Protein AF-A0A939V5S1-F1 (afdb_monomer_lite)

Structure (mmCIF, N/CA/C/O backbone):
data_AF-A0A939V5S1-F1
#
_entry.id   AF-A0A939V5S1-F1
#
loop_
_atom_site.group_PDB
_atom_site.id
_atom_site.type_symbol
_atom_site.label_atom_id
_atom_site.label_alt_id
_atom_site.label_comp_id
_atom_site.label_asym_id
_atom_site.label_entity_id
_atom_site.label_seq_id
_atom_site.pdbx_PDB_ins_code
_atom_site.Cartn_x
_atom_site.Cartn_y
_atom_site.Cartn_z
_atom_site.occupancy
_atom_site.B_iso_or_equiv
_atom_site.auth_seq_id
_atom_site.auth_comp_id
_atom_site.auth_asym_id
_atom_site.auth_atom_id
_atom_site.pdbx_PDB_model_num
ATOM 1 N N . MET A 1 1 ? -15.602 5.625 -19.221 1.00 36.97 1 MET A N 1
ATOM 2 C CA . MET A 1 1 ? -15.739 5.899 -17.777 1.00 36.97 1 MET A CA 1
ATOM 3 C C . MET A 1 1 ? -15.033 4.783 -17.026 1.00 36.97 1 MET A C 1
ATOM 5 O O . MET A 1 1 ? -15.395 3.626 -17.212 1.00 36.97 1 MET A O 1
ATOM 9 N N . SER A 1 2 ? -13.973 5.102 -16.289 1.00 51.78 2 SER A N 1
ATOM 10 C CA . SER A 1 2 ? -13.201 4.167 -15.462 1.00 51.78 2 SER A CA 1
ATOM 11 C C . SER A 1 2 ? -13.902 4.011 -14.109 1.00 51.78 2 SER A C 1
ATOM 13 O O . SER A 1 2 ? -13.611 4.732 -13.167 1.00 51.78 2 SER A O 1
ATOM 15 N N . HIS A 1 3 ? -14.880 3.108 -14.014 1.00 62.41 3 HIS A N 1
ATOM 16 C CA . HIS A 1 3 ? -15.507 2.795 -12.725 1.00 62.41 3 HIS A CA 1
ATOM 17 C C . HIS A 1 3 ? -14.562 1.958 -11.862 1.00 62.41 3 HIS A C 1
ATOM 19 O O . HIS A 1 3 ? -13.981 0.975 -12.344 1.00 62.41 3 HIS A O 1
ATOM 25 N N . SER A 1 4 ? -14.441 2.322 -10.586 1.00 74.50 4 SER A N 1
ATOM 26 C CA . SER A 1 4 ? -13.909 1.426 -9.568 1.00 74.50 4 SER A CA 1
ATOM 27 C C . SER A 1 4 ? -15.046 0.592 -8.979 1.00 74.50 4 SER A C 1
ATOM 29 O O . SER A 1 4 ? -16.227 0.917 -9.082 1.00 74.50 4 SER A O 1
ATOM 31 N N . SER A 1 5 ? -14.709 -0.541 -8.379 1.00 84.31 5 SER A N 1
ATOM 32 C CA . SER A 1 5 ? -15.659 -1.291 -7.567 1.00 84.31 5 SER A CA 1
ATOM 33 C C . SER A 1 5 ? -14.949 -1.965 -6.413 1.00 84.31 5 SER A C 1
ATOM 35 O O . SER A 1 5 ? -13.856 -2.513 -6.581 1.00 84.31 5 SER A O 1
ATOM 37 N N . ILE A 1 6 ? -15.591 -1.949 -5.248 1.00 91.69 6 ILE A N 1
ATOM 38 C CA . ILE A 1 6 ? -15.135 -2.701 -4.088 1.00 91.69 6 ILE A CA 1
ATOM 39 C C . ILE A 1 6 ? -15.840 -4.052 -4.111 1.00 91.69 6 ILE A C 1
ATOM 41 O O . ILE A 1 6 ? -17.065 -4.161 -4.210 1.00 91.69 6 ILE A O 1
ATOM 45 N N . ILE A 1 7 ? -15.038 -5.104 -4.065 1.00 91.38 7 ILE A N 1
ATOM 46 C CA . ILE A 1 7 ? -15.509 -6.478 -4.057 1.00 91.38 7 ILE A CA 1
ATOM 47 C C . ILE A 1 7 ? -15.154 -7.100 -2.719 1.00 91.38 7 ILE A C 1
ATOM 49 O O . ILE A 1 7 ? -13.987 -7.154 -2.358 1.00 91.38 7 ILE A O 1
ATOM 53 N N . GLN A 1 8 ? -16.152 -7.622 -2.023 1.00 93.25 8 GLN A N 1
ATOM 54 C CA . GLN A 1 8 ? -15.990 -8.479 -0.861 1.00 93.25 8 GLN A CA 1
ATOM 55 C C . GLN A 1 8 ? -15.909 -9.938 -1.312 1.00 93.25 8 GLN A C 1
ATOM 57 O O . GLN A 1 8 ? -16.734 -10.409 -2.105 1.00 93.25 8 GLN A O 1
ATOM 62 N N . ARG A 1 9 ? -14.925 -10.675 -0.803 1.00 86.94 9 ARG A N 1
ATOM 63 C CA . ARG A 1 9 ? -14.862 -12.124 -0.990 1.00 86.94 9 ARG A CA 1
ATOM 64 C C . ARG A 1 9 ? -15.913 -12.818 -0.124 1.00 86.94 9 ARG A C 1
ATOM 66 O O . ARG A 1 9 ? -16.062 -12.500 1.049 1.00 86.94 9 ARG A O 1
ATOM 73 N N . VAL A 1 10 ? -16.633 -13.773 -0.707 1.00 87.88 10 VAL A N 1
ATOM 74 C CA . VAL A 1 10 ? -17.669 -14.568 -0.029 1.00 87.88 10 VAL A CA 1
ATOM 75 C C . VAL A 1 10 ? -17.579 -16.040 -0.460 1.00 87.88 10 VAL A C 1
ATOM 77 O O . VAL A 1 10 ? -16.980 -16.339 -1.500 1.00 87.88 10 VAL A O 1
ATOM 80 N N . PRO A 1 11 ? -18.164 -16.991 0.292 1.00 84.62 11 PRO A N 1
ATOM 81 C CA . PRO A 1 11 ? -18.208 -18.390 -0.125 1.00 84.62 11 PRO A CA 1
ATOM 82 C C . PRO A 1 11 ? -18.811 -18.561 -1.525 1.00 84.62 11 PRO A C 1
ATOM 84 O O . PRO A 1 11 ? -19.743 -17.856 -1.917 1.00 84.62 11 PRO A O 1
ATOM 87 N N . LYS A 1 12 ? -18.274 -19.513 -2.296 1.00 84.88 12 LYS A N 1
ATOM 88 C CA . LYS A 1 12 ? -18.821 -19.845 -3.614 1.00 84.88 12 LYS A CA 1
ATOM 89 C C . LYS A 1 12 ? -20.135 -20.597 -3.458 1.00 84.88 12 LYS A C 1
ATOM 91 O O . LYS A 1 12 ? -20.207 -21.564 -2.706 1.00 84.88 12 LYS A O 1
ATOM 96 N N . THR A 1 13 ? -21.126 -20.205 -4.243 1.00 86.81 13 THR A N 1
ATOM 97 C CA . THR A 1 13 ? -22.405 -20.912 -4.382 1.00 86.81 13 THR A CA 1
ATOM 98 C C . THR A 1 13 ? -22.673 -21.185 -5.867 1.00 86.81 13 THR A C 1
ATOM 100 O O . THR A 1 13 ? -21.984 -20.608 -6.719 1.00 86.81 13 THR A O 1
ATOM 103 N N . PRO A 1 14 ? -23.645 -22.046 -6.227 1.00 87.12 14 PRO A N 1
ATOM 104 C CA . PRO A 1 14 ? -24.048 -22.232 -7.625 1.00 87.12 14 PRO A CA 1
ATOM 105 C C . PRO A 1 14 ? -24.391 -20.912 -8.341 1.00 87.12 14 PRO A C 1
ATOM 107 O O . PRO A 1 14 ? -24.017 -20.743 -9.506 1.00 87.12 14 PRO A O 1
ATOM 110 N N . ASP A 1 15 ? -24.993 -19.967 -7.608 1.00 84.31 15 ASP A N 1
ATOM 111 C CA . ASP A 1 15 ? -25.394 -18.634 -8.086 1.00 84.31 15 ASP A CA 1
ATOM 112 C C . ASP A 1 15 ? -24.267 -17.589 -7.995 1.00 84.31 15 ASP A C 1
ATOM 114 O O . ASP A 1 15 ? -24.270 -16.591 -8.711 1.00 84.31 15 ASP A O 1
ATOM 118 N N . ASN A 1 16 ? -23.249 -17.835 -7.164 1.00 82.81 16 ASN A N 1
ATOM 119 C CA . ASN A 1 16 ? -22.057 -17.001 -7.024 1.00 82.81 16 ASN A CA 1
ATOM 120 C C . ASN A 1 16 ? -20.783 -17.812 -7.291 1.00 82.81 16 ASN A C 1
ATOM 122 O O . ASN A 1 16 ? -19.955 -18.055 -6.406 1.00 82.81 16 ASN A O 1
ATOM 126 N N . ARG A 1 17 ? -20.610 -18.230 -8.550 1.00 81.12 17 ARG A N 1
ATOM 127 C CA . ARG A 1 17 ? -19.505 -19.111 -8.982 1.00 81.12 17 ARG A CA 1
ATOM 128 C C . ARG A 1 17 ? -18.115 -18.515 -8.753 1.00 81.12 17 ARG A C 1
ATOM 130 O O . ARG A 1 17 ? -17.124 -19.246 -8.634 1.00 81.12 17 ARG A O 1
ATOM 137 N N . TYR A 1 18 ? -18.032 -17.188 -8.697 1.00 79.19 18 TYR A N 1
ATOM 138 C CA . TYR A 1 18 ? -16.787 -16.483 -8.426 1.00 79.19 18 TYR A CA 1
ATOM 139 C C . TYR A 1 18 ? -16.550 -16.258 -6.930 1.00 79.19 18 TYR A C 1
ATOM 141 O O . TYR A 1 18 ? -15.396 -16.077 -6.569 1.00 79.19 18 TYR A O 1
ATOM 149 N N . GLY A 1 19 ? -17.555 -16.382 -6.057 1.00 84.56 19 GLY A N 1
ATOM 150 C CA . GLY A 1 19 ? -17.392 -16.179 -4.612 1.00 84.56 19 GLY A CA 1
ATOM 151 C C . GLY A 1 19 ? -17.098 -14.720 -4.277 1.00 84.56 19 GLY A C 1
ATOM 152 O O . GLY A 1 19 ? -16.177 -14.415 -3.522 1.00 84.56 19 GLY A O 1
ATOM 153 N N . ILE A 1 20 ? -17.823 -13.808 -4.922 1.00 87.12 20 ILE A N 1
ATOM 154 C CA . ILE A 1 20 ? -17.631 -12.369 -4.763 1.00 87.12 20 ILE A CA 1
ATOM 155 C C . ILE A 1 20 ? -18.960 -11.637 -4.619 1.00 87.12 20 ILE A C 1
ATOM 157 O O . ILE A 1 20 ? -19.949 -11.996 -5.254 1.00 87.12 20 ILE A O 1
ATOM 161 N N . LYS A 1 21 ? -18.975 -10.590 -3.801 1.00 91.50 21 LYS A N 1
ATOM 162 C CA . LYS A 1 21 ? -20.098 -9.672 -3.622 1.00 91.50 21 LYS A CA 1
ATOM 163 C C . LYS A 1 21 ? -19.593 -8.256 -3.875 1.00 91.50 21 LYS A C 1
ATOM 165 O O . LYS A 1 21 ? -18.596 -7.850 -3.291 1.00 91.50 21 LYS A O 1
ATOM 170 N N . ARG A 1 22 ? -20.255 -7.501 -4.752 1.00 91.50 22 ARG A N 1
ATOM 171 C CA . ARG A 1 22 ? -19.974 -6.065 -4.896 1.00 91.50 22 ARG A CA 1
ATOM 172 C C . ARG A 1 22 ? -20.558 -5.339 -3.687 1.00 91.50 22 ARG A C 1
ATOM 174 O O . ARG A 1 22 ? -21.687 -5.633 -3.297 1.00 91.50 22 ARG A O 1
ATOM 181 N N . VAL A 1 23 ? -19.782 -4.443 -3.098 1.00 93.62 23 VAL A N 1
ATOM 182 C CA . VAL A 1 23 ? -20.198 -3.621 -1.959 1.00 93.62 23 VAL A CA 1
ATOM 183 C C . VAL A 1 23 ? -19.972 -2.155 -2.292 1.00 93.62 23 VAL A C 1
ATOM 185 O O . VAL A 1 23 ? -19.058 -1.825 -3.046 1.00 93.62 23 VAL A O 1
ATOM 188 N N . GLU A 1 24 ? -20.825 -1.291 -1.753 1.00 91.31 24 GLU A N 1
ATOM 189 C CA . GLU A 1 24 ? -20.736 0.151 -1.985 1.00 91.31 24 GLU A CA 1
ATOM 190 C C . GLU A 1 24 ? -19.638 0.784 -1.130 1.00 91.31 24 GLU A C 1
ATOM 192 O O . GLU A 1 24 ? -18.854 1.568 -1.645 1.00 91.31 24 GLU A O 1
ATOM 197 N N . PHE A 1 25 ? -19.521 0.385 0.140 1.00 93.88 25 PHE A N 1
ATOM 198 C CA . PHE A 1 25 ? -18.522 0.907 1.072 1.00 93.88 25 PHE A CA 1
ATOM 199 C C . PHE A 1 25 ? -17.980 -0.177 2.011 1.00 93.88 25 PHE A C 1
ATOM 201 O O . PHE A 1 25 ? -18.579 -1.243 2.174 1.00 93.88 25 PHE A O 1
ATOM 208 N N . ILE A 1 26 ? -16.835 0.110 2.636 1.00 96.31 26 ILE A N 1
ATOM 209 C CA . ILE A 1 26 ? -16.228 -0.705 3.693 1.00 96.31 26 ILE A CA 1
ATOM 210 C C . ILE A 1 26 ? -16.498 -0.022 5.040 1.00 96.31 26 ILE A C 1
ATOM 212 O O . ILE A 1 26 ? -16.001 1.095 5.242 1.00 96.31 26 ILE A O 1
ATOM 216 N N . PRO A 1 27 ? -17.204 -0.673 5.986 1.00 95.75 27 PRO A N 1
ATOM 217 C CA . PRO A 1 27 ? -17.496 -0.091 7.294 1.00 95.75 27 PRO A CA 1
ATOM 218 C C . PRO A 1 27 ? -16.240 0.451 7.989 1.00 95.75 27 PRO A C 1
ATOM 220 O O . PRO A 1 27 ? -15.166 -0.160 7.944 1.00 95.75 27 PRO A O 1
ATOM 223 N N . GLY A 1 28 ? -16.351 1.633 8.601 1.00 95.31 28 GLY A N 1
ATOM 224 C CA . GLY A 1 28 ? -15.219 2.326 9.227 1.00 95.31 28 GLY A CA 1
ATOM 225 C C . GLY A 1 28 ? -14.712 1.655 10.506 1.00 95.31 28 GLY A C 1
ATOM 226 O O . GLY A 1 28 ? -13.559 1.839 10.892 1.00 95.31 28 GLY A O 1
ATOM 227 N N . ASP A 1 29 ? -15.557 0.867 11.159 1.00 94.31 29 ASP A N 1
ATOM 228 C CA . ASP A 1 29 ? -15.324 0.203 12.439 1.00 94.31 29 ASP A CA 1
ATOM 229 C C . ASP A 1 29 ? -15.059 -1.308 12.317 1.00 94.31 29 ASP A C 1
ATOM 231 O O . ASP A 1 29 ? -14.837 -1.968 13.337 1.00 94.31 29 ASP A O 1
ATOM 235 N N . GLU A 1 30 ? -15.005 -1.846 11.099 1.00 95.31 30 GLU A N 1
ATOM 236 C CA . GLU A 1 30 ? -14.703 -3.251 10.822 1.00 95.31 30 GLU A CA 1
ATOM 237 C C . GLU A 1 30 ? -13.200 -3.478 10.602 1.00 95.31 30 GLU A C 1
ATOM 239 O O . GLU A 1 30 ? -12.551 -2.766 9.825 1.00 95.31 30 GLU A O 1
ATOM 244 N N . VAL A 1 31 ? -12.653 -4.514 11.254 1.00 97.00 31 VAL A N 1
ATOM 245 C CA . VAL A 1 31 ? -11.303 -5.013 10.956 1.00 97.00 31 VAL A CA 1
ATOM 246 C C . VAL A 1 31 ? -11.326 -5.767 9.633 1.00 97.00 31 VAL A C 1
ATOM 248 O O . VAL A 1 31 ? -11.987 -6.797 9.506 1.00 97.00 31 VAL A O 1
ATOM 251 N N . CYS A 1 32 ? -10.571 -5.277 8.657 1.00 97.19 32 CYS A N 1
ATOM 252 C CA . CYS A 1 32 ? -10.566 -5.828 7.309 1.00 97.19 32 CYS A CA 1
ATOM 253 C C . CYS A 1 32 ? -9.192 -5.750 6.639 1.00 97.19 32 CYS A C 1
ATOM 255 O O . CYS A 1 32 ? -8.283 -5.030 7.079 1.00 97.19 32 CYS A O 1
ATOM 257 N N . VAL A 1 33 ? -9.068 -6.490 5.536 1.00 97.19 33 VAL A N 1
ATOM 258 C CA . VAL A 1 33 ? -7.971 -6.352 4.578 1.00 97.19 33 VAL A CA 1
ATOM 259 C C . VAL A 1 33 ? -8.506 -5.765 3.277 1.00 97.19 33 VAL A C 1
ATOM 261 O O . VAL A 1 33 ? -9.445 -6.310 2.703 1.00 97.19 33 VAL A O 1
ATOM 264 N N . LEU A 1 34 ? -7.891 -4.689 2.786 1.00 96.50 34 LEU A N 1
ATOM 265 C CA . LEU A 1 34 ? -8.146 -4.135 1.456 1.00 96.50 34 LEU A CA 1
ATOM 266 C C . LEU A 1 34 ? -6.975 -4.462 0.524 1.00 96.50 34 LEU A C 1
ATOM 268 O O . LEU A 1 34 ? -5.856 -3.998 0.734 1.00 96.50 34 LEU A O 1
ATOM 272 N N . TYR A 1 35 ? -7.234 -5.234 -0.528 1.00 94.38 35 TYR A N 1
ATOM 273 C CA . TYR A 1 35 ? -6.256 -5.547 -1.565 1.00 94.38 35 TYR A CA 1
ATOM 274 C C . TYR A 1 35 ? -6.337 -4.546 -2.726 1.00 94.38 35 TYR A C 1
ATOM 276 O O . TYR A 1 35 ? -7.346 -4.454 -3.433 1.00 94.38 35 TYR A O 1
ATOM 284 N N . LEU A 1 36 ? -5.243 -3.822 -2.941 1.00 92.12 36 LEU A N 1
ATOM 285 C CA . LEU A 1 36 ? -5.002 -2.921 -4.062 1.00 92.12 36 LEU A CA 1
ATOM 286 C C . LEU A 1 36 ? -4.025 -3.614 -5.022 1.00 92.12 36 LEU A C 1
ATOM 288 O O . LEU A 1 36 ? -2.814 -3.572 -4.820 1.00 92.12 36 LEU A O 1
ATOM 292 N N . GLY A 1 37 ? -4.542 -4.283 -6.050 1.00 83.56 37 GLY A N 1
ATOM 293 C CA . GLY A 1 37 ? -3.721 -5.139 -6.916 1.00 83.56 37 GLY A CA 1
ATOM 294 C C . GLY A 1 37 ? -3.157 -4.492 -8.175 1.00 83.56 37 GLY A C 1
ATOM 295 O O . GLY A 1 37 ? -2.484 -5.167 -8.947 1.00 83.56 37 GLY A O 1
ATOM 296 N N . GLY A 1 38 ? -3.458 -3.219 -8.444 1.00 79.06 38 GLY A N 1
ATOM 297 C CA . GLY A 1 38 ? -3.080 -2.596 -9.711 1.00 79.06 38 GLY A CA 1
ATOM 298 C C . GLY A 1 38 ? -3.617 -3.385 -10.914 1.00 79.06 38 GLY A C 1
ATOM 299 O O . GLY A 1 38 ? -4.800 -3.710 -10.986 1.00 79.06 38 GLY A O 1
ATOM 300 N N . ASN A 1 39 ? -2.730 -3.747 -11.844 1.00 73.31 39 ASN A N 1
ATOM 301 C CA . ASN A 1 39 ? -3.095 -4.515 -13.041 1.00 73.31 39 ASN A CA 1
ATOM 302 C C . ASN A 1 39 ? -3.641 -5.924 -12.727 1.00 73.31 39 ASN A C 1
ATOM 304 O O . ASN A 1 39 ? -4.363 -6.498 -13.550 1.00 73.31 39 ASN A O 1
ATOM 308 N N . ASP A 1 40 ? -3.349 -6.465 -11.539 1.00 74.31 40 ASP A N 1
ATOM 309 C CA . ASP A 1 40 ? -3.724 -7.827 -11.147 1.00 74.31 40 ASP A CA 1
ATOM 310 C C . ASP A 1 40 ? -5.174 -7.930 -10.627 1.00 74.31 40 ASP A C 1
ATOM 312 O O . ASP A 1 40 ? -5.652 -9.027 -10.330 1.00 74.31 40 ASP A O 1
ATOM 316 N N . THR A 1 41 ? -5.926 -6.823 -10.557 1.00 77.56 41 THR A N 1
ATOM 317 C CA . THR A 1 41 ? -7.347 -6.817 -10.142 1.00 77.56 41 THR A CA 1
ATOM 318 C C . THR A 1 41 ? -8.307 -6.320 -11.222 1.00 77.56 41 THR A C 1
ATOM 320 O O . THR A 1 41 ? -9.486 -6.118 -10.946 1.00 77.56 41 THR A O 1
ATOM 323 N N . THR A 1 42 ? -7.851 -6.205 -12.473 1.00 75.38 42 THR A N 1
ATOM 324 C CA . THR A 1 42 ? -8.647 -5.690 -13.609 1.00 75.38 42 THR A CA 1
ATOM 325 C C . THR A 1 42 ? -9.894 -6.523 -13.928 1.00 75.38 42 THR A C 1
ATOM 327 O O . THR A 1 42 ? -10.901 -5.988 -14.392 1.00 75.38 42 THR A O 1
ATOM 330 N N . THR A 1 43 ? -9.882 -7.827 -13.632 1.00 77.75 43 THR A N 1
ATOM 331 C CA . THR A 1 43 ? -11.045 -8.715 -13.799 1.00 77.75 43 THR A CA 1
ATOM 332 C C . THR A 1 43 ? -11.525 -9.262 -12.462 1.00 77.75 43 THR A C 1
ATOM 334 O O . THR A 1 43 ? -10.731 -9.520 -11.561 1.00 77.75 43 THR A O 1
ATOM 337 N N . THR A 1 44 ? -12.821 -9.559 -12.356 1.00 80.06 44 THR A N 1
ATOM 338 C CA . THR A 1 44 ? -13.415 -10.165 -11.155 1.00 80.06 44 THR A CA 1
ATOM 339 C C . THR A 1 44 ? -12.761 -11.498 -10.782 1.00 80.06 44 THR A C 1
ATOM 341 O O . THR A 1 44 ? -12.554 -11.787 -9.604 1.00 80.06 44 THR A O 1
ATOM 344 N N . ARG A 1 45 ? -12.380 -12.309 -11.780 1.00 80.44 45 ARG A N 1
ATOM 345 C CA . ARG A 1 45 ? -11.655 -13.567 -11.557 1.00 80.44 45 ARG A CA 1
ATOM 346 C C . ARG A 1 45 ? -10.283 -13.316 -10.928 1.00 80.44 45 ARG A C 1
ATOM 348 O O . ARG A 1 45 ? -9.923 -14.031 -9.996 1.00 80.44 45 ARG A O 1
ATOM 355 N N . ALA A 1 46 ? -9.540 -12.331 -11.432 1.00 80.12 46 ALA A N 1
ATOM 356 C CA . ALA A 1 46 ? -8.216 -11.985 -10.923 1.00 80.12 46 ALA A CA 1
ATOM 357 C C . ALA A 1 46 ? -8.297 -11.349 -9.525 1.00 80.12 46 ALA A C 1
ATOM 359 O O . ALA A 1 46 ? -7.597 -11.787 -8.614 1.00 80.12 46 ALA A O 1
ATOM 360 N N . ALA A 1 47 ? -9.241 -10.426 -9.316 1.00 82.62 47 ALA A N 1
ATOM 361 C CA . ALA A 1 47 ? -9.532 -9.834 -8.013 1.00 82.62 47 ALA A CA 1
ATOM 362 C C . ALA A 1 47 ? -9.819 -10.904 -6.950 1.00 82.62 47 ALA A C 1
ATOM 364 O O . ALA A 1 47 ? -9.175 -10.941 -5.903 1.00 82.62 47 ALA A O 1
ATOM 365 N N . ASN A 1 48 ? -10.710 -11.849 -7.255 1.00 83.75 48 ASN A N 1
ATOM 366 C CA . ASN A 1 48 ? -11.007 -12.951 -6.347 1.00 83.75 48 ASN A CA 1
ATOM 367 C C . ASN A 1 48 ? -9.818 -13.897 -6.121 1.00 83.75 48 ASN A C 1
ATOM 369 O O . ASN A 1 48 ? -9.657 -14.433 -5.027 1.00 83.75 48 ASN A O 1
ATOM 373 N N . GLY A 1 49 ? -9.002 -14.129 -7.154 1.00 83.12 49 GLY A N 1
ATOM 374 C CA . GLY A 1 49 ? -7.781 -14.924 -7.045 1.00 83.12 49 GLY A CA 1
ATOM 375 C C . GLY A 1 49 ? -6.818 -14.339 -6.014 1.00 83.12 49 GLY A C 1
ATOM 376 O O . GLY A 1 49 ? -6.337 -15.073 -5.160 1.00 83.12 49 GLY A O 1
ATOM 377 N N . ASN A 1 50 ? -6.622 -13.021 -6.031 1.00 83.44 50 ASN A N 1
ATOM 378 C CA . ASN A 1 50 ? -5.775 -12.331 -5.059 1.00 83.44 50 ASN A CA 1
ATOM 379 C C . ASN A 1 50 ? -6.380 -12.296 -3.647 1.00 83.44 50 ASN A C 1
ATOM 381 O O . ASN A 1 50 ? -5.674 -12.553 -2.675 1.00 83.44 50 ASN A O 1
ATOM 385 N N . ALA A 1 51 ? -7.693 -12.072 -3.516 1.00 85.19 51 ALA A N 1
ATOM 386 C CA . ALA A 1 51 ? -8.364 -12.174 -2.214 1.00 85.19 51 ALA A CA 1
ATOM 387 C C . ALA A 1 51 ? -8.237 -13.571 -1.599 1.00 85.19 51 ALA A C 1
ATOM 389 O O . ALA A 1 51 ? -8.046 -13.705 -0.393 1.00 85.19 51 ALA A O 1
ATOM 390 N N . LYS A 1 52 ? -8.332 -14.613 -2.435 1.00 85.94 52 LYS A N 1
ATOM 391 C CA . LYS A 1 52 ? -8.180 -16.006 -2.012 1.00 85.94 52 LYS A CA 1
ATOM 392 C C . LYS A 1 52 ? -6.804 -16.261 -1.400 1.00 85.94 52 LYS A C 1
ATOM 394 O O . LYS A 1 52 ? -6.739 -16.979 -0.415 1.00 85.94 52 LYS A O 1
ATOM 399 N N . ILE A 1 53 ? -5.740 -15.675 -1.955 1.00 84.00 53 ILE A N 1
ATOM 400 C CA . ILE A 1 53 ? -4.383 -15.803 -1.402 1.00 84.00 53 ILE A CA 1
ATOM 401 C C . ILE A 1 53 ? -4.363 -15.259 0.031 1.00 84.00 53 ILE A C 1
ATOM 403 O O . ILE A 1 53 ? -3.932 -15.960 0.931 1.00 84.00 53 ILE A O 1
ATOM 407 N N . ILE A 1 54 ? -4.902 -14.060 0.283 1.00 87.25 54 ILE A N 1
ATOM 408 C CA . ILE A 1 54 ? -4.969 -13.513 1.652 1.00 87.25 54 ILE A CA 1
ATOM 409 C C . ILE A 1 54 ? -5.790 -14.429 2.571 1.00 87.25 54 ILE A C 1
ATOM 411 O O . ILE A 1 54 ? -5.340 -14.780 3.660 1.00 87.25 54 ILE A O 1
ATOM 415 N N . GLU A 1 55 ? -6.984 -14.833 2.135 1.00 86.12 55 GLU A N 1
ATOM 416 C CA . GLU A 1 55 ? -7.882 -15.662 2.944 1.00 86.12 55 GLU A CA 1
ATOM 417 C C . GLU A 1 55 ? -7.288 -17.031 3.290 1.00 86.12 55 GLU A C 1
ATOM 419 O O . GLU A 1 55 ? -7.523 -17.525 4.386 1.00 86.12 55 GLU A O 1
ATOM 424 N N . GLN A 1 56 ? -6.530 -17.645 2.381 1.00 85.06 56 GLN A N 1
ATOM 425 C CA . GLN A 1 56 ? -5.996 -18.996 2.566 1.00 85.06 56 GLN A CA 1
ATOM 426 C C . GLN A 1 56 ? -4.595 -19.033 3.162 1.00 85.06 56 GLN A C 1
ATOM 428 O O . GLN A 1 56 ? -4.277 -19.976 3.876 1.00 85.06 56 GLN A O 1
ATOM 433 N N . ASP A 1 57 ? -3.767 -18.034 2.880 1.00 82.69 57 ASP A N 1
ATOM 434 C CA . ASP A 1 57 ? -2.362 -18.061 3.282 1.00 82.69 57 ASP A CA 1
ATOM 435 C C . ASP A 1 57 ? -2.127 -17.306 4.595 1.00 82.69 57 ASP A C 1
ATOM 437 O O . ASP A 1 57 ? -1.143 -17.565 5.284 1.00 82.69 57 ASP A O 1
ATOM 441 N N . ILE A 1 58 ? -3.000 -16.347 4.933 1.00 82.31 58 ILE A N 1
ATOM 442 C CA . ILE A 1 58 ? -2.810 -15.442 6.078 1.00 82.31 58 ILE A CA 1
ATOM 443 C C . ILE A 1 58 ? -3.879 -15.638 7.145 1.00 82.31 58 ILE A C 1
ATOM 445 O O . ILE A 1 58 ? -3.559 -15.754 8.328 1.00 82.31 58 ILE A O 1
ATOM 449 N N . LEU A 1 59 ? -5.151 -15.633 6.743 1.00 84.88 59 LEU A N 1
ATOM 450 C CA . LEU A 1 59 ? -6.261 -15.617 7.692 1.00 84.88 59 LEU A CA 1
ATOM 451 C C . LEU A 1 59 ? -6.520 -16.925 8.469 1.00 84.88 59 LEU A C 1
ATOM 453 O O . LEU A 1 59 ? -7.066 -16.790 9.564 1.00 84.88 59 LEU A O 1
ATOM 457 N N . PRO A 1 60 ? -6.159 -18.154 8.026 1.00 83.38 60 PRO A N 1
ATOM 458 C CA . PRO A 1 60 ? -6.557 -19.366 8.757 1.00 83.38 60 PRO A CA 1
ATOM 459 C C . PRO A 1 60 ? -5.977 -19.474 10.167 1.00 83.38 60 PRO A C 1
ATOM 461 O O . PRO A 1 60 ? -6.545 -20.149 11.019 1.00 83.38 60 PRO A O 1
ATOM 464 N N . ASP A 1 61 ? -4.860 -18.797 10.425 1.00 75.81 61 ASP A N 1
ATOM 465 C CA . ASP A 1 61 ? -4.219 -18.805 11.735 1.00 75.81 61 ASP A CA 1
ATOM 466 C C . ASP A 1 61 ? -4.765 -17.736 12.701 1.00 75.81 61 ASP A C 1
ATOM 468 O O . ASP A 1 61 ? -4.240 -17.585 13.811 1.00 75.81 61 ASP A O 1
ATOM 472 N N . LEU A 1 62 ? -5.741 -16.931 12.276 1.00 83.38 62 LEU A N 1
ATOM 473 C CA . LEU A 1 62 ? -6.332 -15.875 13.094 1.00 83.38 62 LEU A CA 1
ATOM 474 C C . LEU A 1 62 ? -7.574 -16.385 13.826 1.00 83.38 62 LEU A C 1
ATOM 476 O O . LEU A 1 62 ? -8.366 -17.158 13.297 1.00 83.38 62 LEU A O 1
ATOM 480 N N . SER A 1 63 ? -7.786 -15.898 15.049 1.00 74.81 63 SER A N 1
ATOM 481 C CA . SER A 1 63 ? -8.921 -16.293 15.895 1.00 74.81 63 SER A CA 1
ATOM 482 C C . SER A 1 63 ? -10.265 -15.679 15.481 1.00 74.81 63 SER A C 1
ATOM 484 O O . SER A 1 63 ? -11.275 -15.948 16.124 1.00 74.81 63 SER A O 1
ATOM 486 N N . ALA A 1 64 ? -10.284 -14.818 14.462 1.00 84.12 64 ALA A N 1
ATOM 487 C CA . ALA A 1 64 ? -11.461 -14.080 14.021 1.00 84.12 64 ALA A CA 1
ATOM 488 C C . ALA A 1 64 ? -11.625 -14.170 12.502 1.00 84.12 64 ALA A C 1
ATOM 490 O O . ALA A 1 64 ? -10.644 -14.187 11.758 1.00 84.12 64 ALA A O 1
ATOM 491 N N . GLN A 1 65 ? -12.876 -14.174 12.043 1.00 86.81 65 GLN A N 1
ATOM 492 C CA . GLN A 1 65 ? -13.192 -14.088 10.623 1.00 86.81 65 GLN A CA 1
ATOM 493 C C . GLN A 1 65 ? -12.984 -12.648 10.141 1.00 86.81 65 GLN A C 1
ATOM 495 O O . GLN A 1 65 ? -13.703 -11.740 10.551 1.00 86.81 65 GLN A O 1
ATOM 500 N N . ILE A 1 66 ? -11.998 -12.445 9.267 1.00 94.19 66 ILE A N 1
ATOM 501 C CA . ILE A 1 66 ? -11.644 -11.127 8.730 1.00 94.19 66 ILE A CA 1
ATOM 502 C C . ILE A 1 66 ? -12.192 -10.982 7.320 1.00 94.19 66 ILE A C 1
ATOM 504 O O . ILE A 1 66 ? -11.998 -11.859 6.477 1.00 94.19 66 ILE A O 1
ATOM 508 N N . GLN A 1 67 ? -12.847 -9.855 7.051 1.00 94.50 67 GLN A N 1
ATOM 509 C CA . GLN A 1 67 ? -13.335 -9.553 5.712 1.00 94.50 67 GLN A CA 1
ATOM 510 C C . GLN A 1 67 ? -12.178 -9.149 4.795 1.00 94.50 67 GLN A C 1
ATOM 512 O O . GLN A 1 67 ? -11.329 -8.326 5.155 1.00 94.50 67 GLN A O 1
ATOM 517 N N . VAL A 1 68 ? -12.161 -9.723 3.591 1.00 94.88 68 VAL A N 1
ATOM 518 C CA . VAL A 1 68 ? -11.206 -9.372 2.535 1.00 94.88 68 VAL A CA 1
ATOM 519 C C . VAL A 1 68 ? -11.948 -8.646 1.424 1.00 94.88 68 VAL A C 1
ATOM 521 O O . VAL A 1 68 ? -12.795 -9.223 0.734 1.00 94.88 68 VAL A O 1
ATOM 524 N N . TYR A 1 69 ? -11.585 -7.383 1.242 1.00 95.50 69 TYR A N 1
ATOM 525 C CA . TYR A 1 69 ? -12.047 -6.537 0.158 1.00 95.50 69 TYR A CA 1
ATOM 526 C C . TYR A 1 69 ? -10.966 -6.403 -0.906 1.00 95.50 69 TYR A C 1
ATOM 528 O O . TYR A 1 69 ? -9.769 -6.410 -0.620 1.00 95.50 69 TYR A O 1
ATOM 536 N N . VAL A 1 70 ? -11.388 -6.236 -2.151 1.00 93.31 70 VAL A N 1
ATOM 537 C CA . VAL A 1 70 ? -10.516 -5.987 -3.292 1.00 93.31 70 VAL A CA 1
ATOM 538 C C . VAL A 1 70 ? -11.043 -4.797 -4.054 1.00 93.31 70 VAL A C 1
ATOM 540 O O . VAL A 1 70 ? -12.210 -4.767 -4.444 1.00 93.31 70 VAL A O 1
ATOM 543 N N . ALA A 1 71 ? -10.161 -3.844 -4.313 1.00 91.31 71 ALA A N 1
ATOM 544 C CA . ALA A 1 71 ? -10.447 -2.766 -5.234 1.00 91.31 71 ALA A CA 1
ATOM 545 C C . ALA A 1 71 ? -10.197 -3.257 -6.670 1.00 91.31 71 ALA A C 1
ATOM 547 O O . ALA A 1 71 ? -9.060 -3.543 -7.067 1.00 91.31 71 ALA A O 1
ATOM 548 N N . GLN A 1 72 ? -11.274 -3.385 -7.442 1.00 87.56 72 GLN A N 1
ATOM 549 C CA . GLN A 1 72 ? -11.227 -3.624 -8.881 1.00 87.56 72 GLN A CA 1
ATOM 550 C C . GLN A 1 72 ? -11.331 -2.274 -9.592 1.00 87.56 72 GLN A C 1
ATOM 552 O O . GLN A 1 72 ? -12.372 -1.622 -9.540 1.00 87.56 72 GLN A O 1
ATOM 557 N N . TYR A 1 73 ? -10.261 -1.877 -10.271 1.00 80.69 73 TYR A N 1
ATOM 558 C CA . TYR A 1 73 ? -10.190 -0.674 -11.097 1.00 80.69 73 TYR A CA 1
ATOM 559 C C . TYR A 1 73 ? -9.348 -0.963 -12.342 1.00 80.69 73 TYR A C 1
ATOM 561 O O . TYR A 1 73 ? -8.526 -1.883 -12.363 1.00 80.69 73 TYR A O 1
ATOM 569 N N . MET A 1 74 ? -9.587 -0.203 -13.407 1.00 69.12 74 MET A N 1
ATOM 570 C CA . MET A 1 74 ? -8.789 -0.269 -14.628 1.00 69.12 74 MET A CA 1
ATOM 571 C C . MET A 1 74 ? -7.611 0.685 -14.487 1.00 69.12 74 MET A C 1
ATOM 573 O O . MET A 1 74 ? -7.806 1.892 -14.407 1.00 69.12 74 MET A O 1
ATOM 577 N N . VAL A 1 75 ? -6.403 0.134 -14.468 1.00 61.62 75 VAL A N 1
ATOM 578 C CA . VAL A 1 75 ? -5.175 0.913 -14.617 1.00 61.62 75 VAL A CA 1
ATOM 579 C C . VAL A 1 75 ? -4.856 0.930 -16.106 1.00 61.62 75 VAL A C 1
ATOM 581 O O . VAL A 1 75 ? -4.526 -0.116 -16.671 1.00 61.62 75 VAL A O 1
ATOM 584 N N . ASP A 1 76 ? -4.984 2.077 -16.766 1.00 54.72 76 ASP A N 1
ATOM 585 C CA . ASP A 1 76 ? -4.422 2.215 -18.106 1.00 54.72 76 ASP A CA 1
ATOM 586 C C . ASP A 1 76 ? -2.900 2.424 -17.975 1.00 54.72 76 ASP A C 1
ATOM 588 O O . ASP A 1 76 ? -2.378 3.219 -17.197 1.00 54.72 76 ASP A O 1
ATOM 592 N N . THR A 1 77 ? -2.145 1.583 -18.678 1.00 45.53 77 THR A N 1
ATOM 593 C CA . THR A 1 77 ? -0.680 1.551 -18.590 1.00 45.53 77 THR A CA 1
ATOM 594 C C . THR A 1 77 ? -0.011 2.789 -19.197 1.00 45.53 77 THR A C 1
ATOM 596 O O . THR A 1 77 ? 1.173 3.021 -18.934 1.00 45.53 77 THR A O 1
ATOM 599 N N . GLY A 1 78 ? -0.753 3.583 -19.981 1.00 41.78 78 GLY A N 1
ATOM 600 C CA . GLY A 1 78 ? -0.347 4.910 -20.449 1.00 41.78 78 GLY A CA 1
ATOM 601 C C . GLY A 1 78 ? -0.318 5.965 -19.334 1.00 41.78 78 GLY A C 1
ATOM 602 O O . GLY A 1 78 ? 0.674 6.693 -19.245 1.00 41.78 78 GLY A O 1
ATOM 603 N N . ASP A 1 79 ? -1.328 5.973 -18.452 1.00 42.22 79 ASP A N 1
ATOM 604 C CA . ASP A 1 79 ? -1.450 6.859 -17.275 1.00 42.22 79 ASP A CA 1
ATOM 605 C C . ASP A 1 79 ? -0.260 6.741 -16.339 1.00 42.22 79 ASP A C 1
ATOM 607 O O . ASP A 1 79 ? 0.344 7.733 -15.925 1.00 42.22 79 ASP A O 1
ATOM 611 N N . MET A 1 80 ? 0.127 5.491 -16.074 1.00 46.44 80 MET A N 1
ATOM 612 C CA . MET A 1 80 ? 1.211 5.165 -15.164 1.00 46.44 80 MET A CA 1
ATOM 613 C C . MET A 1 80 ? 2.469 5.983 -15.475 1.00 46.44 80 MET A C 1
ATOM 615 O O . MET A 1 80 ? 3.021 6.603 -14.580 1.00 46.44 80 MET A O 1
ATOM 619 N N . ALA A 1 81 ? 2.922 6.068 -16.726 1.00 40.66 81 ALA A N 1
ATOM 620 C CA . ALA A 1 81 ? 4.181 6.758 -17.018 1.00 40.66 81 ALA A CA 1
ATOM 621 C C . ALA A 1 81 ? 4.129 8.286 -16.868 1.00 40.66 81 ALA A C 1
ATOM 623 O O . ALA A 1 81 ? 5.113 8.878 -16.421 1.00 40.66 81 ALA A O 1
ATOM 624 N N . VAL A 1 82 ? 2.998 8.911 -17.197 1.00 39.62 82 VAL A N 1
ATOM 625 C CA . VAL A 1 82 ? 2.811 10.370 -17.132 1.00 39.62 82 VAL A CA 1
ATOM 626 C C . VAL A 1 82 ? 2.625 10.837 -15.687 1.00 39.62 82 VAL A C 1
ATOM 628 O O . VAL A 1 82 ? 3.228 11.816 -15.238 1.00 39.62 82 VAL A O 1
ATOM 631 N N . GLU A 1 83 ? 1.849 10.103 -14.897 1.00 47.09 83 GLU A N 1
ATOM 632 C CA . GLU A 1 83 ? 1.624 10.455 -13.497 1.00 47.09 83 GLU A CA 1
ATOM 633 C C . GLU A 1 83 ? 2.851 10.160 -12.622 1.00 47.09 83 GLU A C 1
ATOM 635 O O . GLU A 1 83 ? 3.137 10.862 -11.642 1.00 47.09 83 GLU A O 1
ATOM 640 N N . TRP A 1 84 ? 3.650 9.164 -13.014 1.00 48.00 84 TRP A N 1
ATOM 641 C CA . TRP A 1 84 ? 4.991 8.973 -12.474 1.00 48.00 84 TRP A CA 1
ATOM 642 C C . TRP A 1 84 ? 5.842 10.219 -12.736 1.00 48.00 84 TRP A C 1
ATOM 644 O O . TRP A 1 84 ? 6.413 10.761 -11.790 1.00 48.00 84 TRP A O 1
ATOM 654 N N . GLU A 1 85 ? 5.882 10.729 -13.967 1.00 42.81 85 GLU A N 1
ATOM 655 C CA . GLU A 1 85 ? 6.608 11.957 -14.322 1.00 42.81 85 GLU A CA 1
ATOM 656 C C . GLU A 1 85 ? 6.207 13.170 -13.460 1.00 42.81 85 GLU A C 1
ATOM 658 O O . GLU A 1 85 ? 7.078 13.867 -12.920 1.00 42.81 85 GLU A O 1
ATOM 663 N N . SER A 1 86 ? 4.908 13.388 -13.241 1.00 42.47 86 SER A N 1
ATOM 664 C CA . SER A 1 86 ? 4.423 14.500 -12.411 1.00 42.47 86 SER A CA 1
ATOM 665 C C . SER A 1 86 ? 4.716 14.323 -10.914 1.00 42.47 86 SER A C 1
ATOM 667 O O . SER A 1 86 ? 5.081 15.292 -10.244 1.00 42.47 86 SER A O 1
ATOM 669 N N . ASN A 1 87 ? 4.567 13.120 -10.353 1.00 42.28 87 ASN A N 1
ATOM 670 C CA . ASN A 1 87 ? 4.853 12.900 -8.932 1.00 42.28 87 ASN A CA 1
ATOM 671 C C . ASN A 1 87 ? 6.362 12.952 -8.655 1.00 42.28 87 ASN A C 1
ATOM 673 O O . ASN A 1 87 ? 6.782 13.557 -7.673 1.00 42.28 87 ASN A O 1
ATOM 677 N N . PHE A 1 88 ? 7.202 12.392 -9.529 1.00 42.06 88 PHE A N 1
ATOM 678 C CA . PHE A 1 88 ? 8.657 12.435 -9.355 1.00 42.06 88 PHE A CA 1
ATOM 679 C C . PHE A 1 88 ? 9.225 13.849 -9.532 1.00 42.06 88 PHE A C 1
ATOM 681 O O . PHE A 1 88 ? 10.099 14.243 -8.757 1.00 42.06 88 PHE A O 1
ATOM 688 N N . SER A 1 89 ? 8.699 14.654 -10.459 1.00 38.00 89 SER A N 1
ATOM 689 C CA . SER A 1 89 ? 9.118 16.056 -10.611 1.00 38.00 89 SER A CA 1
ATOM 690 C C . SER A 1 89 ? 8.776 16.913 -9.384 1.00 38.00 89 SER A C 1
ATOM 692 O O . SER A 1 89 ? 9.626 17.689 -8.945 1.00 38.00 89 SER A O 1
ATOM 694 N N . LYS A 1 90 ? 7.612 16.697 -8.746 1.00 40.25 90 LYS A N 1
ATOM 695 C CA . LYS A 1 90 ? 7.217 17.343 -7.473 1.00 40.25 90 LYS A CA 1
ATOM 696 C C . LYS A 1 90 ? 8.183 17.047 -6.315 1.00 40.25 90 LYS A C 1
ATOM 698 O O . LYS A 1 90 ? 8.358 17.891 -5.441 1.00 40.25 90 LYS A O 1
ATOM 703 N N . TYR A 1 91 ? 8.838 15.885 -6.329 1.00 42.94 91 TYR A N 1
ATOM 704 C CA . TYR A 1 91 ? 9.873 15.501 -5.360 1.00 42.94 91 TYR A CA 1
ATOM 705 C C . TYR A 1 91 ? 11.314 15.703 -5.884 1.00 42.94 91 TYR A C 1
ATOM 707 O O . TYR A 1 91 ? 12.260 15.255 -5.243 1.00 42.94 91 TYR A O 1
ATOM 715 N N . GLY A 1 92 ? 11.504 16.411 -7.010 1.00 32.47 92 GLY A N 1
ATOM 716 C CA . GLY A 1 92 ? 12.816 16.853 -7.511 1.00 32.47 92 GLY A CA 1
ATOM 717 C C . GLY A 1 92 ? 13.488 15.967 -8.574 1.00 32.47 92 GLY A C 1
ATOM 718 O O . GLY A 1 92 ? 14.721 15.914 -8.632 1.00 32.47 92 GLY A O 1
ATOM 719 N N . HIS A 1 93 ? 12.732 15.237 -9.404 1.00 39.47 93 HIS A N 1
ATOM 720 C CA . HIS A 1 93 ? 13.280 14.135 -10.209 1.00 39.47 93 HIS A CA 1
ATOM 721 C C . HIS A 1 93 ? 12.698 14.028 -11.648 1.00 39.47 93 HIS A C 1
ATOM 723 O O . HIS A 1 93 ? 11.522 13.733 -11.818 1.00 39.47 93 HIS A O 1
ATOM 729 N N . ASN A 1 94 ? 13.534 14.184 -12.696 1.00 29.80 94 ASN A N 1
ATOM 730 C CA . ASN A 1 94 ? 13.145 14.136 -14.129 1.00 29.80 94 ASN A CA 1
ATOM 731 C C . ASN A 1 94 ? 13.187 12.722 -14.758 1.00 29.80 94 ASN A C 1
ATOM 733 O O . ASN A 1 94 ? 14.198 12.023 -14.634 1.00 29.80 94 ASN A O 1
ATOM 737 N N . PHE A 1 95 ? 12.149 12.327 -15.501 1.00 31.22 95 PHE A N 1
ATOM 738 C CA . PHE A 1 95 ? 12.070 11.062 -16.252 1.00 31.22 95 PHE A CA 1
ATOM 739 C C . PHE A 1 95 ? 12.413 11.255 -17.747 1.00 31.22 95 PHE A C 1
ATOM 741 O O . PHE A 1 95 ? 12.263 12.346 -18.290 1.00 31.22 95 PHE A O 1
ATOM 748 N N . LEU A 1 96 ? 12.881 10.186 -18.404 1.00 27.33 96 LEU A N 1
ATOM 749 C CA . LEU A 1 96 ? 13.118 10.088 -19.852 1.00 27.33 96 LEU A CA 1
ATOM 750 C C . LEU A 1 96 ? 12.698 8.676 -20.313 1.00 27.33 96 LEU A C 1
ATOM 752 O O . LEU A 1 96 ? 13.484 7.738 -20.174 1.00 27.33 96 LEU A O 1
ATOM 756 N N . GLY A 1 97 ? 11.479 8.500 -20.839 1.00 27.03 97 GLY A N 1
ATOM 757 C CA . GLY A 1 97 ? 11.092 7.276 -21.566 1.00 27.03 97 GLY A CA 1
ATOM 758 C C . GLY A 1 97 ? 9.582 7.000 -21.647 1.00 27.03 97 GLY A C 1
ATOM 759 O O . GLY A 1 97 ? 8.914 6.955 -20.625 1.00 27.03 97 GLY A O 1
ATOM 760 N N . SER A 1 98 ? 9.053 6.751 -22.856 1.00 27.17 98 SER A N 1
ATOM 761 C CA . SER A 1 98 ? 7.611 6.538 -23.106 1.00 27.17 98 SER A CA 1
ATOM 762 C C . SER A 1 98 ? 7.187 5.058 -23.121 1.00 27.17 98 SER A C 1
ATOM 764 O O . SER A 1 98 ? 7.892 4.260 -23.748 1.00 27.17 98 SER A O 1
ATOM 766 N N . PRO A 1 99 ? 5.984 4.699 -22.636 1.00 30.06 99 PRO A N 1
ATOM 767 C CA . PRO A 1 99 ? 5.333 3.427 -22.941 1.00 30.06 99 PRO A CA 1
ATOM 768 C C . PRO A 1 99 ? 4.223 3.560 -23.999 1.00 30.06 99 PRO A C 1
ATOM 770 O O . PRO A 1 99 ? 3.547 4.578 -24.121 1.00 30.06 99 PRO A O 1
ATOM 773 N N . ARG A 1 100 ? 4.023 2.485 -24.768 1.00 28.66 100 ARG A N 1
ATOM 774 C CA . ARG A 1 100 ? 2.836 2.236 -25.604 1.00 28.66 100 ARG A CA 1
ATOM 775 C C . ARG A 1 100 ? 1.989 1.149 -24.918 1.00 28.66 100 ARG A C 1
ATOM 777 O O . ARG A 1 100 ? 2.571 0.100 -24.653 1.00 28.66 100 ARG A O 1
ATOM 784 N N . ALA A 1 101 ? 0.669 1.338 -24.746 1.00 27.08 101 ALA A N 1
ATOM 785 C CA . ALA A 1 101 ? -0.406 0.593 -25.448 1.00 27.08 101 ALA A CA 1
ATOM 786 C C . ALA A 1 101 ? -1.811 0.572 -24.754 1.00 27.08 101 ALA A C 1
ATOM 788 O O . ALA A 1 101 ? -1.908 0.323 -23.562 1.00 27.08 101 ALA A O 1
ATOM 789 N N . TYR A 1 102 ? -2.847 0.667 -25.617 1.00 29.06 102 TYR A N 1
ATOM 790 C CA . TYR A 1 102 ? -4.273 0.234 -25.597 1.00 29.06 102 TYR A CA 1
ATOM 791 C C . TYR A 1 102 ? -5.440 1.040 -24.954 1.00 29.06 102 TYR A C 1
ATOM 793 O O . TYR A 1 102 ? -5.501 1.299 -23.764 1.00 29.06 102 TYR A O 1
ATOM 801 N N . ASN A 1 103 ? -6.437 1.284 -25.831 1.00 32.56 103 ASN A N 1
ATOM 802 C CA . ASN A 1 103 ? -7.788 1.882 -25.751 1.00 32.56 103 ASN A CA 1
ATOM 803 C C . ASN A 1 103 ? -7.974 3.343 -25.312 1.00 32.56 103 ASN A C 1
ATOM 805 O O . ASN A 1 103 ? -9.015 3.919 -25.639 1.00 32.56 103 ASN A O 1
ATOM 809 N N . SER A 1 104 ? -6.957 3.973 -24.741 1.00 38.00 104 SER A N 1
ATOM 810 C CA . SER A 1 104 ? -6.862 5.434 -24.606 1.00 38.00 104 SER A CA 1
ATOM 811 C C . SER A 1 104 ? -5.690 5.930 -25.440 1.00 38.00 104 SER A C 1
ATOM 813 O O . SER A 1 104 ? -4.639 5.281 -25.491 1.00 38.00 104 SER A O 1
ATOM 815 N N . VAL A 1 105 ? -5.841 7.075 -26.108 1.00 45.28 105 VAL A N 1
ATOM 816 C CA . VAL A 1 105 ? -4.739 7.656 -26.885 1.00 45.28 105 VAL A CA 1
ATOM 817 C C . VAL A 1 105 ? -4.199 8.901 -26.187 1.00 45.28 105 VAL A C 1
ATOM 819 O O . VAL A 1 105 ? -4.875 9.924 -26.095 1.00 45.28 105 VAL A O 1
ATOM 822 N N . TRP A 1 106 ? -2.967 8.779 -25.689 1.00 44.78 106 TRP A N 1
ATOM 823 C CA . TRP A 1 106 ? -2.272 9.770 -24.865 1.00 44.78 106 TRP A CA 1
ATOM 824 C C . TRP A 1 106 ? -1.566 10.829 -25.697 1.00 44.78 106 TRP A C 1
ATOM 826 O O . TRP A 1 106 ? -0.517 10.582 -26.301 1.00 44.78 106 TRP A O 1
ATOM 836 N N . ILE A 1 107 ? -2.123 12.031 -25.711 1.00 53.31 107 ILE A N 1
ATOM 837 C CA . ILE A 1 107 ? -1.628 13.142 -26.503 1.00 53.31 107 ILE A CA 1
ATOM 838 C C . ILE A 1 107 ? -0.652 13.968 -25.664 1.00 53.31 107 ILE A C 1
ATOM 840 O O . ILE A 1 107 ? -1.044 14.800 -24.850 1.00 53.31 107 ILE A O 1
ATOM 844 N N . THR A 1 108 ? 0.640 13.773 -25.932 1.00 55.03 108 THR A N 1
ATOM 845 C CA . THR A 1 108 ? 1.706 14.687 -25.501 1.00 55.03 108 THR A CA 1
ATOM 846 C C . THR A 1 108 ? 2.070 15.649 -26.631 1.00 55.03 108 THR A C 1
ATOM 848 O O . THR A 1 108 ? 1.849 15.368 -27.816 1.00 55.03 108 THR A O 1
ATOM 851 N N . LYS A 1 109 ? 2.740 16.760 -26.296 1.00 53.25 109 LYS A N 1
ATOM 852 C CA . LYS A 1 109 ? 3.267 17.715 -27.292 1.00 53.25 109 LYS A CA 1
ATOM 853 C C . LYS A 1 109 ? 4.171 17.055 -28.348 1.00 53.25 109 LYS A C 1
ATOM 855 O O . LYS A 1 109 ? 4.226 17.536 -29.476 1.00 53.25 109 LYS A O 1
ATOM 860 N N . GLN A 1 110 ? 4.870 15.972 -27.999 1.00 50.28 110 GLN A N 1
ATOM 861 C CA . GLN A 1 110 ? 5.824 15.288 -28.882 1.00 50.28 110 GLN A CA 1
ATOM 862 C C . GLN A 1 110 ? 5.172 14.222 -29.779 1.00 50.28 110 GLN A C 1
ATOM 864 O O . GLN A 1 110 ? 5.675 13.957 -30.867 1.00 50.28 110 GLN A O 1
ATOM 869 N N . ASN A 1 111 ? 4.042 13.638 -29.365 1.00 58.59 111 ASN A N 1
ATOM 870 C CA . ASN A 1 111 ? 3.394 12.533 -30.083 1.00 58.59 111 ASN A CA 1
ATOM 871 C C . ASN A 1 111 ? 2.103 12.924 -30.817 1.00 58.59 111 ASN A C 1
ATOM 873 O O . ASN A 1 111 ? 1.546 12.090 -31.534 1.00 58.59 111 ASN A O 1
ATOM 877 N N . PHE A 1 112 ? 1.671 14.182 -30.685 1.00 60.91 112 PHE A N 1
ATOM 878 C CA . PHE A 1 112 ? 0.442 14.727 -31.263 1.00 60.91 112 PHE A CA 1
ATOM 879 C C . PHE A 1 112 ? 0.224 14.340 -32.736 1.00 60.91 112 PHE A C 1
ATOM 881 O O . PHE A 1 112 ? -0.752 13.666 -33.052 1.00 60.91 112 PHE A O 1
ATOM 888 N N . LYS A 1 113 ? 1.167 14.671 -33.631 1.00 63.97 113 LYS A N 1
ATOM 889 C CA . LYS A 1 113 ? 1.028 14.407 -35.078 1.00 63.97 113 LYS A CA 1
ATOM 890 C C . LYS A 1 113 ? 0.900 12.921 -35.420 1.00 63.97 113 LYS A C 1
ATOM 892 O O . LYS A 1 113 ? 0.169 12.547 -36.330 1.00 63.97 113 LYS A O 1
ATOM 897 N N . ARG A 1 114 ? 1.608 12.060 -34.685 1.00 67.25 114 ARG A N 1
ATOM 898 C CA . ARG A 1 114 ? 1.582 10.607 -34.904 1.00 67.25 114 ARG A CA 1
ATOM 899 C C . ARG A 1 114 ? 0.217 10.023 -34.548 1.00 67.25 114 ARG A C 1
ATOM 901 O O . ARG A 1 114 ? -0.327 9.240 -35.313 1.00 67.25 114 ARG A O 1
ATOM 908 N N . ILE A 1 115 ? -0.309 10.412 -33.391 1.00 60.41 115 ILE A N 1
ATOM 909 C CA . ILE A 1 115 ? -1.623 9.990 -32.890 1.00 60.41 115 ILE A CA 1
ATOM 910 C C . ILE A 1 115 ? -2.731 10.504 -33.797 1.00 60.41 115 ILE A C 1
ATOM 912 O O . ILE A 1 115 ? -3.634 9.771 -34.185 1.00 60.41 115 ILE A O 1
ATOM 916 N N . PHE A 1 116 ? -2.621 11.765 -34.188 1.00 68.31 116 PHE A N 1
ATOM 917 C CA . PHE A 1 116 ? -3.545 12.386 -35.109 1.00 68.31 116 PHE A CA 1
ATOM 918 C C . PHE A 1 116 ? -3.676 11.586 -36.415 1.00 68.31 116 PHE A C 1
ATOM 920 O O . PHE A 1 116 ? -4.778 11.186 -36.784 1.00 68.31 116 PHE A O 1
ATOM 927 N N . ASN A 1 117 ? -2.549 11.268 -37.056 1.00 69.81 117 ASN A N 1
ATOM 928 C CA . ASN A 1 117 ? -2.535 10.540 -38.325 1.00 69.81 117 ASN A CA 1
ATOM 929 C C . ASN A 1 117 ? -3.009 9.087 -38.201 1.00 69.81 117 ASN A C 1
ATOM 931 O O . ASN A 1 117 ? -3.638 8.568 -39.121 1.00 69.81 117 ASN A O 1
ATOM 935 N N . ASN A 1 118 ? -2.709 8.424 -37.084 1.00 69.62 118 ASN A N 1
ATOM 936 C CA . ASN A 1 118 ? -2.943 6.987 -36.946 1.00 69.62 118 ASN A CA 1
ATOM 937 C C . ASN A 1 118 ? -4.283 6.646 -36.288 1.00 69.62 118 ASN A C 1
ATOM 939 O O . ASN A 1 118 ? -4.856 5.597 -36.576 1.00 69.62 118 ASN A O 1
ATOM 943 N N . ASP A 1 119 ? -4.787 7.517 -35.414 1.00 67.00 119 ASP A N 1
ATOM 944 C CA . ASP A 1 119 ? -5.926 7.216 -34.550 1.00 67.00 119 ASP A CA 1
ATOM 945 C C . ASP A 1 119 ? -7.119 8.136 -34.827 1.00 67.00 119 ASP A C 1
ATOM 947 O O . ASP A 1 119 ? -8.254 7.665 -34.877 1.00 67.00 119 ASP A O 1
ATOM 951 N N . VAL A 1 120 ? -6.901 9.427 -35.080 1.00 72.06 120 VAL A N 1
ATOM 952 C CA . VAL A 1 120 ? -8.006 10.372 -35.322 1.00 72.06 120 VAL A CA 1
ATOM 953 C C . VAL A 1 120 ? -8.397 10.386 -36.798 1.00 72.06 120 VAL A C 1
ATOM 955 O O . VAL A 1 120 ? -9.554 10.132 -37.130 1.00 72.06 120 VAL A O 1
ATOM 958 N N . LEU A 1 121 ? -7.434 10.600 -37.697 1.00 76.06 121 LEU A N 1
ATOM 959 C CA . LEU A 1 121 ? -7.679 10.769 -39.131 1.00 76.06 121 LEU A CA 1
ATOM 960 C C . LEU A 1 121 ? -8.446 9.592 -39.779 1.00 76.06 121 LEU A C 1
ATOM 962 O O . LEU A 1 121 ? -9.419 9.852 -40.490 1.00 76.06 121 LEU A O 1
ATOM 966 N N . PRO A 1 122 ? -8.151 8.308 -39.480 1.00 80.06 122 PRO A N 1
ATOM 967 C CA . PRO A 1 122 ? -8.877 7.174 -40.072 1.00 80.06 122 PRO A CA 1
ATOM 968 C C . PRO A 1 122 ? -10.340 7.037 -39.612 1.00 80.06 122 PRO A C 1
ATOM 970 O O . PRO A 1 122 ? -11.100 6.229 -40.153 1.00 80.06 122 PRO A O 1
ATOM 973 N N . ARG A 1 123 ? -10.741 7.786 -38.575 1.00 79.88 123 ARG A N 1
ATOM 974 C CA . ARG A 1 123 ? -12.113 7.809 -38.039 1.00 79.88 123 ARG A CA 1
ATOM 975 C C . ARG A 1 123 ? -12.952 8.948 -38.613 1.00 79.88 123 ARG A C 1
ATOM 977 O O . ARG A 1 123 ? -14.168 8.907 -38.465 1.00 79.88 123 ARG A O 1
ATOM 984 N N . VAL A 1 124 ? -12.324 9.903 -39.299 1.00 76.12 124 VAL A N 1
ATOM 985 C CA . VAL A 1 124 ? -12.971 11.042 -39.977 1.00 76.12 124 VAL A CA 1
ATOM 986 C C . VAL A 1 124 ? -12.816 10.991 -41.498 1.00 76.12 124 VAL A C 1
ATOM 988 O O . VAL A 1 124 ? -13.666 11.515 -42.212 1.00 76.12 124 VAL A O 1
ATOM 991 N N . VAL A 1 125 ? -11.791 10.304 -42.003 1.00 78.62 125 VAL A N 1
ATOM 992 C CA . VAL A 1 125 ? -11.512 10.132 -43.433 1.00 78.62 125 VAL A CA 1
ATOM 993 C C . VAL A 1 125 ? -11.560 8.643 -43.778 1.00 78.62 125 VAL A C 1
ATOM 995 O O . VAL A 1 125 ? -10.966 7.803 -43.102 1.00 78.62 125 VAL A O 1
ATOM 998 N N . GLY A 1 126 ? -12.319 8.293 -44.815 1.00 75.06 126 GLY A N 1
ATOM 999 C CA . GLY A 1 126 ? -12.436 6.925 -45.311 1.00 75.06 126 GLY A CA 1
ATOM 1000 C C . GLY A 1 126 ? -11.181 6.455 -46.054 1.00 75.06 126 GLY A C 1
ATOM 1001 O O . GLY A 1 126 ? -10.314 7.243 -46.418 1.00 75.06 126 GLY A O 1
ATOM 1002 N N . ARG A 1 127 ? -11.105 5.151 -46.358 1.00 75.12 127 ARG A N 1
ATOM 1003 C CA . ARG A 1 127 ? -9.961 4.542 -47.076 1.00 75.12 127 ARG A CA 1
ATOM 1004 C C . ARG A 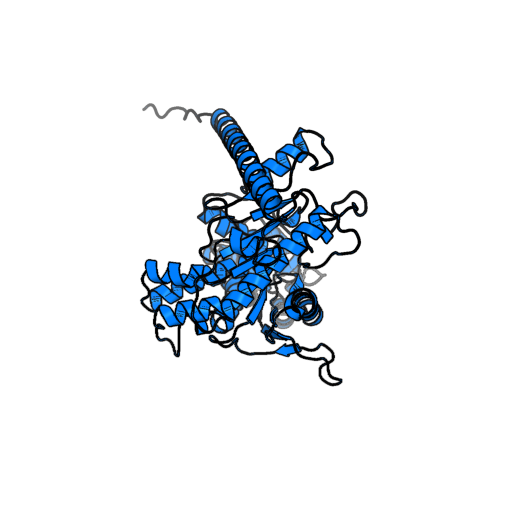1 127 ? -9.679 5.160 -48.451 1.00 75.12 127 ARG A C 1
ATOM 1006 O O . ARG A 1 127 ? -8.566 5.048 -48.942 1.00 75.12 127 ARG A O 1
ATOM 1013 N N . SER A 1 128 ? -10.673 5.801 -49.060 1.00 76.50 128 SER A N 1
ATOM 1014 C CA . SER A 1 128 ? -10.552 6.504 -50.340 1.00 76.50 128 SER A CA 1
ATOM 1015 C C . SER A 1 128 ? -9.964 7.917 -50.219 1.00 76.50 128 SER A C 1
ATOM 1017 O O . SER A 1 128 ? -10.001 8.660 -51.194 1.00 76.50 128 SER A O 1
ATOM 1019 N N . GLY A 1 129 ? -9.535 8.339 -49.023 1.00 69.62 129 GLY A N 1
ATOM 1020 C CA . GLY A 1 129 ? -9.082 9.709 -48.759 1.00 69.62 129 GLY A CA 1
ATOM 1021 C C . GLY A 1 129 ? -10.209 10.746 -48.729 1.00 69.62 129 GLY A C 1
ATOM 1022 O O . GLY A 1 129 ? -9.939 11.932 -48.593 1.00 69.62 129 GLY A O 1
ATOM 1023 N N . ARG A 1 130 ? -11.475 10.315 -48.844 1.00 76.38 130 ARG A N 1
ATOM 1024 C CA . ARG A 1 130 ? -12.646 11.200 -48.767 1.00 76.38 130 ARG A CA 1
ATOM 1025 C C . ARG A 1 130 ? -13.185 11.281 -47.338 1.00 76.38 130 ARG A C 1
ATOM 1027 O O . ARG A 1 130 ? -13.147 10.265 -46.636 1.00 76.38 130 ARG A O 1
ATOM 1034 N N . PRO A 1 131 ? -13.748 12.425 -46.922 1.00 77.75 131 PRO A N 1
ATOM 1035 C CA . PRO A 1 131 ? -14.402 12.550 -45.629 1.00 77.75 131 PRO A CA 1
ATOM 1036 C C . PRO A 1 131 ? -15.535 11.546 -45.442 1.00 77.75 131 PRO A C 1
ATOM 1038 O O . PRO A 1 131 ? -16.284 11.248 -46.374 1.00 77.75 131 PRO A O 1
ATOM 1041 N N . LEU A 1 132 ? -15.680 11.042 -44.220 1.00 78.75 132 LEU A N 1
ATOM 1042 C CA . LEU A 1 132 ? -16.891 10.342 -43.807 1.00 78.75 132 LEU A CA 1
ATOM 1043 C C . LEU A 1 132 ? -18.025 11.347 -43.573 1.00 78.75 132 LEU A C 1
ATOM 1045 O O . LEU A 1 132 ? -17.782 12.523 -43.305 1.00 78.75 132 LEU A O 1
ATOM 1049 N N . SER A 1 133 ? -19.273 10.869 -43.610 1.00 81.88 133 SER A N 1
ATOM 1050 C CA . SER A 1 133 ? -20.400 11.673 -43.126 1.00 81.88 133 SER A CA 1
ATOM 1051 C C . SER A 1 133 ? -20.208 12.022 -41.644 1.00 81.88 133 SER A C 1
ATOM 1053 O O . SER A 1 133 ? -19.640 11.222 -40.894 1.00 81.88 133 SER A O 1
ATOM 1055 N N . ILE A 1 134 ? -20.730 13.172 -41.201 1.00 75.69 134 ILE A N 1
ATOM 1056 C CA . ILE A 1 134 ? -20.680 13.586 -39.787 1.00 75.69 134 ILE A CA 1
ATOM 1057 C C . ILE A 1 134 ? -21.196 12.487 -38.858 1.00 75.69 134 ILE A C 1
ATOM 1059 O O . ILE A 1 134 ? -20.563 12.203 -37.847 1.00 75.69 134 ILE A O 1
ATOM 1063 N N . ASN A 1 135 ? -22.309 11.837 -39.205 1.00 77.69 135 ASN A N 1
ATOM 1064 C CA . ASN A 1 135 ? -22.909 10.808 -38.356 1.00 77.69 135 ASN A CA 1
ATOM 1065 C C . ASN A 1 135 ? -22.002 9.575 -38.238 1.00 77.69 135 ASN A C 1
ATOM 1067 O O . ASN A 1 135 ? -21.804 9.056 -37.142 1.00 77.69 135 ASN A O 1
ATOM 1071 N N . SER A 1 136 ? -21.385 9.150 -39.344 1.00 79.44 136 SER A N 1
ATOM 1072 C CA . SER A 1 136 ? -20.437 8.029 -39.345 1.00 79.44 136 SER A CA 1
ATOM 1073 C C . SER A 1 136 ? -19.127 8.362 -38.629 1.00 79.44 136 SER A C 1
ATOM 1075 O O . SER A 1 136 ? -18.537 7.492 -37.989 1.00 79.44 136 SER A O 1
ATOM 1077 N N . ALA A 1 137 ? -18.650 9.602 -38.746 1.00 76.81 137 ALA A N 1
ATOM 1078 C CA . ALA A 1 137 ? -17.473 10.072 -38.028 1.00 76.81 137 ALA A CA 1
ATOM 1079 C C . ALA A 1 137 ? -17.752 10.164 -36.521 1.00 76.81 137 ALA A C 1
ATOM 1081 O O . ALA A 1 137 ? -16.959 9.669 -35.724 1.00 76.81 137 ALA A O 1
ATOM 1082 N N . LYS A 1 138 ? -18.912 10.706 -36.133 1.00 76.12 138 LYS A N 1
ATOM 1083 C CA . LYS A 1 138 ? -19.368 10.795 -34.742 1.00 76.12 138 LYS A CA 1
ATOM 1084 C C . LYS A 1 138 ? -19.429 9.422 -34.077 1.00 76.12 138 LYS A C 1
ATOM 1086 O O . LYS A 1 138 ? -18.774 9.222 -33.065 1.00 76.12 138 LYS A O 1
ATOM 1091 N N . GLU A 1 139 ? -20.094 8.443 -34.689 1.00 78.69 139 GLU A N 1
ATOM 1092 C CA . GLU A 1 139 ? -20.205 7.087 -34.124 1.00 78.69 139 GLU A CA 1
ATOM 1093 C C . GLU A 1 139 ? -18.834 6.409 -33.904 1.00 78.69 139 GLU A C 1
ATOM 1095 O O . GLU A 1 139 ? -18.644 5.619 -32.975 1.00 78.69 139 GLU A O 1
ATOM 1100 N N . LYS A 1 140 ? -17.851 6.710 -34.762 1.00 75.94 140 LYS A N 1
ATOM 1101 C CA . LYS A 1 140 ? -16.481 6.191 -34.642 1.00 75.94 140 LYS A CA 1
ATOM 1102 C C . LYS A 1 140 ? -15.645 6.949 -33.612 1.00 75.94 140 LYS A C 1
ATOM 1104 O O . LYS A 1 140 ? -14.776 6.339 -32.987 1.00 75.94 140 LYS A O 1
ATOM 1109 N N . LEU A 1 141 ? -15.879 8.250 -33.455 1.00 67.75 141 LEU A N 1
ATOM 1110 C CA . LEU A 1 141 ? -15.203 9.111 -32.484 1.00 67.75 141 LEU A CA 1
ATOM 1111 C C . LEU A 1 141 ? -15.766 8.951 -31.068 1.00 67.75 141 LEU A C 1
ATOM 1113 O O . LEU A 1 141 ? -15.003 9.049 -30.116 1.00 67.75 141 LEU A O 1
ATOM 1117 N N . ASP A 1 142 ? -17.047 8.618 -30.913 1.00 66.00 142 ASP A N 1
ATOM 1118 C CA . ASP A 1 142 ? -17.663 8.310 -29.610 1.00 66.00 142 ASP A CA 1
ATOM 1119 C C . ASP A 1 142 ? -17.079 7.036 -28.974 1.00 66.00 142 ASP A C 1
ATOM 1121 O O . ASP A 1 142 ? -17.164 6.824 -27.768 1.00 66.00 142 ASP A O 1
ATOM 1125 N N . LYS A 1 143 ? -16.419 6.198 -29.781 1.00 62.53 143 LYS A N 1
ATOM 1126 C CA . LYS A 1 143 ? -15.676 5.008 -29.340 1.00 62.53 143 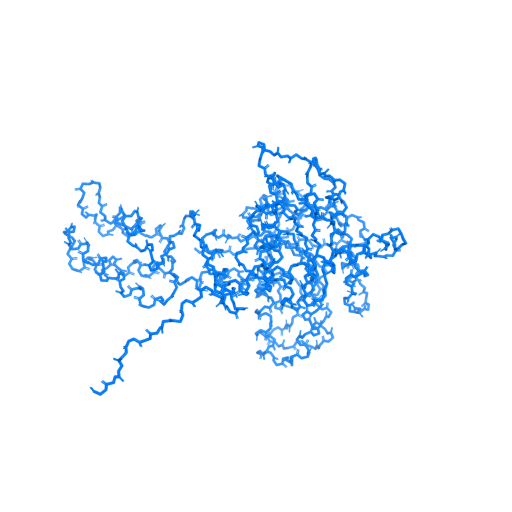LYS A CA 1
ATOM 1127 C C . LYS A 1 143 ? -14.200 5.307 -29.020 1.00 62.53 143 LYS A C 1
ATOM 1129 O O . LYS A 1 143 ? -13.453 4.374 -28.727 1.00 62.53 143 LYS A O 1
ATOM 1134 N N . LEU A 1 144 ? -13.753 6.566 -29.122 1.00 56.94 144 LEU A N 1
ATOM 1135 C CA . LEU A 1 144 ? -12.366 6.993 -28.913 1.00 56.94 144 LEU A CA 1
ATOM 1136 C C . LEU A 1 144 ? -12.247 7.897 -27.677 1.00 56.94 144 LEU A C 1
ATOM 1138 O O . LEU A 1 144 ? -12.774 9.005 -27.663 1.00 56.94 144 LEU A O 1
ATOM 1142 N N . SER A 1 145 ? -11.472 7.457 -26.685 1.00 55.91 145 SER A N 1
ATOM 1143 C CA . SER A 1 145 ? -11.085 8.280 -25.532 1.00 55.91 145 SER A CA 1
ATOM 1144 C C . SER A 1 145 ? -9.716 8.923 -25.781 1.00 55.91 145 SER A C 1
ATOM 1146 O O . SER A 1 145 ? -8.717 8.214 -25.949 1.00 55.91 145 SER A O 1
ATOM 1148 N N . LEU A 1 146 ? -9.656 10.259 -25.803 1.00 58.31 146 LEU A N 1
ATOM 1149 C CA . LEU A 1 146 ? -8.404 11.016 -25.921 1.00 58.31 146 LEU A CA 1
ATOM 1150 C C . LEU A 1 146 ? -8.025 11.633 -24.574 1.00 58.31 146 LEU A C 1
ATOM 1152 O O . LEU A 1 146 ? -8.818 12.359 -23.974 1.00 58.31 146 LEU A O 1
ATOM 1156 N N . VAL A 1 147 ? -6.794 11.385 -24.130 1.00 52.34 147 VAL A N 1
ATOM 1157 C CA . VAL A 1 147 ? -6.277 11.901 -22.855 1.00 52.34 147 VAL A CA 1
ATOM 1158 C C . VAL A 1 147 ? -5.091 12.814 -23.130 1.00 52.34 147 VAL 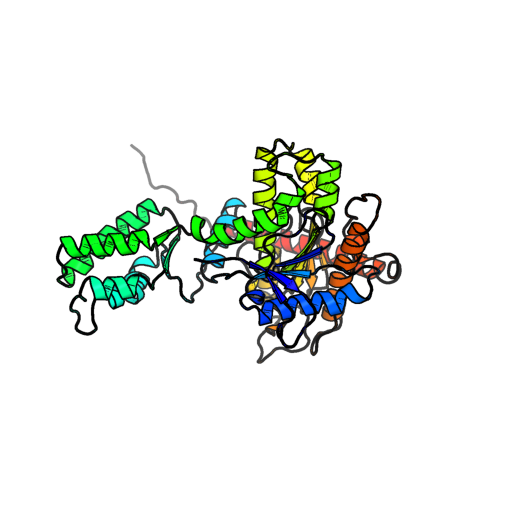A C 1
ATOM 1160 O O . VAL A 1 147 ? -4.208 12.473 -23.916 1.00 52.34 147 VAL A O 1
ATOM 1163 N N . PHE A 1 148 ? -5.083 13.998 -22.524 1.00 58.44 148 PHE A N 1
ATOM 1164 C CA . PHE A 1 148 ? -4.097 15.044 -22.802 1.00 58.44 148 PHE A CA 1
ATOM 1165 C C . PHE A 1 148 ? -3.186 15.268 -21.604 1.00 58.44 148 PHE A C 1
ATOM 1167 O O . PHE A 1 148 ? -3.665 15.539 -20.501 1.00 58.44 148 PHE A O 1
ATOM 1174 N N . ASP A 1 149 ? -1.881 15.237 -21.858 1.00 49.12 149 ASP A N 1
ATOM 1175 C CA . ASP A 1 149 ? -0.845 15.526 -20.871 1.00 49.12 149 ASP A CA 1
ATOM 1176 C C . ASP A 1 149 ? -0.254 16.937 -21.089 1.00 49.12 149 ASP A C 1
ATOM 1178 O O . ASP A 1 149 ? 0.093 17.321 -22.214 1.00 49.12 149 ASP A O 1
ATOM 1182 N N . GLY A 1 150 ? -0.154 17.723 -20.012 1.00 57.50 150 GLY A N 1
ATOM 1183 C CA . GLY A 1 150 ? 0.319 19.114 -20.007 1.00 57.50 150 GLY A CA 1
ATOM 1184 C C . GLY A 1 150 ? -0.789 20.176 -19.940 1.00 57.50 150 GLY A C 1
ATOM 1185 O O . GLY A 1 150 ? -1.889 19.921 -19.454 1.00 57.50 150 GLY A O 1
ATOM 1186 N N . ASP A 1 151 ? -0.497 21.403 -20.402 1.00 62.72 151 ASP A N 1
ATOM 1187 C CA . ASP A 1 151 ? -1.484 22.495 -20.459 1.00 62.72 151 ASP A CA 1
ATOM 1188 C C . ASP A 1 151 ? -2.595 22.143 -21.455 1.00 62.72 151 ASP A C 1
ATOM 1190 O O . ASP A 1 151 ? -2.516 22.389 -22.664 1.00 62.72 151 ASP A O 1
ATOM 1194 N N . PHE A 1 152 ? -3.641 21.535 -20.905 1.00 59.03 152 PHE A N 1
ATOM 1195 C CA . PHE A 1 152 ? -4.797 21.022 -21.614 1.00 59.03 152 PHE A CA 1
ATOM 1196 C C . PHE A 1 152 ? -5.452 22.072 -22.509 1.00 59.03 152 PHE A C 1
ATOM 1198 O O . PHE A 1 152 ? -5.891 21.762 -23.617 1.00 59.03 152 PHE A O 1
ATOM 1205 N N . LYS A 1 153 ? -5.479 23.332 -22.066 1.00 64.62 153 LYS A N 1
ATOM 1206 C CA . LYS A 1 153 ? -6.105 24.433 -22.800 1.00 64.62 153 LYS A CA 1
ATOM 1207 C C . LYS A 1 153 ? -5.254 24.850 -24.000 1.00 64.62 153 LYS A C 1
ATOM 1209 O O . LYS A 1 153 ? -5.795 25.064 -25.091 1.00 64.62 153 LYS A O 1
ATOM 1214 N N . ALA A 1 154 ? -3.934 24.906 -23.827 1.00 65.88 154 ALA A N 1
ATOM 1215 C CA . ALA A 1 154 ? -3.002 25.194 -24.913 1.00 65.88 154 ALA A CA 1
ATOM 1216 C C . ALA A 1 154 ? -2.959 24.056 -25.949 1.00 65.88 154 ALA A C 1
ATOM 1218 O O . ALA A 1 154 ? -2.983 24.313 -27.156 1.00 65.88 154 ALA A O 1
ATOM 1219 N N . LEU A 1 155 ? -2.952 22.796 -25.497 1.00 61.75 155 LEU A N 1
ATOM 1220 C CA . LEU A 1 155 ? -2.910 21.632 -26.385 1.00 61.75 155 LEU A CA 1
ATOM 1221 C C . LEU A 1 155 ? -4.227 21.452 -27.158 1.00 61.75 155 LEU A C 1
ATOM 1223 O O . LEU A 1 155 ? -4.181 21.199 -28.362 1.00 61.75 155 LEU A O 1
ATOM 1227 N N . ARG A 1 156 ? -5.386 21.670 -26.514 1.00 67.06 156 ARG A N 1
ATOM 1228 C CA . ARG A 1 156 ? -6.705 21.688 -27.178 1.00 67.06 156 ARG A CA 1
ATOM 1229 C C . ARG A 1 156 ? -6.776 22.745 -28.276 1.00 67.06 156 ARG A C 1
ATOM 1231 O O . ARG A 1 156 ? -7.193 22.434 -29.386 1.00 67.06 156 ARG A O 1
ATOM 1238 N N . SER A 1 157 ? -6.329 23.968 -27.985 1.00 70.81 157 SER A N 1
ATOM 1239 C CA . SER A 1 157 ? -6.330 25.071 -28.957 1.00 70.81 157 SER A CA 1
ATOM 1240 C C . SER A 1 157 ? -5.443 24.767 -30.165 1.00 70.81 157 SER A C 1
ATOM 1242 O O . SER A 1 157 ? -5.852 24.960 -31.308 1.00 70.81 157 SER A O 1
ATOM 1244 N N . LYS A 1 158 ? -4.242 24.229 -29.926 1.00 71.12 158 LYS A N 1
ATOM 1245 C CA . LYS A 1 158 ? -3.317 23.851 -30.999 1.00 71.12 158 LYS A CA 1
ATOM 1246 C C . LYS A 1 158 ? -3.850 22.688 -31.841 1.00 71.12 158 LYS A C 1
ATOM 1248 O O . LYS A 1 158 ? -3.752 22.727 -33.064 1.00 71.12 158 LYS A O 1
ATOM 1253 N N . MET A 1 159 ? -4.447 21.685 -31.198 1.00 68.38 159 MET A N 1
ATOM 1254 C CA . MET A 1 159 ? -5.075 20.563 -31.890 1.00 68.38 159 MET A CA 1
ATOM 1255 C C . MET A 1 159 ? -6.244 21.015 -32.754 1.00 68.38 159 MET A C 1
ATOM 1257 O O . MET A 1 159 ? -6.340 20.571 -33.889 1.00 68.38 159 MET A O 1
ATOM 1261 N N . ALA A 1 160 ? -7.119 21.878 -32.234 1.00 73.00 160 ALA A N 1
ATOM 1262 C CA . ALA A 1 160 ? -8.260 22.384 -32.985 1.00 73.00 160 ALA A CA 1
ATOM 1263 C C . ALA A 1 160 ? -7.810 23.037 -34.300 1.00 73.00 160 ALA A C 1
ATOM 1265 O O . ALA A 1 160 ? -8.394 22.761 -35.341 1.00 73.00 160 ALA A O 1
ATOM 1266 N N . LEU A 1 161 ? -6.726 23.819 -34.267 1.00 77.19 161 LEU A N 1
ATOM 1267 C CA . LEU A 1 161 ? -6.157 24.465 -35.451 1.00 77.19 161 LEU A CA 1
ATOM 1268 C C . LEU A 1 161 ? -5.532 23.464 -36.438 1.00 77.19 161 LEU A C 1
ATOM 1270 O O . LEU A 1 161 ? -5.826 23.530 -37.629 1.00 77.19 161 LEU A O 1
ATOM 1274 N N . GLU A 1 162 ? -4.704 22.525 -35.963 1.00 72.69 162 GLU A N 1
ATOM 1275 C CA . GLU A 1 162 ? -4.071 21.521 -36.839 1.00 72.69 162 GLU A CA 1
ATOM 1276 C C . GLU A 1 162 ? -5.110 20.548 -37.436 1.00 72.69 162 GLU A C 1
ATOM 1278 O O . GLU A 1 162 ? -5.072 20.254 -38.628 1.00 72.69 162 GLU A O 1
ATOM 1283 N N . LEU A 1 163 ? -6.096 20.114 -36.643 1.00 70.50 163 LEU A N 1
ATOM 1284 C CA . LEU A 1 163 ? -7.196 19.255 -37.089 1.00 70.50 163 LEU A CA 1
ATOM 1285 C C . LEU A 1 163 ? -8.089 19.976 -38.100 1.00 70.50 163 LEU A C 1
ATOM 1287 O O . LEU A 1 163 ? -8.471 19.377 -39.101 1.00 70.50 163 LEU A O 1
ATOM 1291 N N . GLN A 1 164 ? -8.392 21.258 -37.882 1.00 79.25 164 GLN A N 1
ATOM 1292 C CA . GLN A 1 164 ? -9.160 22.040 -38.845 1.00 79.25 164 GLN A CA 1
ATOM 1293 C C . GLN A 1 164 ? -8.421 22.154 -40.181 1.00 79.25 164 GLN A C 1
ATOM 1295 O O . GLN A 1 164 ? -9.029 21.916 -41.221 1.00 79.25 164 GLN A O 1
ATOM 1300 N N . ALA A 1 165 ? -7.119 22.461 -40.156 1.00 78.44 165 ALA A N 1
ATOM 1301 C CA . ALA A 1 165 ? -6.297 22.561 -41.361 1.00 78.44 165 ALA A CA 1
ATOM 1302 C C . ALA A 1 165 ? -6.302 21.252 -42.166 1.00 78.44 165 ALA A C 1
ATOM 1304 O O . ALA A 1 165 ? -6.641 21.261 -43.347 1.00 78.44 165 ALA A O 1
ATOM 1305 N N . THR A 1 166 ? -6.042 20.112 -41.522 1.00 71.94 166 THR A N 1
ATOM 1306 C CA . THR A 1 166 ? -6.012 18.821 -42.224 1.00 71.94 166 THR A CA 1
ATOM 1307 C C . THR A 1 166 ? -7.392 18.350 -42.688 1.00 71.94 166 THR A C 1
ATOM 1309 O O . THR A 1 166 ? -7.511 17.756 -43.759 1.00 71.94 166 THR A O 1
ATOM 1312 N N . LEU A 1 167 ? -8.462 18.612 -41.929 1.00 73.06 167 LEU A N 1
ATOM 1313 C CA . LEU A 1 167 ? -9.821 18.289 -42.378 1.00 73.06 167 LEU A CA 1
ATOM 1314 C C . LEU A 1 167 ? -10.196 19.106 -43.622 1.00 73.06 167 LEU A C 1
ATOM 1316 O O . LEU A 1 167 ? -10.784 18.554 -44.552 1.00 73.06 167 LEU A O 1
ATOM 1320 N N . MET A 1 168 ? -9.802 20.381 -43.676 1.00 78.81 168 MET A N 1
ATOM 1321 C CA . MET A 1 168 ? -9.985 21.216 -44.866 1.00 78.81 168 MET A CA 1
ATOM 1322 C C . MET A 1 168 ? -9.161 20.710 -46.059 1.00 78.81 168 MET A C 1
ATOM 1324 O O . MET A 1 168 ? -9.693 20.645 -47.165 1.00 78.81 168 MET A O 1
ATOM 1328 N N . GLU A 1 169 ? -7.916 20.268 -45.849 1.00 79.12 169 GLU A N 1
ATOM 1329 C CA . GLU A 1 169 ? -7.092 19.621 -46.891 1.00 79.12 169 GLU A CA 1
ATOM 1330 C C . GLU A 1 169 ? -7.726 18.325 -47.424 1.00 79.12 169 GLU A C 1
ATOM 1332 O O . GLU A 1 169 ? -7.582 17.993 -48.599 1.00 79.12 169 GLU A O 1
ATOM 1337 N N . CYS A 1 170 ? -8.486 17.618 -46.584 1.00 71.00 170 CYS A N 1
ATOM 1338 C CA . CYS A 1 170 ? -9.250 16.431 -46.970 1.00 71.00 170 CYS A CA 1
ATOM 1339 C C . CYS A 1 170 ? -10.626 16.760 -47.587 1.00 71.00 170 CYS A C 1
ATOM 1341 O O . CYS A 1 170 ? -11.398 15.844 -47.865 1.00 71.00 170 CYS A O 1
ATOM 1343 N N . GLY A 1 171 ? -10.964 18.038 -47.795 1.00 76.50 171 GLY A N 1
ATOM 1344 C CA . GLY A 1 171 ? -12.225 18.470 -48.410 1.00 76.50 171 GLY A CA 1
ATOM 1345 C C . GLY A 1 171 ? -13.432 18.519 -47.465 1.00 76.50 171 GLY A C 1
ATOM 1346 O O . GLY A 1 171 ? -14.570 18.565 -47.934 1.00 76.50 171 GLY A O 1
ATOM 1347 N N . VAL A 1 172 ? -13.221 18.504 -46.144 1.00 76.31 172 VAL A N 1
ATOM 1348 C CA . VAL A 1 172 ? -14.280 18.763 -45.151 1.00 76.31 172 VAL A CA 1
ATOM 1349 C C . VAL A 1 172 ? -14.557 20.262 -45.096 1.00 76.31 172 VAL A C 1
ATOM 1351 O O . VAL A 1 172 ? -13.632 21.065 -44.968 1.00 76.31 172 VAL A O 1
ATOM 1354 N N . ASN A 1 173 ? -15.829 20.661 -45.150 1.00 81.94 173 ASN A N 1
ATOM 1355 C CA . ASN A 1 173 ? -16.178 22.076 -45.049 1.00 81.94 173 ASN A CA 1
ATOM 1356 C C . ASN A 1 173 ? -15.936 22.636 -43.628 1.00 81.94 173 ASN A C 1
ATOM 1358 O O . ASN A 1 173 ? -15.805 21.917 -42.633 1.00 81.94 173 ASN A O 1
ATOM 1362 N N . ILE A 1 174 ? -15.894 23.965 -43.524 1.00 76.94 174 ILE A N 1
ATOM 1363 C CA . ILE A 1 174 ? -15.561 24.663 -42.275 1.00 76.94 174 ILE A CA 1
ATOM 1364 C C . ILE A 1 174 ? -16.587 24.394 -41.160 1.00 76.94 174 ILE A C 1
ATOM 1366 O O . ILE A 1 174 ? -16.200 24.301 -39.996 1.00 76.94 174 ILE A O 1
ATOM 1370 N N . ALA A 1 175 ? -17.875 24.262 -41.479 1.00 76.75 175 ALA A N 1
ATOM 1371 C CA . ALA A 1 175 ? -18.914 24.014 -40.477 1.00 76.75 175 ALA A CA 1
ATOM 1372 C C . ALA A 1 175 ? -18.790 22.602 -39.880 1.00 76.75 175 ALA A C 1
ATOM 1374 O O . ALA A 1 175 ? -18.768 22.437 -38.658 1.00 76.75 175 ALA A O 1
ATOM 1375 N N . ASP A 1 176 ? -18.594 21.608 -40.740 1.00 74.56 176 ASP A N 1
ATOM 1376 C CA . ASP A 1 176 ? -18.472 20.205 -40.359 1.00 74.56 176 ASP A CA 1
ATOM 1377 C C . ASP A 1 176 ? -17.168 19.941 -39.603 1.00 74.56 176 ASP A C 1
ATOM 1379 O O . ASP A 1 176 ? -17.156 19.217 -38.605 1.00 74.56 176 ASP A O 1
ATOM 1383 N N . SER A 1 177 ? -16.073 20.596 -40.008 1.00 74.75 177 SER A N 1
ATOM 1384 C CA . SER A 1 177 ? -14.802 20.520 -39.280 1.00 74.75 177 SER A CA 1
ATOM 1385 C C . SER A 1 177 ? -14.934 21.039 -37.843 1.00 74.75 177 SER A C 1
ATOM 1387 O O . SER A 1 177 ? -14.473 20.376 -36.914 1.00 74.75 177 SER A O 1
ATOM 1389 N N . LYS A 1 178 ? -15.635 22.161 -37.622 1.00 78.50 178 LYS A N 1
ATOM 1390 C CA . LYS A 1 178 ? -15.891 22.710 -36.278 1.00 78.50 178 LYS A CA 1
ATOM 1391 C C . LYS A 1 178 ? -16.729 21.763 -35.415 1.00 78.50 178 LYS A C 1
ATOM 1393 O O . LYS A 1 178 ? -16.400 21.567 -34.246 1.00 78.50 178 LYS A O 1
ATOM 1398 N N . ALA A 1 179 ? -17.770 21.150 -35.979 1.00 76.88 179 ALA A N 1
ATOM 1399 C CA . ALA A 1 179 ? -18.612 20.193 -35.261 1.00 76.88 179 ALA A CA 1
ATOM 1400 C C . ALA A 1 179 ? -17.827 18.941 -34.827 1.00 76.88 179 ALA A C 1
ATOM 1402 O O . ALA A 1 179 ? -17.929 18.506 -33.679 1.00 76.88 179 ALA A O 1
ATOM 1403 N N . LEU A 1 180 ? -16.987 18.398 -35.714 1.00 71.38 180 LEU A N 1
ATOM 1404 C CA . LEU A 1 180 ? -16.135 17.241 -35.421 1.00 71.38 180 LEU A CA 1
ATOM 1405 C C . LEU A 1 180 ? -15.062 17.558 -34.374 1.00 71.38 180 LEU A C 1
ATOM 1407 O O . LEU A 1 180 ? -14.841 16.760 -33.462 1.00 71.38 180 LEU A O 1
ATOM 1411 N N . ILE A 1 181 ? -14.441 18.739 -34.454 1.00 73.81 181 ILE A N 1
ATOM 1412 C CA . ILE A 1 181 ? -13.495 19.227 -33.440 1.00 73.81 181 ILE A CA 1
ATOM 1413 C C . ILE A 1 181 ? -14.176 19.308 -32.071 1.00 73.81 181 ILE A C 1
ATOM 1415 O O . ILE A 1 181 ? -13.593 18.878 -31.077 1.00 73.81 181 ILE A O 1
ATOM 1419 N N . GLN A 1 182 ? -15.415 19.803 -32.004 1.00 74.81 182 GLN A N 1
ATOM 1420 C CA . GLN A 1 182 ? -16.140 19.905 -30.740 1.00 74.81 182 GLN A CA 1
ATOM 1421 C C . GLN A 1 182 ? -16.469 18.530 -30.142 1.00 74.81 182 GLN A C 1
ATOM 1423 O O . GLN A 1 182 ? -16.323 18.353 -28.935 1.00 74.81 182 GLN A O 1
ATOM 1428 N N . ILE A 1 183 ? -16.848 17.545 -30.964 1.00 69.88 183 ILE A N 1
ATOM 1429 C CA . ILE A 1 183 ? -17.056 16.154 -30.517 1.00 69.88 183 ILE A CA 1
ATOM 1430 C C . ILE A 1 183 ? -15.759 15.588 -29.931 1.00 69.88 183 ILE A C 1
ATOM 1432 O O . ILE A 1 183 ? -15.757 15.047 -28.828 1.00 69.88 183 ILE A O 1
ATOM 1436 N N . ILE A 1 184 ? -14.637 15.785 -30.626 1.00 68.12 184 ILE A N 1
ATOM 1437 C CA . ILE A 1 184 ? -13.317 15.339 -30.171 1.00 68.12 184 ILE A CA 1
ATOM 1438 C C . ILE A 1 184 ? -12.950 16.006 -28.841 1.00 68.12 184 ILE A C 1
ATOM 1440 O O . ILE A 1 184 ? -12.542 15.314 -27.914 1.00 68.12 184 ILE A O 1
ATOM 1444 N N . ILE A 1 185 ? -13.133 17.324 -28.712 1.00 68.00 185 ILE A N 1
ATOM 1445 C CA . ILE A 1 185 ? -12.852 18.076 -27.478 1.00 68.00 185 ILE A CA 1
ATOM 1446 C C . ILE A 1 185 ? -13.748 17.620 -26.321 1.00 68.00 185 ILE A C 1
ATOM 1448 O O . ILE A 1 185 ? -13.261 17.508 -25.197 1.00 68.00 185 ILE A O 1
ATOM 1452 N N . ASN A 1 186 ? -15.025 17.336 -26.576 1.00 66.25 186 ASN A N 1
ATOM 1453 C CA . ASN A 1 186 ? -15.963 16.869 -25.553 1.00 66.25 186 ASN A CA 1
ATOM 1454 C C . ASN A 1 186 ? -15.632 15.448 -25.075 1.00 66.25 186 ASN A C 1
ATOM 1456 O O . ASN A 1 186 ? -15.784 15.155 -23.893 1.00 66.25 186 ASN A O 1
ATOM 1460 N N . ASN A 1 187 ? -15.109 14.604 -25.967 1.00 61.03 187 ASN A N 1
ATOM 1461 C CA . ASN A 1 187 ? -14.616 13.263 -25.640 1.00 61.03 187 ASN A CA 1
ATOM 1462 C C . ASN A 1 187 ? -13.169 13.280 -25.102 1.00 61.03 187 ASN A C 1
ATOM 1464 O O . ASN A 1 187 ? -12.605 12.230 -24.789 1.00 61.03 187 ASN A O 1
ATOM 1468 N N . SER A 1 188 ? -12.554 14.465 -25.001 1.00 59.38 188 SER A N 1
ATOM 1469 C CA . SER A 1 188 ? -11.199 14.656 -24.489 1.00 59.38 188 SER A CA 1
ATOM 1470 C C . SER A 1 188 ? -11.212 15.024 -23.014 1.00 59.38 188 SER A C 1
ATOM 1472 O O . SER A 1 188 ? -11.841 16.008 -22.620 1.00 59.38 188 SER A O 1
ATOM 1474 N N . ILE A 1 189 ? -10.401 14.335 -22.226 1.00 54.16 189 ILE A N 1
ATOM 1475 C CA . ILE A 1 189 ? -10.233 14.574 -20.788 1.00 54.16 189 ILE A CA 1
ATOM 1476 C C . ILE A 1 189 ? -8.783 14.946 -20.476 1.00 54.16 189 ILE A C 1
ATOM 1478 O O . ILE A 1 189 ? -7.861 14.581 -21.214 1.00 54.16 189 ILE A O 1
ATOM 1482 N N . SER A 1 190 ? -8.575 15.730 -19.418 1.00 52.88 190 SER A N 1
ATOM 1483 C CA . SER A 1 190 ? -7.217 16.006 -18.955 1.00 52.88 190 SER A CA 1
ATOM 1484 C C . SER A 1 190 ? -6.675 14.764 -18.245 1.00 52.88 190 SER A C 1
ATOM 1486 O O . SER A 1 190 ? -7.437 14.053 -17.588 1.00 52.88 190 SER A O 1
ATOM 1488 N N . ALA A 1 191 ? -5.368 14.505 -18.352 1.00 47.47 191 ALA A N 1
ATOM 1489 C CA . ALA A 1 191 ? -4.718 13.408 -17.627 1.00 47.47 191 ALA A CA 1
ATOM 1490 C C . ALA A 1 191 ? -5.005 13.467 -16.117 1.00 47.47 191 ALA A C 1
ATOM 1492 O O . ALA A 1 191 ? -5.221 12.450 -15.472 1.00 47.47 191 ALA A O 1
ATOM 1493 N N . LYS A 1 192 ? -5.105 14.685 -15.573 1.00 48.97 192 LYS A N 1
ATOM 1494 C CA . LYS A 1 192 ? -5.422 14.929 -14.166 1.00 48.97 192 LYS A CA 1
ATOM 1495 C C . LYS A 1 192 ? -6.841 14.491 -13.778 1.00 48.97 192 LYS A C 1
ATOM 1497 O O . LYS A 1 192 ? -7.025 14.050 -12.653 1.00 48.97 192 LYS A O 1
ATOM 1502 N N . ASP A 1 193 ? -7.823 14.624 -14.671 1.00 45.28 193 ASP A N 1
ATOM 1503 C CA . ASP A 1 193 ? -9.232 14.314 -14.373 1.00 45.28 193 ASP A CA 1
ATOM 1504 C C . ASP A 1 193 ? -9.579 12.832 -14.617 1.00 45.28 193 ASP A C 1
ATOM 1506 O O . ASP A 1 193 ? -10.570 12.333 -14.084 1.00 45.28 193 ASP A O 1
ATOM 1510 N N . PHE A 1 194 ? -8.786 12.120 -15.427 1.00 43.12 194 PHE A N 1
ATOM 1511 C CA . PHE A 1 194 ? -8.987 10.691 -15.695 1.00 43.12 194 PHE A CA 1
ATOM 1512 C C . PHE A 1 194 ? -8.475 9.800 -14.553 1.00 43.12 194 PHE A C 1
ATOM 1514 O O . PHE A 1 194 ? -9.130 8.815 -14.208 1.00 43.12 194 PHE A O 1
ATOM 1521 N N . ASP A 1 195 ? -7.357 10.180 -13.925 1.00 52.84 195 ASP A N 1
ATOM 1522 C CA . ASP A 1 195 ? -6.725 9.411 -12.843 1.00 52.84 195 ASP A CA 1
ATOM 1523 C C . ASP A 1 195 ? -7.448 9.544 -11.490 1.00 52.84 195 ASP A C 1
ATOM 1525 O O . ASP A 1 195 ? -7.352 8.674 -10.625 1.00 52.84 195 ASP A O 1
ATOM 1529 N N . THR A 1 196 ? -8.207 10.624 -11.271 1.00 61.62 196 THR A N 1
ATOM 1530 C CA . THR A 1 196 ? -8.788 10.892 -9.947 1.00 61.62 196 THR A CA 1
ATOM 1531 C C . THR A 1 196 ? -10.048 10.091 -9.651 1.00 61.62 196 THR A C 1
ATOM 1533 O O . THR A 1 196 ? -10.252 9.757 -8.491 1.00 61.62 196 THR A O 1
ATOM 1536 N N . GLN A 1 197 ? -10.861 9.717 -10.646 1.00 72.69 197 GLN A N 1
ATOM 1537 C CA . GLN A 1 197 ? -12.213 9.191 -10.381 1.00 72.69 197 GLN A CA 1
ATOM 1538 C C . GLN A 1 197 ? -12.224 7.889 -9.568 1.00 72.69 197 GLN A C 1
ATOM 1540 O O . GLN A 1 197 ? -12.918 7.802 -8.558 1.00 72.69 197 GLN A O 1
ATOM 1545 N N . TYR A 1 198 ? -11.422 6.888 -9.945 1.00 79.25 198 TYR A N 1
ATOM 1546 C CA . TYR A 1 198 ? -11.387 5.624 -9.197 1.00 79.25 198 TYR A CA 1
ATOM 1547 C C . TYR A 1 198 ? -10.737 5.791 -7.814 1.00 79.25 198 TYR A C 1
ATOM 1549 O O . TYR A 1 198 ? -11.086 5.083 -6.872 1.00 79.25 198 TYR A O 1
ATOM 1557 N N . ILE A 1 199 ? -9.794 6.727 -7.673 1.00 87.00 199 ILE A N 1
ATOM 1558 C CA . ILE A 1 199 ? -9.147 7.038 -6.394 1.00 87.00 199 ILE A CA 1
ATOM 1559 C C . ILE A 1 199 ? -10.118 7.796 -5.478 1.00 87.00 199 ILE A C 1
ATOM 1561 O O . ILE A 1 199 ? -10.130 7.535 -4.278 1.00 87.00 199 ILE A O 1
ATOM 1565 N N . ASP A 1 200 ? -10.925 8.704 -6.030 1.00 88.31 200 ASP A N 1
ATOM 1566 C CA . ASP A 1 200 ? -11.999 9.418 -5.332 1.00 88.31 200 ASP A CA 1
ATOM 1567 C C . ASP A 1 200 ? -13.030 8.430 -4.796 1.00 88.31 200 ASP A C 1
ATOM 1569 O O . ASP A 1 200 ? -13.271 8.392 -3.593 1.00 88.31 200 ASP A O 1
ATOM 1573 N N . GLU A 1 201 ? -13.556 7.556 -5.653 1.00 89.50 201 GLU A N 1
ATOM 1574 C CA . GLU A 1 201 ? -14.510 6.524 -5.242 1.00 89.50 201 GLU A CA 1
ATOM 1575 C C . GLU A 1 201 ? -13.937 5.612 -4.146 1.00 89.50 201 GLU A C 1
ATOM 1577 O O . GLU A 1 201 ? -14.605 5.341 -3.150 1.00 89.50 201 GLU A O 1
ATOM 1582 N N . LEU A 1 202 ? -12.686 5.156 -4.279 1.00 92.75 202 LEU A N 1
ATOM 1583 C CA . LEU A 1 202 ? -12.041 4.343 -3.243 1.00 92.75 202 LEU A CA 1
ATOM 1584 C C . LEU A 1 202 ? -11.810 5.124 -1.947 1.00 92.75 202 LEU A C 1
ATOM 1586 O O . LEU A 1 202 ? -11.933 4.555 -0.863 1.00 92.75 202 LEU A O 1
ATOM 1590 N N . PHE A 1 203 ? -11.470 6.408 -2.034 1.00 95.62 203 PHE A N 1
ATOM 1591 C CA . PHE A 1 203 ? -11.302 7.256 -0.862 1.00 95.62 203 PHE A CA 1
ATOM 1592 C C . PHE A 1 203 ? -12.622 7.399 -0.100 1.00 95.62 203 PHE A C 1
ATOM 1594 O O . PHE A 1 203 ? -12.662 7.073 1.089 1.00 95.62 203 PHE A O 1
ATOM 1601 N N . GLU A 1 204 ? -13.687 7.809 -0.786 1.00 94.69 204 GLU A N 1
ATOM 1602 C CA . GLU A 1 204 ? -15.022 8.008 -0.212 1.00 94.69 204 GLU A CA 1
ATOM 1603 C C . GLU A 1 204 ? -15.565 6.711 0.407 1.00 94.69 204 GLU A C 1
ATOM 1605 O O . GLU A 1 204 ? -16.073 6.711 1.526 1.00 94.69 204 GLU A O 1
ATOM 1610 N N . ASN A 1 205 ? -15.377 5.577 -0.273 1.00 95.00 205 ASN A N 1
ATOM 1611 C CA . ASN A 1 205 ? -16.011 4.317 0.112 1.00 95.00 205 ASN A CA 1
ATOM 1612 C C . ASN A 1 205 ? -15.173 3.440 1.055 1.00 95.00 205 ASN A C 1
ATOM 1614 O O . ASN A 1 205 ? -15.730 2.582 1.743 1.00 95.00 205 ASN A O 1
ATOM 1618 N N . ALA A 1 206 ? -13.847 3.607 1.105 1.00 95.75 206 ALA A N 1
ATOM 1619 C CA . ALA A 1 206 ? -12.973 2.778 1.943 1.00 95.75 206 ALA A CA 1
ATOM 1620 C C . ALA A 1 206 ? -12.224 3.553 3.032 1.00 95.75 206 ALA A C 1
ATOM 1622 O O . ALA A 1 206 ? -11.909 2.969 4.068 1.00 95.75 206 ALA A O 1
ATOM 1623 N N . ILE A 1 207 ? -11.920 4.839 2.847 1.00 97.31 207 ILE A N 1
ATOM 1624 C CA . ILE A 1 207 ? -11.052 5.581 3.775 1.00 97.31 207 ILE A CA 1
ATOM 1625 C C . ILE A 1 207 ? -11.816 6.644 4.561 1.00 97.31 207 ILE A C 1
ATOM 1627 O O . ILE A 1 207 ? -11.662 6.707 5.781 1.00 97.31 207 ILE A O 1
ATOM 1631 N N . LEU A 1 208 ? -12.676 7.430 3.910 1.00 97.56 208 LEU A N 1
ATOM 1632 C CA . LEU A 1 208 ? -13.434 8.506 4.550 1.00 97.56 208 LEU A CA 1
ATOM 1633 C C . LEU A 1 208 ? -14.219 8.066 5.807 1.00 97.56 208 LEU A C 1
ATOM 1635 O O . LEU A 1 208 ? -14.100 8.767 6.818 1.00 97.56 208 LEU A O 1
ATOM 1639 N N . PRO A 1 209 ? -14.898 6.894 5.846 1.00 97.19 209 PRO A N 1
ATOM 1640 C CA . PRO A 1 209 ? -15.646 6.441 7.031 1.00 97.19 209 PRO A CA 1
ATOM 1641 C C . PRO A 1 209 ? -14.788 6.237 8.296 1.00 97.19 209 PRO A C 1
ATOM 1643 O O . PRO A 1 209 ? -15.297 6.010 9.397 1.00 97.19 209 PRO A O 1
ATOM 1646 N N . ARG A 1 210 ? -13.457 6.271 8.156 1.00 97.88 210 ARG A N 1
ATOM 1647 C CA . ARG A 1 210 ? -12.497 6.084 9.255 1.00 97.88 210 ARG A CA 1
ATOM 1648 C C . ARG A 1 210 ? -12.051 7.392 9.891 1.00 97.88 210 ARG A C 1
ATOM 1650 O O . ARG A 1 210 ? -11.486 7.358 10.979 1.00 97.88 210 ARG A O 1
ATOM 1657 N N . ILE A 1 211 ? -12.301 8.519 9.230 1.00 98.00 211 ILE A N 1
ATOM 1658 C CA . ILE A 1 211 ? -11.930 9.861 9.703 1.00 98.00 211 ILE A CA 1
ATOM 1659 C C . ILE A 1 211 ? -13.134 10.802 9.820 1.00 98.00 211 ILE A C 1
ATOM 1661 O O . ILE A 1 211 ? -13.000 11.901 10.355 1.00 98.00 211 ILE A O 1
ATOM 1665 N N . SER A 1 212 ? -14.305 10.398 9.325 1.00 97.50 212 SER A N 1
ATOM 1666 C CA . SER A 1 212 ? -15.517 11.208 9.367 1.00 97.50 212 SER A CA 1
ATOM 1667 C C . SER A 1 212 ? -16.773 10.356 9.515 1.00 97.50 212 SER A C 1
ATOM 1669 O O . SER A 1 212 ? -16.854 9.283 8.924 1.00 97.50 212 SER A O 1
ATOM 1671 N N . ASP A 1 213 ? -17.753 10.878 10.257 1.00 94.19 213 ASP A N 1
ATOM 1672 C CA . ASP A 1 213 ? -19.145 10.415 10.243 1.00 94.19 213 ASP A CA 1
ATOM 1673 C C . ASP A 1 213 ? -20.034 11.565 9.765 1.00 94.19 213 ASP A C 1
ATOM 1675 O O . ASP A 1 213 ? -19.983 12.665 10.319 1.00 94.19 213 ASP A O 1
ATOM 1679 N N . ASN A 1 214 ? -20.839 11.329 8.723 1.00 88.31 214 ASN A N 1
ATOM 1680 C CA . ASN A 1 214 ? -21.768 12.314 8.148 1.00 88.31 214 ASN A CA 1
ATOM 1681 C C . ASN A 1 214 ? -21.120 13.685 7.856 1.00 88.31 214 ASN A C 1
ATOM 1683 O O . ASN A 1 214 ? -21.708 14.734 8.115 1.00 88.31 214 ASN A O 1
ATOM 1687 N N . GLY A 1 215 ? -19.877 13.684 7.363 1.00 90.06 215 GLY A N 1
ATOM 1688 C CA . GLY A 1 215 ? -19.127 14.902 7.037 1.00 90.06 215 GLY A CA 1
ATOM 1689 C C . GLY A 1 215 ? -18.533 15.639 8.242 1.00 90.06 215 GLY A C 1
ATOM 1690 O O . GLY A 1 215 ? -17.907 16.680 8.061 1.00 90.06 215 GLY A O 1
ATOM 1691 N N . SER A 1 216 ? -18.687 15.110 9.459 1.00 95.75 216 SER A N 1
ATOM 1692 C CA . SER A 1 216 ? -18.102 15.672 10.681 1.00 95.75 216 SER A CA 1
ATOM 1693 C C . SER A 1 216 ? -16.793 14.981 11.052 1.00 95.75 216 SER A C 1
ATOM 1695 O O . SER A 1 216 ? -16.624 13.783 10.821 1.00 95.75 216 SER A O 1
ATOM 1697 N N . LYS A 1 217 ? -15.866 15.739 11.647 1.00 97.50 217 LYS A N 1
ATOM 1698 C CA . LYS A 1 217 ? -14.615 15.238 12.235 1.00 97.50 217 LYS A CA 1
ATOM 1699 C C . LYS A 1 217 ? -14.909 14.214 13.336 1.00 97.50 217 LYS A C 1
ATOM 1701 O O . LYS A 1 217 ? -15.687 14.498 14.243 1.00 97.50 217 LYS A O 1
ATOM 1706 N N . LEU A 1 218 ? -14.235 13.064 13.307 1.00 98.12 218 LEU A N 1
ATOM 1707 C CA . LEU A 1 218 ? -14.247 12.117 14.426 1.00 98.12 218 LEU A CA 1
ATOM 1708 C C . LEU A 1 218 ? -13.294 12.561 15.550 1.00 98.12 218 LEU A C 1
ATOM 1710 O O . LEU A 1 218 ? -12.232 13.128 15.254 1.00 98.12 218 LEU A O 1
ATOM 1714 N N . PRO A 1 219 ? -13.593 12.230 16.822 1.00 98.00 219 PRO A N 1
ATOM 1715 C CA . PRO A 1 219 ? -12.615 12.310 17.904 1.00 98.00 219 PRO A CA 1
ATOM 1716 C C . PRO A 1 219 ? -11.312 11.579 17.547 1.00 98.00 219 PRO A C 1
ATOM 1718 O O . PRO A 1 219 ? -11.332 10.561 16.850 1.00 98.00 219 PRO A O 1
ATOM 1721 N N . LEU A 1 220 ? -10.170 12.107 17.999 1.00 98.00 220 LEU A N 1
ATOM 1722 C CA . LEU A 1 220 ? -8.841 11.613 17.617 1.00 98.00 220 LEU A CA 1
ATOM 1723 C C . LEU A 1 220 ? -8.661 10.116 17.908 1.00 98.00 220 LEU A C 1
ATOM 1725 O O . LEU A 1 220 ? -8.192 9.372 17.051 1.00 98.00 220 LEU A O 1
ATOM 1729 N N . ASP A 1 221 ? -9.036 9.675 19.103 1.00 96.88 221 ASP A N 1
ATOM 1730 C CA . ASP A 1 221 ? -8.945 8.286 19.550 1.00 96.88 221 ASP A CA 1
ATOM 1731 C C . ASP A 1 221 ? -9.829 7.350 18.711 1.00 96.88 221 ASP A C 1
ATOM 1733 O O . ASP A 1 221 ? -9.383 6.272 18.304 1.00 96.88 221 ASP A O 1
ATOM 1737 N N . VAL A 1 222 ? -11.041 7.794 18.367 1.00 97.44 222 VAL A N 1
ATOM 1738 C CA . VAL A 1 222 ? -11.958 7.065 17.480 1.00 97.44 222 VAL A CA 1
ATOM 1739 C C . VAL A 1 222 ? -11.373 6.952 16.073 1.00 97.44 222 VAL A C 1
ATOM 1741 O O . VAL A 1 222 ? -11.338 5.854 15.516 1.00 97.44 222 VAL A O 1
ATOM 1744 N N . ALA A 1 223 ? -10.859 8.048 15.510 1.00 98.19 223 ALA A N 1
ATOM 1745 C CA . ALA A 1 223 ? -10.249 8.055 14.182 1.00 98.19 223 ALA A CA 1
ATOM 1746 C C . ALA A 1 223 ? -8.983 7.185 14.123 1.00 98.19 223 ALA A C 1
ATOM 1748 O O . ALA A 1 223 ? -8.800 6.419 13.180 1.00 98.19 223 ALA A O 1
ATOM 1749 N N . MET A 1 224 ? -8.126 7.242 15.149 1.00 98.06 224 MET A N 1
ATOM 1750 C CA . MET A 1 224 ? -6.952 6.368 15.263 1.00 98.06 224 MET A CA 1
ATOM 1751 C C . MET A 1 224 ? -7.357 4.892 15.336 1.00 98.06 224 MET A C 1
ATOM 1753 O O . MET A 1 224 ? -6.743 4.052 14.672 1.00 98.06 224 MET A O 1
ATOM 1757 N N . SER A 1 225 ? -8.400 4.581 16.110 1.00 96.88 225 SER A N 1
ATOM 1758 C CA . SER A 1 225 ? -8.949 3.231 16.218 1.00 96.88 225 SER A CA 1
ATOM 1759 C C . SER A 1 225 ? -9.497 2.741 14.878 1.00 96.88 225 SER A C 1
ATOM 1761 O O . SER A 1 225 ? -9.068 1.698 14.395 1.00 96.88 225 SER A O 1
ATOM 1763 N N . ARG A 1 226 ? -10.357 3.514 14.205 1.00 97.56 226 ARG A N 1
ATOM 1764 C CA . ARG A 1 226 ? -10.918 3.154 12.890 1.00 97.56 226 ARG A CA 1
ATOM 1765 C C . ARG A 1 226 ? -9.853 3.050 11.795 1.00 97.56 226 ARG A C 1
ATOM 1767 O O . ARG A 1 226 ? -9.860 2.094 11.021 1.00 97.56 226 ARG A O 1
ATOM 1774 N N . ALA A 1 227 ? -8.884 3.965 11.761 1.00 97.75 227 ALA A N 1
ATOM 1775 C CA . ALA A 1 227 ? -7.761 3.904 10.825 1.00 97.75 227 ALA A CA 1
ATOM 1776 C C . ALA A 1 227 ? -6.904 2.642 11.022 1.00 97.75 227 ALA A C 1
ATOM 1778 O O . ALA A 1 227 ? -6.454 2.054 10.040 1.00 97.75 227 ALA A O 1
ATOM 1779 N N . ARG A 1 228 ? -6.731 2.160 12.263 1.00 96.75 228 ARG A N 1
ATOM 1780 C CA . ARG A 1 228 ? -6.063 0.874 12.530 1.00 96.75 228 ARG A CA 1
ATOM 1781 C C . ARG A 1 228 ? -6.827 -0.323 11.967 1.00 96.75 228 ARG A C 1
ATOM 1783 O O . ARG A 1 228 ? -6.225 -1.354 11.682 1.00 96.75 228 ARG A O 1
ATOM 1790 N N . LYS A 1 229 ? -8.142 -0.246 11.809 1.00 97.19 229 LYS A N 1
ATOM 1791 C CA . LYS A 1 229 ? -8.933 -1.415 11.413 1.00 97.19 229 LYS A CA 1
ATOM 1792 C C . LYS A 1 229 ? -8.825 -1.767 9.925 1.00 97.19 229 LYS A C 1
ATOM 1794 O O . LYS A 1 229 ? -9.187 -2.878 9.556 1.00 97.19 229 LYS A O 1
ATOM 1799 N N . ILE A 1 230 ? -8.268 -0.895 9.080 1.00 97.88 230 ILE A N 1
ATOM 1800 C CA . ILE A 1 230 ? -7.960 -1.236 7.684 1.00 97.88 230 ILE A CA 1
ATOM 1801 C C . ILE A 1 230 ? -6.484 -1.581 7.501 1.00 97.88 230 ILE A C 1
ATOM 1803 O O . ILE A 1 230 ? -5.593 -0.757 7.705 1.00 97.88 230 ILE A O 1
ATOM 1807 N N . ASN A 1 231 ? -6.236 -2.818 7.079 1.00 97.62 231 ASN A N 1
ATOM 1808 C CA . ASN A 1 231 ? -4.918 -3.292 6.680 1.00 97.62 231 ASN A CA 1
ATOM 1809 C C . ASN A 1 231 ? -4.884 -3.380 5.155 1.00 97.62 231 ASN A C 1
ATOM 1811 O O . ASN A 1 231 ? -5.724 -4.040 4.548 1.00 97.62 231 ASN A O 1
ATOM 1815 N N . ILE A 1 232 ? -3.939 -2.706 4.513 1.00 97.25 232 ILE A N 1
ATOM 1816 C CA . ILE A 1 232 ? -3.873 -2.646 3.054 1.00 97.25 232 ILE A CA 1
ATOM 1817 C C . ILE A 1 232 ? -2.789 -3.598 2.566 1.00 97.25 232 ILE A C 1
ATOM 1819 O O . ILE A 1 232 ? -1.649 -3.564 3.028 1.00 97.25 232 ILE A O 1
ATOM 1823 N N . VAL A 1 233 ? -3.127 -4.422 1.584 1.00 95.19 233 VAL A N 1
ATOM 1824 C CA . VAL A 1 233 ? -2.140 -5.130 0.773 1.00 95.19 233 VAL A CA 1
ATOM 1825 C C . VAL A 1 233 ? -2.083 -4.442 -0.573 1.00 95.19 233 VAL A C 1
ATOM 1827 O O . VAL A 1 233 ? -3.108 -4.258 -1.221 1.00 95.19 233 VAL A O 1
ATOM 1830 N N . ALA A 1 234 ? -0.890 -4.057 -0.993 1.00 91.50 234 ALA A N 1
ATOM 1831 C CA . ALA A 1 234 ? -0.681 -3.341 -2.236 1.00 91.50 234 ALA A CA 1
ATOM 1832 C C . ALA A 1 234 ? 0.266 -4.117 -3.147 1.00 91.50 234 ALA A C 1
ATOM 1834 O O . ALA A 1 234 ? 1.257 -4.677 -2.685 1.00 91.50 234 ALA A O 1
ATOM 1835 N N . HIS A 1 235 ? -0.001 -4.114 -4.447 1.00 87.94 235 HIS A N 1
ATOM 1836 C CA . HIS A 1 235 ? 0.888 -4.689 -5.451 1.00 87.94 235 HIS A CA 1
ATOM 1837 C C . HIS A 1 235 ? 1.065 -3.737 -6.628 1.00 87.94 235 HIS A C 1
ATOM 1839 O O . HIS A 1 235 ? 0.084 -3.172 -7.110 1.00 87.94 235 HIS A O 1
ATOM 1845 N N . CYS A 1 236 ? 2.307 -3.549 -7.088 1.00 82.06 236 CYS A N 1
ATOM 1846 C CA . CYS A 1 236 ? 2.618 -2.701 -8.241 1.00 82.06 236 CYS A CA 1
ATOM 1847 C C . CYS A 1 236 ? 1.943 -1.315 -8.105 1.00 82.06 236 CYS A C 1
ATOM 1849 O O . CYS A 1 236 ? 2.186 -0.614 -7.115 1.00 82.06 236 CYS A O 1
ATOM 1851 N N . HIS A 1 237 ? 1.069 -0.930 -9.047 1.00 79.12 237 HIS A N 1
ATOM 1852 C CA . HIS A 1 237 ? 0.283 0.318 -9.018 1.00 79.12 2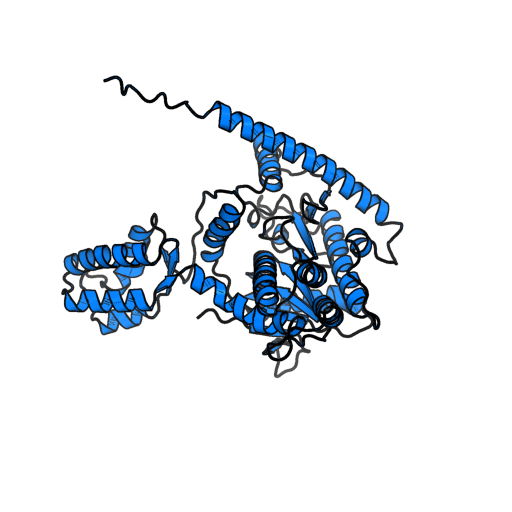37 HIS A CA 1
ATOM 1853 C C . HIS A 1 237 ? -0.622 0.456 -7.791 1.00 79.12 237 HIS A C 1
ATOM 1855 O O . HIS A 1 237 ? -0.901 1.563 -7.352 1.00 79.12 237 HIS A O 1
ATOM 1861 N N . GLY A 1 238 ? -1.018 -0.633 -7.140 1.00 86.62 238 GLY A N 1
ATOM 1862 C CA . GLY A 1 238 ? -1.767 -0.555 -5.888 1.00 86.62 238 GLY A CA 1
ATOM 1863 C C . GLY A 1 238 ? -1.039 0.199 -4.773 1.00 86.62 238 GLY A C 1
ATOM 1864 O O . GLY A 1 238 ? -1.684 0.846 -3.951 1.00 86.62 238 GLY A O 1
ATOM 1865 N N . ALA A 1 239 ? 0.301 0.198 -4.766 1.00 84.19 239 ALA A N 1
ATOM 1866 C CA . ALA A 1 239 ? 1.074 0.993 -3.807 1.00 84.19 239 ALA A CA 1
ATOM 1867 C C . ALA A 1 239 ? 0.949 2.495 -4.091 1.00 84.19 239 ALA A C 1
ATOM 1869 O O . ALA A 1 239 ? 0.930 3.311 -3.172 1.00 84.19 239 ALA A O 1
ATOM 1870 N N . TYR A 1 240 ? 0.828 2.846 -5.370 1.00 82.31 240 TYR A N 1
ATOM 1871 C CA . TYR A 1 240 ? 0.566 4.205 -5.807 1.00 82.31 240 TYR A CA 1
ATOM 1872 C C . TYR A 1 240 ? -0.834 4.665 -5.398 1.00 82.31 240 TYR A C 1
ATOM 1874 O O . TYR A 1 240 ? -0.982 5.729 -4.798 1.00 82.31 240 TYR A O 1
ATOM 1882 N N . VAL A 1 241 ? -1.840 3.815 -5.608 1.00 87.50 241 VAL A N 1
ATOM 1883 C CA . VAL A 1 241 ? -3.203 4.073 -5.129 1.00 87.50 241 VAL A CA 1
ATOM 1884 C C . VAL A 1 241 ? -3.207 4.295 -3.615 1.00 87.50 241 VAL A C 1
ATOM 1886 O O . VAL A 1 241 ? -3.775 5.280 -3.156 1.00 87.50 241 VAL A O 1
ATOM 1889 N N . ALA A 1 242 ? -2.498 3.471 -2.833 1.00 92.00 242 ALA A N 1
ATOM 1890 C CA . ALA A 1 242 ? -2.368 3.677 -1.387 1.00 92.00 242 ALA A CA 1
ATOM 1891 C C . ALA A 1 242 ? -1.771 5.053 -1.029 1.00 92.00 242 ALA A C 1
ATOM 1893 O O . ALA A 1 242 ? -2.275 5.727 -0.131 1.00 92.00 242 ALA A O 1
AT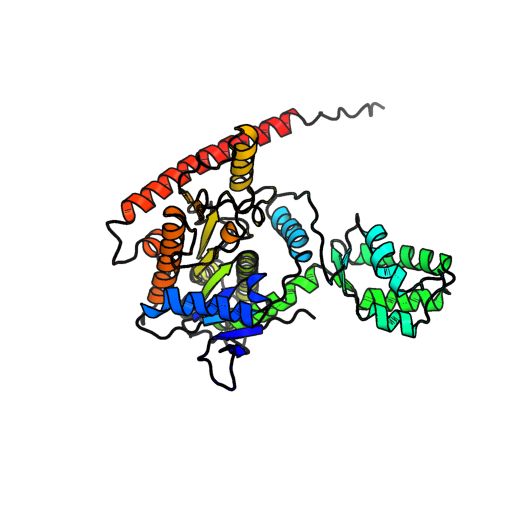OM 1894 N N . GLN A 1 243 ? -0.737 5.502 -1.750 1.00 86.38 243 GLN A N 1
ATOM 1895 C CA . GLN A 1 243 ? -0.157 6.835 -1.562 1.00 86.38 243 GLN A CA 1
ATOM 1896 C C . GLN A 1 243 ? -1.169 7.948 -1.878 1.00 86.38 243 GLN A C 1
ATOM 1898 O O . GLN A 1 243 ? -1.257 8.928 -1.138 1.00 86.38 243 GLN A O 1
ATOM 1903 N N . LYS A 1 244 ? -1.954 7.811 -2.949 1.00 87.50 244 LYS A N 1
ATOM 1904 C CA . LYS A 1 244 ? -2.970 8.808 -3.309 1.00 87.50 244 LYS A CA 1
ATOM 1905 C C . LYS A 1 244 ? -4.153 8.839 -2.359 1.00 87.50 244 LYS A C 1
ATOM 1907 O O . LYS A 1 244 ? -4.637 9.925 -2.043 1.00 87.50 244 LYS A O 1
ATOM 1912 N N . LEU A 1 245 ? -4.548 7.689 -1.824 1.00 94.50 245 LEU A N 1
ATOM 1913 C CA . LEU A 1 245 ? -5.504 7.622 -0.724 1.00 94.50 245 LEU A CA 1
ATOM 1914 C C . LEU A 1 245 ? -4.978 8.379 0.504 1.00 94.50 245 LEU A C 1
ATOM 1916 O O . LEU A 1 245 ? -5.729 9.148 1.096 1.00 94.50 245 LEU A O 1
ATOM 1920 N N . GLU A 1 246 ? -3.694 8.250 0.855 1.00 94.38 246 GLU A N 1
ATOM 1921 C CA . GLU A 1 246 ? -3.093 9.037 1.943 1.00 94.38 246 GLU A CA 1
ATOM 1922 C C . GLU A 1 246 ? -3.145 10.549 1.673 1.00 94.38 246 GLU A C 1
ATOM 1924 O O . GLU A 1 246 ? -3.513 11.319 2.560 1.00 94.38 246 GLU A O 1
ATOM 1929 N N . GLU A 1 247 ? -2.776 10.989 0.467 1.00 89.38 247 GLU A N 1
ATOM 1930 C CA . GLU A 1 247 ? -2.813 12.408 0.083 1.00 89.38 247 GLU A CA 1
ATOM 1931 C C . GLU A 1 247 ? -4.229 12.983 0.196 1.00 89.38 247 GLU A C 1
ATOM 1933 O O . GLU A 1 247 ? -4.417 14.010 0.851 1.00 89.38 247 GLU A O 1
ATOM 1938 N N . LYS A 1 248 ? -5.233 12.273 -0.333 1.00 93.44 248 LYS A N 1
ATOM 1939 C CA . LYS A 1 248 ? -6.644 12.661 -0.193 1.00 93.44 248 LYS A CA 1
ATOM 1940 C C . LYS A 1 248 ? -7.100 12.675 1.258 1.00 93.44 248 LYS A C 1
ATOM 1942 O O . LYS A 1 248 ? -7.779 13.606 1.677 1.00 93.44 248 LYS A O 1
ATOM 1947 N N . THR A 1 249 ? -6.665 11.695 2.047 1.00 96.69 249 THR A N 1
ATOM 1948 C CA . THR A 1 249 ? -6.965 11.651 3.483 1.00 96.69 249 THR A CA 1
ATOM 1949 C C . THR A 1 249 ? -6.413 12.886 4.186 1.00 96.69 249 THR A C 1
ATOM 1951 O O . THR A 1 249 ? -7.139 13.516 4.944 1.00 96.69 249 THR A O 1
ATOM 1954 N N . LYS A 1 250 ? -5.171 13.301 3.900 1.00 95.56 250 LYS A N 1
ATOM 1955 C CA . LYS A 1 250 ? -4.590 14.536 4.462 1.00 95.56 250 LYS A CA 1
ATOM 1956 C C . LYS A 1 250 ? -5.387 15.775 4.084 1.00 95.56 250 LYS A C 1
ATOM 1958 O O . LYS A 1 250 ? -5.653 16.610 4.948 1.00 95.56 250 LYS A O 1
ATOM 1963 N N . ASP A 1 251 ? -5.735 15.906 2.807 1.00 94.88 251 ASP A N 1
ATOM 1964 C CA . ASP A 1 251 ? -6.502 17.049 2.321 1.00 94.88 251 ASP A CA 1
ATOM 1965 C C . ASP A 1 251 ? -7.878 17.104 2.989 1.00 94.88 251 ASP A C 1
ATOM 1967 O O . ASP A 1 251 ? -8.249 18.145 3.535 1.00 94.88 251 ASP A O 1
ATOM 1971 N N . LYS A 1 252 ? -8.569 15.963 3.080 1.00 97.50 252 LYS A N 1
ATOM 1972 C CA . LYS A 1 252 ? -9.870 15.892 3.740 1.00 97.50 252 LYS A CA 1
ATOM 1973 C C . LYS A 1 252 ? -9.789 16.132 5.243 1.00 97.50 252 LYS A C 1
ATOM 1975 O O . LYS A 1 252 ? -10.630 16.820 5.807 1.00 97.50 252 LYS A O 1
ATOM 1980 N N . MET A 1 253 ? -8.761 15.616 5.909 1.00 98.19 253 MET A N 1
ATOM 1981 C CA . MET A 1 253 ? -8.542 15.866 7.333 1.00 98.19 253 MET A CA 1
ATOM 1982 C C . MET A 1 253 ? -8.294 17.352 7.618 1.00 98.19 253 MET A C 1
ATOM 1984 O O . MET A 1 253 ? -8.810 17.877 8.605 1.00 98.19 253 MET A O 1
ATOM 1988 N N . ARG A 1 254 ? -7.578 18.056 6.733 1.00 97.00 254 ARG A N 1
ATOM 1989 C CA . ARG A 1 254 ? -7.420 19.515 6.817 1.00 97.00 254 ARG A CA 1
ATOM 1990 C C . ARG A 1 254 ? -8.768 20.231 6.690 1.00 97.00 254 ARG A C 1
ATOM 1992 O O . ARG A 1 254 ? -9.037 21.125 7.484 1.00 97.00 254 ARG A O 1
ATOM 1999 N N . GLU A 1 255 ? -9.612 19.830 5.738 1.00 97.56 255 GLU A N 1
ATOM 2000 C CA . GLU A 1 255 ? -10.970 20.384 5.575 1.00 97.56 255 GLU A CA 1
ATOM 2001 C C . GLU A 1 255 ? -11.855 20.149 6.806 1.00 97.56 255 GLU A C 1
ATOM 2003 O O . GLU A 1 255 ? -12.595 21.039 7.212 1.00 97.56 255 GLU A O 1
ATOM 2008 N N . LEU A 1 256 ? -11.750 18.971 7.424 1.00 97.69 256 LEU A N 1
ATOM 2009 C CA . LEU A 1 256 ? -12.498 18.596 8.629 1.00 97.69 256 LEU A CA 1
ATOM 2010 C C . LEU A 1 256 ? -11.961 19.260 9.914 1.00 97.69 256 LEU A C 1
ATOM 2012 O O . LEU A 1 256 ? -12.547 19.089 10.981 1.00 97.69 256 LEU A O 1
ATOM 2016 N N . GLY A 1 257 ? -10.846 19.995 9.854 1.00 97.69 257 GLY A N 1
ATOM 2017 C CA . GLY A 1 257 ? -10.263 20.670 11.020 1.00 97.69 257 GLY A CA 1
ATOM 2018 C C . GLY A 1 257 ? -9.386 19.779 11.909 1.00 97.69 257 GLY A C 1
ATOM 2019 O O . GLY A 1 257 ? -9.266 20.013 13.116 1.00 97.69 257 GLY A O 1
ATOM 2020 N N . TYR A 1 258 ? -8.762 18.736 11.358 1.00 98.31 258 TYR A N 1
ATOM 2021 C CA . TYR A 1 258 ? -7.657 18.053 12.035 1.00 98.31 258 TYR A CA 1
ATOM 2022 C C . TYR A 1 258 ? -6.375 18.887 11.958 1.00 98.31 258 TYR A C 1
ATOM 2024 O O . TYR A 1 258 ? -5.998 19.407 10.907 1.00 98.31 258 TYR A O 1
ATOM 2032 N N . SER A 1 259 ? -5.653 18.957 13.070 1.00 97.94 259 SER A N 1
ATOM 2033 C CA . SER A 1 259 ? -4.301 19.506 13.111 1.00 97.94 259 SER A CA 1
ATOM 2034 C C . SER A 1 259 ? -3.303 18.591 12.378 1.00 97.94 259 SER A C 1
ATOM 2036 O O . SER A 1 259 ? -3.543 17.385 12.219 1.00 97.94 259 SER A O 1
ATOM 2038 N N . PRO A 1 260 ? -2.129 19.112 11.974 1.00 96.12 260 PRO A N 1
ATOM 2039 C CA . PRO A 1 260 ? -1.067 18.288 11.394 1.00 96.12 260 PRO A CA 1
ATOM 2040 C C . PRO A 1 2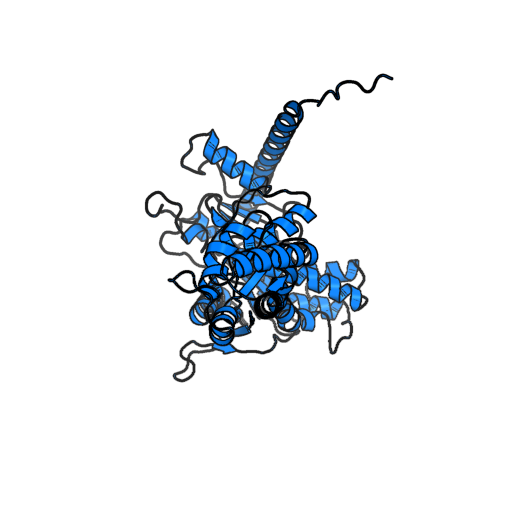60 ? -0.602 17.148 12.315 1.00 96.12 260 PRO A C 1
ATOM 2042 O O . PRO A 1 260 ? -0.257 16.066 11.838 1.00 96.12 260 PRO A O 1
ATOM 2045 N N . THR A 1 261 ? -0.612 17.368 13.633 1.00 97.69 261 THR A N 1
ATOM 2046 C CA . THR A 1 261 ? -0.230 16.358 14.630 1.00 97.69 261 THR A CA 1
ATOM 2047 C C . THR A 1 261 ? -1.247 15.224 14.686 1.00 97.69 261 THR A C 1
ATOM 2049 O O . THR A 1 261 ? -0.859 14.068 14.518 1.00 97.69 261 THR A O 1
ATOM 2052 N N . GLU A 1 262 ? -2.538 15.546 14.825 1.00 98.25 262 GLU A N 1
ATOM 2053 C CA . GLU A 1 262 ? -3.624 14.552 14.795 1.00 98.25 262 GLU A CA 1
ATOM 2054 C C . GLU A 1 262 ? -3.607 13.760 13.482 1.00 98.25 262 GLU A C 1
ATOM 2056 O O . GLU A 1 262 ? -3.698 12.534 13.480 1.00 98.25 262 GLU A O 1
ATOM 2061 N N . THR A 1 263 ? -3.406 14.461 12.362 1.00 98.00 263 THR A N 1
ATOM 2062 C CA . THR A 1 263 ? -3.296 13.856 11.031 1.00 98.00 263 THR A CA 1
ATOM 2063 C C . THR A 1 263 ? -2.189 12.806 10.990 1.00 98.00 263 THR A C 1
ATOM 2065 O O . THR A 1 263 ? -2.426 11.669 10.592 1.00 98.00 263 THR A O 1
ATOM 2068 N N . ASN A 1 264 ? -0.985 13.128 11.464 1.00 95.88 264 ASN A N 1
ATOM 2069 C CA . ASN A 1 264 ? 0.113 12.160 11.499 1.00 95.88 264 ASN A CA 1
ATOM 2070 C C . ASN A 1 264 ? -0.164 10.986 12.454 1.00 95.88 264 ASN A C 1
ATOM 2072 O O . ASN A 1 264 ? 0.183 9.843 12.139 1.00 95.88 264 ASN A O 1
ATOM 2076 N N . GLN A 1 265 ? -0.798 11.242 13.602 1.00 97.06 265 GLN A N 1
ATOM 2077 C CA . GLN A 1 265 ? -1.176 10.190 14.548 1.00 97.06 265 GLN A CA 1
ATOM 2078 C C . GLN A 1 265 ? -2.156 9.200 13.917 1.00 97.06 265 GLN A C 1
ATOM 2080 O O . GLN A 1 265 ? -1.939 7.999 14.043 1.00 97.06 265 GLN A O 1
ATOM 2085 N N . ILE A 1 266 ? -3.160 9.681 13.182 1.00 98.31 266 ILE A N 1
ATOM 2086 C CA . ILE A 1 266 ? -4.166 8.848 12.509 1.00 98.31 266 ILE A CA 1
ATOM 2087 C C . ILE A 1 266 ? -3.570 8.120 11.299 1.00 98.31 266 ILE A C 1
ATOM 2089 O O . ILE A 1 266 ? -3.703 6.905 11.199 1.00 98.31 266 ILE A O 1
ATOM 2093 N N . LEU A 1 267 ? -2.853 8.811 10.407 1.00 97.25 267 LEU A N 1
ATOM 2094 C CA . LEU A 1 267 ? -2.290 8.188 9.199 1.00 97.25 267 LEU A CA 1
ATOM 2095 C C . LEU A 1 267 ? -1.256 7.110 9.528 1.00 97.25 267 LEU A C 1
ATOM 2097 O O . LEU A 1 267 ? -1.262 6.046 8.914 1.00 97.25 267 LEU A O 1
ATOM 2101 N N . SER A 1 268 ? -0.425 7.332 10.552 1.00 95.25 268 SER A N 1
ATOM 2102 C CA . SER A 1 268 ? 0.523 6.312 11.022 1.00 95.25 268 SER A CA 1
ATOM 2103 C C . SER A 1 268 ? -0.160 5.050 11.541 1.00 95.25 268 SER A C 1
ATOM 2105 O O . SER A 1 268 ? 0.523 4.048 11.774 1.00 95.25 268 SER A O 1
ATOM 2107 N N . GLN A 1 269 ? -1.493 5.079 11.701 1.00 97.62 269 GLN A N 1
ATOM 2108 C CA . GLN A 1 269 ? -2.245 3.911 12.088 1.00 97.62 269 GLN A CA 1
ATOM 2109 C C . GLN A 1 269 ? -2.590 2.944 10.940 1.00 97.62 269 GLN A C 1
ATOM 2111 O O . GLN A 1 269 ? -2.905 1.787 11.230 1.00 97.62 269 GLN A O 1
ATOM 2116 N N . VAL A 1 270 ? -2.503 3.357 9.678 1.00 97.88 270 VAL A N 1
ATOM 2117 C CA . VAL A 1 270 ? -2.820 2.490 8.533 1.00 97.88 270 VAL A CA 1
ATOM 2118 C C . VAL A 1 270 ? -1.587 1.667 8.157 1.00 97.88 270 VAL A C 1
ATOM 2120 O O . VAL A 1 270 ? -0.541 2.228 7.819 1.00 97.88 270 VAL A O 1
ATOM 2123 N N . LEU A 1 271 ? -1.701 0.337 8.212 1.00 97.75 271 LEU A N 1
ATOM 2124 C CA . LEU A 1 271 ? -0.659 -0.585 7.751 1.00 97.75 271 LEU A CA 1
ATOM 2125 C C . LEU A 1 271 ? -0.834 -0.861 6.256 1.00 97.75 271 LEU A C 1
ATOM 2127 O O . LEU A 1 271 ? -1.924 -1.227 5.821 1.00 97.75 271 LEU A O 1
ATOM 2131 N N . VAL A 1 272 ? 0.251 -0.753 5.487 1.00 96.12 272 VAL A N 1
ATOM 2132 C CA . VAL A 1 272 ? 0.297 -1.154 4.077 1.00 96.12 272 VAL A CA 1
ATOM 2133 C C . VAL A 1 272 ? 1.446 -2.139 3.867 1.00 96.12 272 VAL A C 1
ATOM 2135 O O . VAL A 1 272 ? 2.610 -1.786 4.049 1.00 96.12 272 VAL A O 1
ATOM 2138 N N . VAL A 1 273 ? 1.139 -3.364 3.447 1.00 95.12 273 VAL A N 1
ATOM 2139 C CA . VAL A 1 273 ? 2.134 -4.360 3.019 1.00 95.12 273 VAL A CA 1
ATOM 2140 C C . VAL A 1 273 ? 2.213 -4.324 1.498 1.00 95.12 273 VAL A C 1
ATOM 2142 O O . VAL A 1 273 ? 1.284 -4.752 0.814 1.00 95.12 273 VAL A O 1
ATOM 2145 N N . ALA A 1 274 ? 3.297 -3.760 0.967 1.00 90.69 274 ALA A N 1
ATOM 2146 C CA . ALA A 1 274 ? 3.413 -3.429 -0.448 1.00 90.69 274 ALA A CA 1
ATOM 2147 C C . ALA A 1 274 ? 4.419 -4.331 -1.179 1.00 90.69 274 ALA A C 1
ATOM 2149 O O . ALA A 1 274 ? 5.608 -4.327 -0.875 1.00 90.69 274 ALA A O 1
ATOM 2150 N N . HIS A 1 275 ? 3.961 -5.060 -2.191 1.00 88.31 275 HIS A N 1
ATOM 2151 C CA . HIS A 1 275 ? 4.765 -5.946 -3.035 1.00 88.31 275 HIS A CA 1
ATOM 2152 C C . HIS A 1 275 ? 5.075 -5.290 -4.377 1.00 88.31 275 HIS A C 1
ATOM 2154 O O . HIS A 1 275 ? 4.189 -4.719 -5.014 1.00 88.31 275 HIS A O 1
ATOM 2160 N N . ALA A 1 276 ? 6.333 -5.370 -4.814 1.00 81.81 276 ALA A N 1
ATOM 2161 C CA . ALA A 1 276 ? 6.806 -4.747 -6.051 1.00 81.81 276 ALA A CA 1
ATOM 2162 C C . ALA A 1 276 ? 6.351 -3.272 -6.213 1.00 81.81 276 ALA A C 1
ATOM 2164 O O . ALA A 1 276 ? 5.838 -2.893 -7.270 1.00 81.81 276 ALA A O 1
ATOM 2165 N N . PRO A 1 277 ? 6.475 -2.416 -5.175 1.00 79.75 277 PRO A N 1
ATOM 2166 C CA . PRO A 1 277 ? 5.796 -1.130 -5.171 1.00 79.75 277 PRO A CA 1
ATOM 2167 C C . PRO A 1 277 ? 6.367 -0.132 -6.181 1.00 79.75 277 PRO A C 1
ATOM 2169 O O . PRO A 1 277 ? 7.571 -0.040 -6.448 1.00 79.75 277 PRO A O 1
ATOM 2172 N N . VAL A 1 278 ? 5.444 0.682 -6.681 1.00 73.94 278 VAL A N 1
ATOM 2173 C CA . VAL A 1 278 ? 5.588 1.645 -7.782 1.00 73.94 278 VAL A CA 1
ATOM 2174 C C . VAL A 1 278 ? 5.579 3.086 -7.240 1.00 73.94 278 VAL A C 1
ATOM 2176 O O . VAL A 1 278 ? 5.086 4.009 -7.874 1.00 73.94 278 VAL A O 1
ATOM 2179 N N . ILE A 1 279 ? 6.176 3.311 -6.066 1.00 70.50 279 ILE A N 1
ATOM 2180 C CA . ILE A 1 279 ? 6.160 4.607 -5.360 1.00 70.50 279 ILE A CA 1
ATOM 2181 C C . ILE A 1 279 ? 7.555 5.066 -4.908 1.00 70.50 279 ILE A C 1
ATOM 2183 O O . ILE A 1 279 ? 8.469 4.239 -4.791 1.00 70.50 279 ILE A O 1
ATOM 2187 N N . PRO A 1 280 ? 7.750 6.373 -4.638 1.00 65.69 280 PRO A N 1
ATOM 2188 C CA . PRO A 1 280 ? 8.896 6.845 -3.871 1.00 65.69 280 PRO A CA 1
ATOM 2189 C C . PRO A 1 280 ? 8.928 6.200 -2.478 1.00 65.69 280 PRO A C 1
ATOM 2191 O O . PRO A 1 280 ? 7.898 6.040 -1.827 1.00 65.69 280 PRO A O 1
ATOM 2194 N N . LEU A 1 281 ? 10.122 5.843 -2.006 1.00 68.44 281 LEU A N 1
ATOM 2195 C CA . LEU A 1 281 ? 10.308 5.248 -0.682 1.00 68.44 281 LEU A CA 1
ATOM 2196 C C . LEU A 1 281 ? 10.432 6.347 0.385 1.00 68.44 281 LEU A C 1
ATOM 2198 O O . LEU A 1 281 ? 10.987 7.408 0.113 1.00 68.44 281 LEU A O 1
ATOM 2202 N N . GLY A 1 282 ? 9.924 6.098 1.596 1.00 67.00 282 GLY A N 1
ATOM 2203 C CA . GLY A 1 282 ? 10.134 6.974 2.763 1.00 67.00 282 GLY A CA 1
ATOM 2204 C C . GLY A 1 282 ? 9.310 8.269 2.813 1.00 67.00 282 GLY A C 1
ATOM 2205 O O . GLY A 1 282 ? 9.509 9.074 3.720 1.00 67.00 282 GLY A O 1
ATOM 2206 N N . VAL A 1 283 ? 8.383 8.484 1.871 1.00 70.69 283 VAL A N 1
ATOM 2207 C CA . VAL A 1 283 ? 7.570 9.720 1.792 1.00 70.69 283 VAL A CA 1
ATOM 2208 C C . VAL A 1 283 ? 6.211 9.622 2.494 1.00 70.69 283 VAL A C 1
ATOM 2210 O O . VAL A 1 283 ? 5.660 10.631 2.934 1.00 70.69 283 VAL A O 1
ATOM 2213 N N . SER A 1 284 ? 5.671 8.409 2.589 1.00 81.81 284 SER A N 1
ATOM 2214 C CA . SER A 1 284 ? 4.336 8.125 3.113 1.00 81.81 284 SER A CA 1
ATOM 2215 C C . SER A 1 284 ? 4.279 8.238 4.644 1.00 81.81 284 SER A C 1
ATOM 2217 O O . SER A 1 284 ? 5.259 7.973 5.344 1.00 81.81 284 SER A O 1
ATOM 2219 N N . LYS A 1 285 ? 3.130 8.679 5.162 1.00 89.50 285 LYS A N 1
ATOM 2220 C CA . LYS A 1 285 ? 2.775 8.684 6.589 1.00 89.50 285 LYS A CA 1
ATOM 2221 C C . LYS A 1 285 ? 1.950 7.469 6.991 1.00 89.50 285 LYS A C 1
ATOM 2223 O O . LYS A 1 285 ? 1.937 7.159 8.180 1.00 89.50 285 LYS A O 1
ATOM 2228 N N . PHE A 1 286 ? 1.325 6.767 6.044 1.00 93.81 286 PHE A N 1
ATOM 2229 C CA . PHE A 1 286 ? 0.944 5.377 6.279 1.00 93.81 286 PHE A CA 1
ATOM 2230 C C . PHE A 1 286 ? 2.186 4.553 6.633 1.00 93.81 286 PHE A C 1
ATOM 2232 O O . PHE A 1 286 ? 3.304 4.849 6.197 1.00 93.81 286 PHE A O 1
ATOM 2239 N N . ARG A 1 287 ? 2.009 3.488 7.419 1.00 92.69 287 ARG A N 1
ATOM 2240 C CA . ARG A 1 287 ? 3.091 2.530 7.654 1.00 92.69 287 ARG A CA 1
ATOM 2241 C C . ARG A 1 287 ? 3.187 1.595 6.454 1.00 92.69 287 ARG A C 1
ATOM 2243 O O . ARG A 1 287 ? 2.640 0.497 6.475 1.00 92.69 287 ARG A O 1
ATOM 2250 N N . ILE A 1 288 ? 3.880 2.043 5.410 1.00 91.12 288 ILE A N 1
ATOM 2251 C CA . ILE A 1 288 ? 4.151 1.221 4.230 1.00 91.12 288 ILE A CA 1
ATOM 2252 C C . ILE A 1 288 ? 5.419 0.403 4.447 1.00 91.12 288 ILE A C 1
ATOM 2254 O O . ILE A 1 288 ? 6.511 0.964 4.527 1.00 91.12 288 ILE A O 1
ATOM 2258 N N . ILE A 1 289 ? 5.270 -0.920 4.487 1.00 93.19 289 ILE A N 1
ATOM 2259 C CA . ILE A 1 289 ? 6.377 -1.874 4.526 1.00 93.19 289 ILE A CA 1
ATOM 2260 C C . ILE A 1 289 ? 6.436 -2.589 3.180 1.00 93.19 289 ILE A C 1
ATOM 2262 O O . ILE A 1 289 ? 5.501 -3.278 2.772 1.00 93.19 289 ILE A O 1
ATOM 2266 N N . SER A 1 290 ? 7.534 -2.371 2.469 1.00 89.25 290 SER A N 1
ATOM 2267 C CA . SER A 1 290 ? 7.690 -2.724 1.063 1.00 89.25 290 SER A CA 1
ATOM 2268 C C . SER A 1 290 ? 8.569 -3.952 0.858 1.00 89.25 290 SER A C 1
ATOM 2270 O O . SER A 1 290 ? 9.568 -4.124 1.548 1.00 89.25 290 SER A O 1
ATOM 2272 N N . PHE A 1 291 ? 8.253 -4.747 -0.157 1.00 88.75 291 PHE A N 1
ATOM 2273 C CA . PHE A 1 291 ? 8.994 -5.929 -0.586 1.00 88.75 291 PHE A CA 1
ATOM 2274 C C . PHE A 1 291 ? 9.321 -5.779 -2.070 1.00 88.75 291 PHE A C 1
ATOM 2276 O O . PHE A 1 291 ? 8.432 -5.573 -2.896 1.00 88.75 291 PHE A O 1
ATOM 2283 N N . THR A 1 292 ? 10.601 -5.843 -2.426 1.00 84.62 292 THR A N 1
ATOM 2284 C CA . THR A 1 292 ? 11.046 -5.724 -3.821 1.00 84.62 292 THR A CA 1
ATOM 2285 C C . THR A 1 292 ? 12.242 -6.624 -4.086 1.00 84.62 292 THR A C 1
ATOM 2287 O O . THR A 1 292 ? 13.001 -6.976 -3.181 1.00 84.62 292 THR A O 1
ATOM 2290 N N . THR A 1 293 ? 12.454 -6.953 -5.356 1.00 81.44 293 THR A N 1
ATOM 2291 C CA . THR A 1 293 ? 13.661 -7.653 -5.795 1.00 81.44 293 THR A CA 1
ATOM 2292 C C . THR A 1 293 ? 14.492 -6.769 -6.716 1.00 81.44 293 THR A C 1
ATOM 2294 O O . THR A 1 293 ? 13.976 -5.877 -7.395 1.00 81.44 293 THR A O 1
ATOM 2297 N N . ALA A 1 294 ? 15.804 -6.993 -6.745 1.00 77.56 294 ALA A N 1
ATOM 2298 C CA . ALA A 1 294 ? 16.712 -6.312 -7.667 1.00 77.56 294 ALA A CA 1
ATOM 2299 C C . ALA A 1 294 ? 16.509 -6.734 -9.134 1.00 77.56 294 ALA A C 1
ATOM 2301 O O . ALA A 1 294 ? 17.011 -6.070 -10.045 1.00 77.56 294 ALA A O 1
ATOM 2302 N N . ARG A 1 295 ? 15.784 -7.837 -9.358 1.00 74.50 295 ARG A N 1
ATOM 2303 C CA . ARG A 1 295 ? 15.401 -8.347 -10.676 1.00 74.50 295 ARG A CA 1
ATOM 2304 C C . ARG A 1 295 ? 14.003 -7.926 -11.119 1.00 74.50 295 ARG A C 1
ATOM 2306 O O . ARG A 1 295 ? 13.608 -8.303 -12.214 1.00 74.50 295 ARG A O 1
ATOM 2313 N N . ASP A 1 296 ? 13.266 -7.136 -10.345 1.00 73.19 296 ASP A N 1
ATOM 2314 C CA . ASP A 1 296 ? 12.032 -6.534 -10.845 1.00 73.19 296 ASP A CA 1
ATOM 2315 C C . ASP A 1 296 ? 12.360 -5.354 -11.782 1.00 73.19 296 ASP A C 1
ATOM 2317 O O . ASP A 1 296 ? 12.733 -4.259 -11.346 1.00 73.19 296 ASP A O 1
ATOM 2321 N N . PHE A 1 297 ? 12.237 -5.593 -13.093 1.00 55.47 297 PHE A N 1
ATOM 2322 C CA . PHE A 1 297 ? 12.503 -4.600 -14.139 1.00 55.47 297 PHE A CA 1
ATOM 2323 C C . PHE A 1 297 ? 11.363 -3.596 -14.327 1.00 55.47 297 PHE A C 1
ATOM 2325 O O . PHE A 1 297 ? 11.631 -2.461 -14.719 1.00 55.47 297 PHE A O 1
ATOM 2332 N N . PHE A 1 298 ? 10.116 -3.959 -14.011 1.00 51.41 298 PHE A N 1
ATOM 2333 C CA . PHE A 1 298 ? 8.963 -3.058 -14.149 1.00 51.41 298 PHE A CA 1
ATOM 2334 C C . PHE A 1 298 ? 9.001 -1.934 -13.117 1.00 51.41 298 PHE A C 1
ATOM 2336 O O . PHE A 1 298 ? 8.533 -0.821 -13.358 1.00 51.41 298 PHE A O 1
ATOM 2343 N N . ALA A 1 299 ? 9.646 -2.196 -11.986 1.00 48.19 299 ALA A N 1
ATOM 2344 C CA . ALA A 1 299 ? 9.839 -1.212 -10.945 1.00 48.19 299 ALA A CA 1
ATOM 2345 C C . ALA A 1 299 ? 11.085 -0.315 -11.178 1.00 48.19 299 ALA A C 1
ATOM 2347 O O . ALA A 1 299 ? 11.366 0.549 -10.340 1.00 48.19 299 ALA A O 1
ATOM 2348 N N . GLN A 1 300 ? 11.849 -0.483 -12.270 1.00 46.34 300 GLN A N 1
ATOM 2349 C CA . GLN A 1 300 ? 13.059 0.303 -12.565 1.00 46.34 300 GLN A CA 1
ATOM 2350 C C . GLN A 1 300 ? 12.714 1.699 -13.090 1.00 46.34 300 GLN A C 1
ATOM 2352 O O . GLN A 1 300 ? 12.347 1.865 -14.250 1.00 46.34 300 GLN A O 1
ATOM 2357 N N . ARG A 1 301 ? 12.884 2.725 -12.246 1.00 50.78 301 ARG A N 1
ATOM 2358 C CA . ARG A 1 301 ? 12.635 4.123 -12.626 1.00 50.78 301 ARG A CA 1
ATOM 2359 C C . ARG A 1 301 ? 13.878 5.011 -12.561 1.00 50.78 301 ARG A C 1
ATOM 2361 O O . ARG A 1 301 ? 14.696 4.850 -11.648 1.00 50.78 301 ARG A O 1
ATOM 2368 N N . PRO A 1 302 ? 14.010 5.992 -13.472 1.00 34.00 302 PRO A N 1
ATOM 2369 C CA . PRO A 1 302 ? 14.906 7.125 -13.321 1.00 34.00 302 PRO A CA 1
ATOM 2370 C C . PRO A 1 302 ? 14.677 7.784 -11.957 1.00 34.00 302 PRO A C 1
ATOM 2372 O O . PRO A 1 302 ? 13.575 8.204 -11.630 1.00 34.00 302 PRO A O 1
ATOM 2375 N N . ASN A 1 303 ? 15.755 7.883 -11.180 1.00 45.56 303 ASN A N 1
ATOM 2376 C CA . ASN A 1 303 ? 15.922 8.692 -9.961 1.00 45.56 303 ASN A CA 1
ATOM 2377 C C . ASN A 1 303 ? 15.603 8.018 -8.628 1.00 45.56 303 ASN A C 1
ATOM 2379 O O . ASN A 1 303 ? 15.852 8.617 -7.590 1.00 45.56 303 ASN A O 1
ATOM 2383 N N . ASN A 1 304 ? 15.233 6.739 -8.625 1.00 65.06 304 ASN A N 1
ATOM 2384 C CA . ASN A 1 304 ? 15.426 5.921 -7.433 1.00 65.06 304 ASN A CA 1
ATOM 2385 C C . ASN A 1 304 ? 16.922 5.553 -7.344 1.00 65.06 304 ASN A C 1
ATOM 2387 O O . ASN A 1 304 ? 17.390 4.706 -8.105 1.00 65.06 304 ASN A O 1
ATOM 2391 N N . TRP A 1 305 ? 17.687 6.213 -6.463 1.00 67.50 305 TRP A N 1
ATOM 2392 C CA . TRP A 1 305 ? 19.131 5.968 -6.315 1.00 67.50 305 TRP A CA 1
ATOM 2393 C C . TRP A 1 305 ? 19.456 4.515 -5.968 1.00 67.50 305 TRP A C 1
ATOM 2395 O O . TRP A 1 305 ? 20.416 3.977 -6.514 1.00 67.50 305 TRP A O 1
ATOM 2405 N N . VAL A 1 306 ? 18.615 3.857 -5.165 1.00 72.94 306 VAL A N 1
ATOM 2406 C CA . VAL A 1 306 ? 18.726 2.424 -4.855 1.00 72.94 306 VAL A CA 1
ATOM 2407 C C . VAL A 1 306 ? 18.645 1.588 -6.137 1.00 72.94 306 VAL A C 1
ATOM 2409 O O . VAL A 1 306 ? 19.541 0.796 -6.421 1.00 72.94 306 VAL A O 1
ATOM 2412 N N . LYS A 1 307 ? 17.630 1.808 -6.980 1.00 70.62 307 LYS A N 1
ATOM 2413 C CA . LYS A 1 307 ? 17.463 1.050 -8.235 1.00 70.62 307 LYS A CA 1
ATOM 2414 C C . LYS A 1 307 ? 18.476 1.439 -9.316 1.00 70.62 307 LYS A C 1
ATOM 2416 O O . LYS A 1 307 ? 18.949 0.570 -10.045 1.00 70.62 307 LYS A O 1
ATOM 2421 N N . LYS A 1 308 ? 18.858 2.719 -9.406 1.00 72.19 308 LYS A N 1
ATOM 2422 C CA . LYS A 1 308 ? 19.943 3.191 -10.286 1.00 72.19 308 LYS A CA 1
ATOM 2423 C C . LYS A 1 308 ? 21.267 2.532 -9.922 1.00 72.19 308 LYS A C 1
ATOM 2425 O O . LYS A 1 308 ? 21.979 2.101 -10.820 1.00 72.19 308 LYS A O 1
ATOM 2430 N N . TYR A 1 309 ? 21.572 2.436 -8.631 1.00 77.12 309 TYR A N 1
ATOM 2431 C CA . TYR A 1 309 ? 22.768 1.767 -8.140 1.00 77.12 309 TYR A CA 1
ATOM 2432 C C . TYR A 1 309 ? 22.752 0.271 -8.469 1.00 77.12 309 TYR A C 1
ATOM 2434 O O . TYR A 1 309 ? 23.723 -0.236 -9.028 1.00 77.12 309 TYR A O 1
ATOM 2442 N N . VAL A 1 310 ? 21.627 -0.416 -8.230 1.00 77.00 310 VAL A N 1
ATOM 2443 C CA . VAL A 1 310 ? 21.446 -1.827 -8.621 1.00 77.00 310 VAL A CA 1
ATOM 2444 C C . VAL A 1 310 ? 21.694 -2.022 -10.120 1.00 77.00 310 VAL A C 1
ATOM 2446 O O . VAL A 1 310 ? 22.466 -2.900 -10.503 1.00 77.00 310 VAL A O 1
ATOM 2449 N N . ARG A 1 311 ? 21.115 -1.170 -10.974 1.00 73.81 311 ARG A N 1
ATOM 2450 C CA . ARG A 1 311 ? 21.315 -1.227 -12.431 1.00 73.81 311 ARG A CA 1
ATOM 2451 C C . ARG A 1 311 ? 22.750 -0.897 -12.845 1.00 73.81 311 ARG A C 1
ATOM 2453 O O . ARG A 1 311 ? 23.297 -1.542 -13.737 1.00 73.81 311 ARG A O 1
ATOM 2460 N N . TYR A 1 312 ? 23.371 0.098 -12.217 1.00 76.50 312 TYR A N 1
ATOM 2461 C CA . TYR A 1 312 ? 24.776 0.440 -12.443 1.00 76.50 312 TYR A CA 1
ATOM 2462 C C . TYR A 1 312 ? 25.686 -0.752 -12.138 1.00 76.50 312 TYR A C 1
ATOM 2464 O O . TYR A 1 312 ? 26.544 -1.091 -12.949 1.00 76.50 312 TYR A O 1
ATOM 2472 N N . LYS A 1 313 ? 25.451 -1.439 -11.019 1.00 76.62 313 LYS A N 1
ATOM 2473 C CA . LYS A 1 313 ? 26.183 -2.652 -10.649 1.00 76.62 313 LYS A CA 1
ATOM 2474 C C . LYS A 1 313 ? 25.980 -3.781 -11.661 1.00 76.62 313 LYS A C 1
ATOM 2476 O O . LYS A 1 313 ? 26.964 -4.305 -12.167 1.00 76.62 313 LYS A O 1
ATOM 2481 N N . GLN A 1 314 ? 24.732 -4.064 -12.043 1.00 70.94 314 GLN A N 1
ATOM 2482 C CA . GLN A 1 314 ? 24.402 -5.068 -13.070 1.00 70.94 314 GLN A CA 1
ATOM 2483 C C . GLN A 1 314 ? 25.075 -4.785 -14.427 1.00 70.94 314 GLN A C 1
ATOM 2485 O O . GLN A 1 314 ? 25.490 -5.703 -15.125 1.00 70.94 314 GLN A O 1
ATOM 2490 N N . THR A 1 315 ? 25.181 -3.512 -14.822 1.00 69.12 315 THR A N 1
ATOM 2491 C CA . THR A 1 315 ? 25.719 -3.127 -16.140 1.00 69.12 315 THR A CA 1
ATOM 2492 C C . THR A 1 315 ? 27.241 -3.005 -16.165 1.00 69.12 315 THR A C 1
ATOM 2494 O O . THR A 1 315 ? 27.866 -3.431 -17.135 1.00 69.12 315 THR A O 1
ATOM 2497 N N . LYS A 1 316 ? 27.861 -2.436 -15.125 1.00 67.81 316 LYS A N 1
ATOM 2498 C CA . LYS A 1 316 ? 29.304 -2.150 -15.106 1.00 67.81 316 LYS A CA 1
ATOM 2499 C C . LYS A 1 316 ? 30.152 -3.354 -14.713 1.00 67.81 316 LYS A C 1
ATOM 2501 O O . LYS A 1 316 ? 31.256 -3.501 -15.226 1.00 67.81 316 LYS A O 1
ATOM 2506 N N . GLU A 1 317 ? 29.657 -4.217 -13.832 1.00 58.81 317 GLU A N 1
ATOM 2507 C CA . GLU A 1 317 ? 30.447 -5.353 -13.340 1.00 58.81 317 GLU A CA 1
ATOM 2508 C C . GLU A 1 317 ? 30.399 -6.562 -14.285 1.00 58.81 317 GLU A C 1
ATOM 2510 O O . GLU A 1 317 ? 31.018 -7.581 -13.993 1.00 58.81 317 GLU A O 1
ATOM 2515 N N . LYS A 1 318 ? 29.679 -6.465 -15.420 1.00 53.06 318 LYS A N 1
ATOM 2516 C CA . LYS A 1 318 ? 29.383 -7.585 -16.341 1.00 53.06 318 LYS A CA 1
ATOM 2517 C C . LYS A 1 318 ? 28.863 -8.835 -15.617 1.00 53.06 318 LYS A C 1
ATOM 2519 O O . LYS A 1 318 ? 28.863 -9.933 -16.170 1.00 53.06 318 LYS A O 1
ATOM 2524 N N . THR A 1 319 ? 28.401 -8.675 -14.384 1.00 49.50 319 THR A N 1
ATOM 2525 C CA . THR A 1 319 ? 27.753 -9.716 -13.622 1.00 49.50 319 THR A CA 1
ATOM 2526 C C . THR A 1 319 ? 26.361 -9.855 -14.210 1.00 49.50 319 THR A C 1
ATOM 2528 O O . THR A 1 319 ? 25.490 -9.007 -14.049 1.00 49.50 319 THR A O 1
ATOM 2531 N N . ILE A 1 320 ? 26.133 -10.974 -14.895 1.00 50.28 320 ILE A N 1
ATOM 2532 C CA . ILE A 1 320 ? 24.801 -11.394 -15.361 1.00 50.28 320 ILE A CA 1
ATOM 2533 C C . ILE A 1 320 ? 23.850 -11.613 -14.150 1.00 50.28 320 ILE A C 1
ATOM 2535 O O . ILE A 1 320 ? 22.654 -11.861 -14.301 1.00 50.28 320 ILE A O 1
ATOM 2539 N N . GLY A 1 321 ? 24.352 -11.475 -12.915 1.00 55.97 321 GLY A N 1
ATOM 2540 C CA . GLY A 1 321 ? 23.622 -11.687 -11.678 1.00 55.97 321 GLY A CA 1
ATOM 2541 C C . GLY A 1 321 ? 23.747 -10.569 -10.641 1.00 55.97 321 GLY A C 1
ATOM 2542 O O . GLY A 1 321 ? 24.587 -9.677 -10.690 1.00 55.97 321 GLY A O 1
ATOM 2543 N N . THR A 1 322 ? 22.843 -10.638 -9.671 1.00 59.62 322 THR A N 1
ATOM 2544 C CA . THR A 1 322 ? 22.728 -9.758 -8.504 1.00 59.62 322 THR A CA 1
ATOM 2545 C C . THR A 1 322 ? 23.361 -10.399 -7.254 1.00 59.62 322 THR A C 1
ATOM 2547 O O . THR A 1 322 ? 22.976 -10.089 -6.137 1.00 59.62 322 THR A O 1
ATOM 2550 N N . ASP A 1 323 ? 24.331 -11.303 -7.436 1.00 69.69 323 ASP A N 1
ATOM 2551 C CA . ASP A 1 323 ? 24.980 -12.160 -6.417 1.00 69.69 323 ASP A CA 1
ATOM 2552 C C . ASP A 1 323 ? 25.645 -11.365 -5.289 1.00 69.69 323 ASP A C 1
ATOM 2554 O O . ASP A 1 323 ? 25.765 -11.836 -4.163 1.00 69.69 323 ASP A O 1
ATOM 2558 N N . TRP A 1 324 ? 26.038 -10.130 -5.590 1.00 76.31 324 TRP A N 1
ATOM 2559 C CA . TRP A 1 324 ? 26.604 -9.183 -4.638 1.00 76.31 324 TRP A CA 1
ATOM 2560 C C . TRP A 1 324 ? 25.564 -8.612 -3.660 1.00 76.31 324 TRP A C 1
ATOM 2562 O O . TRP A 1 324 ? 25.938 -8.087 -2.610 1.00 76.31 324 TRP A O 1
ATOM 2572 N N . LEU A 1 325 ? 24.267 -8.682 -3.986 1.00 82.75 325 LEU A N 1
ATOM 2573 C CA . LEU A 1 325 ? 23.199 -8.127 -3.163 1.00 82.75 325 LEU A CA 1
ATOM 2574 C C . LEU A 1 325 ? 22.752 -9.140 -2.110 1.00 82.75 325 LEU A C 1
ATOM 2576 O O . LEU A 1 325 ? 21.975 -10.056 -2.379 1.00 82.75 325 LEU A O 1
ATOM 2580 N N . GLN A 1 326 ? 23.214 -8.914 -0.886 1.00 89.25 326 GLN A N 1
ATOM 2581 C CA . GLN A 1 326 ? 22.706 -9.607 0.290 1.00 89.25 326 GLN A CA 1
ATOM 2582 C C . GLN A 1 326 ? 21.285 -9.121 0.627 1.00 89.25 326 GLN A C 1
ATOM 2584 O O . GLN A 1 326 ? 21.007 -7.931 0.441 1.00 89.25 326 GLN A O 1
ATOM 2589 N N . PRO A 1 327 ? 20.400 -9.990 1.158 1.00 90.88 327 PRO A N 1
ATOM 2590 C CA . PRO A 1 327 ? 19.095 -9.580 1.667 1.00 90.88 327 PRO A CA 1
ATOM 2591 C C . PRO A 1 327 ? 19.237 -8.419 2.647 1.00 90.88 327 PRO A C 1
ATOM 2593 O O . PRO A 1 327 ? 20.039 -8.482 3.586 1.00 90.88 327 PRO A O 1
ATOM 2596 N N . CYS A 1 328 ? 18.480 -7.351 2.427 1.00 91.31 328 CYS A N 1
ATOM 2597 C CA . CYS A 1 328 ? 18.591 -6.150 3.234 1.00 91.31 328 CYS A CA 1
ATOM 2598 C C . CYS A 1 328 ? 17.233 -5.562 3.603 1.00 91.31 328 CYS A C 1
ATOM 2600 O O . CYS A 1 328 ? 16.241 -5.737 2.896 1.00 91.31 328 CYS A O 1
ATOM 2602 N N . PHE A 1 329 ? 17.212 -4.871 4.739 1.00 91.44 329 PHE A N 1
ATOM 2603 C CA . PHE A 1 329 ? 16.081 -4.089 5.208 1.00 91.44 329 PHE A CA 1
ATOM 2604 C C . PHE A 1 329 ? 16.529 -2.639 5.388 1.00 91.44 329 PHE A C 1
ATOM 2606 O O . PHE A 1 329 ? 17.481 -2.352 6.117 1.00 91.44 329 PHE A O 1
ATOM 2613 N N . LEU A 1 330 ? 15.860 -1.740 4.678 1.00 86.50 330 LEU A N 1
ATOM 2614 C CA . LEU A 1 330 ? 15.974 -0.295 4.825 1.00 86.50 330 LEU A CA 1
ATOM 2615 C C . LEU A 1 330 ? 14.916 0.164 5.825 1.00 86.50 330 LEU A C 1
ATOM 2617 O O . LEU A 1 330 ? 13.822 -0.389 5.832 1.00 86.50 330 LEU A O 1
ATOM 2621 N N . SER A 1 331 ? 15.230 1.166 6.645 1.00 81.19 331 SER A N 1
ATOM 2622 C CA . SER A 1 331 ? 14.288 1.717 7.621 1.00 81.19 331 SER A CA 1
ATOM 2623 C C . SER A 1 331 ? 14.381 3.235 7.739 1.00 81.19 331 SER A C 1
ATOM 2625 O O . SER A 1 331 ? 15.395 3.849 7.382 1.00 81.19 331 SER A O 1
ATOM 2627 N N . GLY A 1 332 ? 13.347 3.843 8.322 1.00 70.75 332 GLY A N 1
ATOM 2628 C CA . GLY A 1 332 ? 13.332 5.266 8.674 1.00 70.75 332 GLY A CA 1
ATOM 2629 C C . GLY A 1 332 ? 13.140 6.168 7.455 1.00 70.75 332 GLY A C 1
ATOM 2630 O O . GLY A 1 332 ? 12.236 5.949 6.654 1.00 70.75 332 GLY A O 1
ATOM 2631 N N . HIS A 1 333 ? 13.995 7.185 7.288 1.00 63.22 333 HIS A N 1
ATOM 2632 C CA . HIS A 1 333 ? 13.897 8.147 6.175 1.00 63.22 333 HIS A CA 1
ATOM 2633 C C . HIS A 1 333 ? 14.016 7.512 4.780 1.00 63.22 333 HIS A C 1
ATOM 2635 O O . HIS A 1 333 ? 13.591 8.110 3.798 1.00 63.22 333 HIS A O 1
ATOM 2641 N N . ASN A 1 334 ? 14.559 6.296 4.693 1.00 56.34 334 ASN A N 1
ATOM 2642 C CA . ASN A 1 334 ? 14.686 5.542 3.446 1.00 56.34 334 ASN A CA 1
ATOM 2643 C C . ASN A 1 334 ? 13.428 4.721 3.102 1.00 56.34 334 ASN A C 1
ATOM 2645 O O . ASN A 1 334 ? 13.395 4.073 2.056 1.00 56.34 334 ASN A O 1
ATOM 2649 N N . GLY A 1 335 ? 12.409 4.751 3.968 1.00 71.69 335 GLY A N 1
ATOM 2650 C CA . GLY A 1 335 ? 11.261 3.849 3.939 1.00 71.69 335 GLY A CA 1
ATOM 2651 C C . GLY A 1 335 ? 11.575 2.492 4.563 1.00 71.69 335 GLY A C 1
ATOM 2652 O O . GLY A 1 335 ? 12.736 2.093 4.634 1.00 71.69 335 GLY A O 1
ATOM 2653 N N . ASP A 1 336 ? 10.530 1.784 4.992 1.00 86.75 336 ASP A N 1
ATOM 2654 C CA . ASP A 1 336 ? 10.643 0.409 5.474 1.00 86.75 336 ASP A CA 1
ATOM 2655 C C . ASP A 1 336 ? 10.576 -0.537 4.271 1.00 86.75 336 ASP A C 1
ATOM 2657 O O . ASP A 1 336 ? 9.502 -0.793 3.724 1.00 86.75 336 ASP A O 1
ATOM 2661 N N . VAL A 1 337 ? 11.733 -1.006 3.800 1.00 88.00 337 VAL A N 1
ATOM 2662 C CA . VAL A 1 337 ? 11.832 -1.756 2.538 1.00 88.00 337 VAL A CA 1
ATOM 2663 C C . VAL A 1 337 ? 12.745 -2.955 2.678 1.00 88.00 337 VAL A C 1
ATOM 2665 O O . VAL A 1 337 ? 13.936 -2.816 2.943 1.00 88.00 337 VAL A O 1
ATOM 2668 N N . PHE A 1 338 ? 12.203 -4.129 2.402 1.00 90.94 338 PHE A N 1
ATOM 2669 C CA . PHE A 1 338 ? 12.958 -5.347 2.203 1.00 90.94 338 PHE A CA 1
ATOM 2670 C C . PHE A 1 338 ? 13.356 -5.490 0.734 1.00 90.94 338 PHE A C 1
ATOM 2672 O O . PHE A 1 338 ? 12.509 -5.446 -0.166 1.00 90.94 338 PHE A O 1
ATOM 2679 N N . ILE A 1 339 ? 14.651 -5.675 0.493 1.00 87.62 339 ILE A N 1
ATOM 2680 C CA . ILE A 1 339 ? 15.215 -5.853 -0.843 1.00 87.62 339 ILE A CA 1
ATOM 2681 C C . ILE A 1 339 ? 15.999 -7.157 -0.868 1.00 87.62 339 ILE A C 1
ATOM 2683 O O . ILE A 1 339 ? 16.887 -7.388 -0.046 1.00 87.62 339 ILE A O 1
ATOM 2687 N N . ILE A 1 340 ? 15.685 -7.996 -1.848 1.00 87.25 340 ILE A N 1
ATOM 2688 C CA . ILE A 1 340 ? 16.425 -9.229 -2.113 1.00 87.25 340 ILE A CA 1
ATOM 2689 C C . ILE A 1 340 ? 16.924 -9.277 -3.549 1.00 87.25 340 ILE A C 1
ATOM 2691 O O . ILE A 1 340 ? 16.504 -8.519 -4.426 1.00 87.25 340 ILE A O 1
ATOM 2695 N N . ARG A 1 341 ? 17.834 -10.214 -3.792 1.00 82.38 341 ARG A N 1
ATOM 2696 C CA . ARG A 1 341 ? 18.406 -10.483 -5.103 1.00 82.38 341 ARG A CA 1
ATOM 2697 C C . ARG A 1 341 ? 17.341 -10.862 -6.139 1.00 82.38 341 ARG A C 1
ATOM 2699 O O . ARG A 1 341 ? 17.188 -10.177 -7.152 1.00 82.38 341 ARG A O 1
ATOM 2706 N N . ASN A 1 342 ? 16.675 -11.980 -5.889 1.00 80.00 342 ASN A N 1
ATOM 2707 C CA . ASN A 1 342 ? 15.678 -12.628 -6.729 1.00 80.00 342 ASN A CA 1
ATOM 2708 C C . ASN A 1 342 ? 14.864 -13.556 -5.830 1.00 80.00 342 ASN A C 1
ATOM 2710 O O . ASN A 1 342 ? 15.437 -14.181 -4.937 1.00 80.00 342 ASN A O 1
ATOM 2714 N N . ALA A 1 343 ? 13.561 -13.635 -6.055 1.00 79.38 343 ALA A N 1
ATOM 2715 C CA . ALA A 1 343 ? 12.689 -14.529 -5.303 1.00 79.38 343 ALA A CA 1
ATOM 2716 C C . ALA A 1 343 ? 12.631 -15.941 -5.912 1.00 79.38 343 ALA A C 1
ATOM 2718 O O . ALA A 1 343 ? 12.286 -16.877 -5.200 1.00 79.38 343 ALA A O 1
ATOM 2719 N N . PHE A 1 344 ? 12.982 -16.119 -7.193 1.00 77.06 344 PHE A N 1
ATOM 2720 C CA . PHE A 1 344 ? 12.789 -17.387 -7.916 1.00 77.06 344 PHE A CA 1
ATOM 2721 C C . PHE A 1 344 ? 14.091 -17.975 -8.481 1.00 77.06 344 PHE A C 1
ATOM 2723 O O . PHE A 1 344 ? 15.003 -17.238 -8.864 1.00 77.06 344 PHE A O 1
ATOM 2730 N N . ASN A 1 345 ? 14.177 -19.310 -8.528 1.00 71.12 345 ASN A N 1
ATOM 2731 C CA . ASN A 1 345 ? 15.336 -20.085 -8.996 1.00 71.12 345 ASN A CA 1
ATOM 2732 C C . ASN A 1 345 ? 15.530 -20.027 -10.523 1.00 71.12 345 ASN A C 1
ATOM 2734 O O . ASN A 1 345 ? 16.664 -20.047 -10.998 1.00 71.12 345 ASN A O 1
ATOM 2738 N N . SER A 1 346 ? 14.449 -19.935 -11.303 1.00 60.34 346 SER A N 1
ATOM 2739 C CA . SER A 1 346 ? 14.505 -20.017 -12.767 1.00 60.34 346 SER A CA 1
ATOM 2740 C C . SER A 1 346 ? 14.538 -18.649 -13.461 1.00 60.34 346 SER A C 1
ATOM 2742 O O . SER A 1 346 ? 13.739 -17.757 -13.169 1.00 60.34 346 SER A O 1
ATOM 2744 N N . LEU A 1 347 ? 15.414 -18.525 -14.462 1.00 53.81 347 LEU A N 1
ATOM 2745 C CA . LEU A 1 347 ? 15.255 -17.582 -15.572 1.00 53.81 347 LEU A CA 1
ATOM 2746 C C . LEU A 1 347 ? 14.298 -18.227 -16.585 1.00 53.81 347 LEU A C 1
ATOM 2748 O O . LEU A 1 347 ? 14.618 -19.284 -17.122 1.00 53.81 347 LEU A O 1
ATOM 2752 N N . GLU A 1 348 ? 13.149 -17.621 -16.879 1.00 47.12 348 GLU A N 1
ATOM 2753 C CA . GLU A 1 348 ? 12.360 -18.046 -18.044 1.00 47.12 348 GLU A CA 1
ATOM 2754 C C . GLU A 1 348 ? 13.061 -17.518 -19.305 1.00 47.12 348 GLU A C 1
ATOM 2756 O O . GLU A 1 348 ? 13.148 -16.307 -19.513 1.00 47.12 348 GLU A O 1
ATOM 2761 N N . ASN A 1 349 ? 13.594 -18.409 -20.150 1.00 45.09 349 ASN A N 1
ATOM 2762 C CA . ASN A 1 349 ? 14.236 -18.066 -21.432 1.00 45.09 349 ASN A CA 1
ATOM 2763 C C . ASN A 1 349 ? 15.373 -17.025 -21.327 1.00 45.09 349 ASN A C 1
ATOM 2765 O O . ASN A 1 349 ? 15.472 -16.111 -22.147 1.00 45.09 349 ASN A O 1
ATOM 2769 N N . GLY A 1 350 ? 16.209 -17.109 -20.285 1.00 48.16 350 GLY A N 1
ATOM 2770 C CA . GLY A 1 350 ? 17.290 -16.137 -20.054 1.00 48.16 350 GLY A CA 1
ATOM 2771 C C . GLY A 1 350 ? 16.799 -14.736 -19.666 1.00 48.16 350 GLY A C 1
ATOM 2772 O O . GLY A 1 350 ? 17.603 -13.810 -19.548 1.00 48.16 350 GLY A O 1
ATOM 2773 N N . ARG A 1 351 ? 15.490 -14.570 -19.443 1.00 45.53 351 ARG A N 1
ATOM 2774 C CA . ARG A 1 351 ? 14.873 -13.362 -18.903 1.00 45.53 351 ARG A CA 1
ATOM 2775 C C . ARG A 1 351 ? 14.489 -13.590 -17.434 1.00 45.53 351 ARG A C 1
ATOM 2777 O O . ARG A 1 351 ? 14.225 -14.720 -17.019 1.00 45.53 351 ARG A O 1
ATOM 2784 N N . PRO A 1 352 ? 14.478 -12.527 -16.619 1.00 51.03 352 PRO A N 1
ATOM 2785 C CA . PRO A 1 352 ? 13.895 -12.564 -15.282 1.00 51.03 352 PRO A CA 1
ATOM 2786 C C . PRO A 1 352 ? 12.471 -13.110 -15.377 1.00 51.03 352 PRO A C 1
ATOM 2788 O O . PRO A 1 352 ? 11.698 -12.639 -16.213 1.00 51.03 352 PRO A O 1
ATOM 2791 N N . SER A 1 353 ? 12.139 -14.106 -14.553 1.00 52.91 353 SER A N 1
ATOM 2792 C CA . SER A 1 353 ? 10.789 -14.666 -14.526 1.00 52.91 353 SER A CA 1
ATOM 2793 C C . SER A 1 353 ? 9.763 -13.545 -14.269 1.00 52.91 353 SER A C 1
ATOM 2795 O O . SER A 1 353 ? 9.990 -12.717 -13.379 1.00 52.91 353 SER A O 1
ATOM 2797 N N . PRO A 1 354 ? 8.609 -13.530 -14.965 1.00 54.06 354 PRO A N 1
ATOM 2798 C CA . PRO A 1 354 ? 7.448 -12.716 -14.598 1.00 54.06 354 PRO A CA 1
ATOM 2799 C C . PRO A 1 354 ? 7.056 -12.866 -13.117 1.00 54.06 354 PRO A C 1
ATOM 2801 O O . PRO A 1 354 ? 6.420 -11.971 -12.561 1.00 54.06 354 PRO A O 1
ATOM 2804 N N . GLY A 1 355 ? 7.459 -13.968 -12.469 1.00 58.06 355 GLY A N 1
ATOM 2805 C CA . GLY A 1 355 ? 7.297 -14.216 -11.038 1.00 58.06 355 GLY A CA 1
ATOM 2806 C C . GLY A 1 355 ? 7.975 -13.188 -10.128 1.00 58.06 355 GLY A C 1
ATOM 2807 O O . GLY A 1 355 ? 7.443 -12.914 -9.059 1.00 58.06 355 GLY A O 1
ATOM 2808 N N . GLU A 1 356 ? 9.074 -12.546 -10.548 1.00 66.38 356 GLU A N 1
ATOM 2809 C CA . GLU A 1 356 ? 9.741 -11.505 -9.742 1.00 66.38 356 GLU A CA 1
ATOM 2810 C C . GLU A 1 356 ? 8.818 -10.300 -9.497 1.00 66.38 356 GLU A C 1
ATOM 2812 O O . GLU A 1 356 ? 8.741 -9.791 -8.378 1.00 66.38 356 GLU A O 1
ATOM 2817 N N . HIS A 1 357 ? 8.071 -9.889 -10.529 1.00 69.69 357 HIS A N 1
ATOM 2818 C CA . HIS A 1 357 ? 7.115 -8.785 -10.439 1.00 69.69 357 HIS A CA 1
ATOM 2819 C C . HIS A 1 357 ? 5.759 -9.232 -9.874 1.00 69.69 357 HIS A C 1
ATOM 2821 O O . HIS A 1 357 ? 5.133 -8.484 -9.136 1.00 69.69 357 HIS A O 1
ATOM 2827 N N . ARG A 1 358 ? 5.301 -10.459 -10.163 1.00 63.44 358 ARG A N 1
ATOM 2828 C CA . ARG A 1 358 ? 3.992 -11.007 -9.726 1.00 63.44 358 ARG A CA 1
ATOM 2829 C C . ARG A 1 358 ? 4.018 -11.626 -8.316 1.00 63.44 358 ARG A C 1
ATOM 2831 O O . ARG A 1 358 ? 3.314 -12.596 -8.040 1.00 63.44 358 ARG A O 1
ATOM 2838 N N . SER A 1 359 ? 4.863 -11.104 -7.431 1.00 54.44 359 SER A N 1
ATOM 2839 C CA . SER A 1 359 ? 5.281 -11.752 -6.179 1.00 54.44 359 SER A CA 1
ATOM 2840 C C . SER A 1 359 ? 4.419 -11.443 -4.945 1.00 54.44 359 SER A C 1
ATOM 2842 O O . SER A 1 359 ? 4.868 -11.687 -3.829 1.00 54.44 359 SER A O 1
ATOM 2844 N N . ALA A 1 360 ? 3.171 -10.980 -5.099 1.00 57.22 360 ALA A N 1
ATOM 2845 C CA . ALA A 1 360 ? 2.233 -10.860 -3.974 1.00 57.22 360 ALA A CA 1
ATOM 2846 C C . ALA A 1 360 ? 1.751 -12.251 -3.503 1.00 57.22 360 ALA A C 1
ATOM 2848 O O . ALA A 1 360 ? 0.605 -12.642 -3.720 1.00 57.22 360 ALA A O 1
ATOM 2849 N N . ARG A 1 361 ? 2.655 -13.028 -2.901 1.00 64.19 361 ARG A N 1
ATOM 2850 C CA . ARG A 1 361 ? 2.406 -14.363 -2.345 1.00 64.19 361 ARG A CA 1
ATOM 2851 C C . ARG A 1 361 ? 2.923 -14.446 -0.919 1.00 64.19 361 ARG A C 1
ATOM 2853 O O . ARG A 1 361 ? 3.960 -13.861 -0.597 1.00 64.19 361 ARG A O 1
ATOM 2860 N N . TYR A 1 362 ? 2.217 -15.212 -0.098 1.00 63.59 362 TYR A N 1
ATOM 2861 C CA . TYR A 1 362 ? 2.489 -15.337 1.332 1.00 63.59 362 TYR A CA 1
ATOM 2862 C C . TYR A 1 362 ? 2.874 -16.757 1.765 1.00 63.59 362 TYR A C 1
ATOM 2864 O O . TYR A 1 362 ? 3.399 -16.935 2.861 1.00 63.59 362 TYR A O 1
ATOM 2872 N N . VAL A 1 363 ? 2.719 -17.739 0.874 1.00 61.84 363 VAL A N 1
ATOM 2873 C CA . VAL A 1 363 ? 3.277 -19.094 0.995 1.00 61.84 363 VAL A CA 1
ATOM 2874 C C . VAL A 1 363 ? 4.313 -19.369 -0.090 1.00 61.84 363 VAL A C 1
ATOM 2876 O O . VAL A 1 363 ? 4.375 -18.667 -1.104 1.00 61.84 363 VAL A O 1
ATOM 2879 N N . ALA A 1 364 ? 5.108 -20.420 0.126 1.00 64.44 364 ALA A N 1
ATOM 2880 C CA . ALA A 1 364 ? 6.068 -20.911 -0.850 1.00 64.44 364 ALA A CA 1
ATOM 2881 C C . ALA A 1 364 ? 5.382 -21.211 -2.191 1.00 64.44 364 ALA A C 1
ATOM 2883 O O . ALA A 1 364 ? 4.398 -21.949 -2.263 1.00 64.44 364 ALA A O 1
ATOM 2884 N N . ALA A 1 365 ? 5.916 -20.634 -3.262 1.00 67.50 365 ALA A N 1
ATOM 2885 C CA . ALA A 1 365 ? 5.482 -20.892 -4.624 1.00 67.50 365 ALA A CA 1
ATOM 2886 C C . ALA A 1 365 ? 6.429 -21.861 -5.335 1.00 67.50 365 ALA A C 1
ATOM 2888 O O . ALA A 1 365 ? 7.629 -21.895 -5.067 1.00 67.50 365 ALA A O 1
ATOM 2889 N N . GLU A 1 366 ? 5.896 -22.603 -6.305 1.00 69.31 366 GLU A N 1
ATOM 2890 C CA . GLU A 1 366 ? 6.717 -23.408 -7.205 1.00 69.31 366 GLU A CA 1
ATOM 2891 C C . GLU A 1 366 ? 7.795 -22.537 -7.874 1.00 69.31 366 GLU A C 1
ATOM 2893 O O . GLU A 1 366 ? 7.524 -21.435 -8.360 1.00 69.31 366 GLU A O 1
ATOM 2898 N N . GLY A 1 367 ? 9.042 -23.011 -7.839 1.00 72.06 367 GLY A N 1
ATOM 2899 C CA . GLY A 1 367 ? 10.200 -22.295 -8.373 1.00 72.06 367 GLY A CA 1
ATOM 2900 C C . GLY A 1 367 ? 10.729 -21.148 -7.501 1.00 72.06 367 GLY A C 1
ATOM 2901 O O . GLY A 1 367 ? 11.730 -20.538 -7.885 1.00 72.06 367 GLY A O 1
ATOM 2902 N N . GLN A 1 368 ? 10.112 -20.839 -6.354 1.00 77.75 368 GLN A N 1
ATOM 2903 C CA . GLN A 1 368 ? 10.632 -19.853 -5.400 1.00 77.75 368 GLN A CA 1
ATOM 2904 C C . GLN A 1 368 ? 11.878 -20.409 -4.696 1.00 77.75 368 GLN A C 1
ATOM 2906 O O . GLN A 1 368 ? 11.952 -21.596 -4.388 1.00 77.75 368 GLN A O 1
ATOM 2911 N N . ASN A 1 369 ? 12.879 -19.561 -4.476 1.00 81.94 369 ASN A N 1
ATOM 2912 C CA . ASN A 1 369 ? 14.077 -19.924 -3.722 1.00 81.94 369 ASN A CA 1
ATOM 2913 C C . ASN A 1 369 ? 13.883 -19.664 -2.220 1.00 81.94 369 ASN A C 1
ATOM 2915 O O . ASN A 1 369 ? 12.944 -18.967 -1.830 1.00 81.94 369 ASN A O 1
ATOM 2919 N N . ASP A 1 370 ? 14.790 -20.169 -1.383 1.00 83.06 370 ASP A N 1
ATOM 2920 C CA . ASP A 1 370 ? 14.681 -20.071 0.081 1.00 83.06 370 ASP A CA 1
ATOM 2921 C C . ASP A 1 370 ? 14.538 -18.624 0.578 1.00 83.06 370 ASP A C 1
ATOM 2923 O O . ASP A 1 370 ? 13.747 -18.338 1.476 1.00 83.06 370 ASP A O 1
ATOM 2927 N N . ILE A 1 371 ? 15.251 -17.681 -0.047 1.00 82.69 371 ILE A N 1
ATOM 2928 C CA . ILE A 1 371 ? 15.183 -16.252 0.292 1.00 82.69 371 ILE A CA 1
ATOM 2929 C C . ILE A 1 371 ? 13.823 -15.664 -0.108 1.00 82.69 371 ILE A C 1
ATOM 2931 O O . ILE A 1 371 ? 13.261 -14.843 0.616 1.00 82.69 371 ILE A O 1
ATOM 2935 N N . GLY A 1 372 ? 13.272 -16.073 -1.248 1.00 83.31 372 GLY A N 1
ATOM 2936 C CA . GLY A 1 372 ? 11.936 -15.697 -1.683 1.00 83.31 372 GLY A CA 1
ATOM 2937 C C . GLY A 1 372 ? 10.874 -16.218 -0.718 1.00 83.31 372 GLY A C 1
ATOM 2938 O O . GLY A 1 372 ? 10.032 -15.436 -0.281 1.00 83.31 372 GLY A O 1
ATOM 2939 N N . ILE A 1 373 ? 10.939 -17.501 -0.349 1.00 83.75 373 ILE A N 1
ATOM 2940 C CA . ILE A 1 373 ? 10.018 -18.122 0.618 1.00 83.75 373 ILE A CA 1
ATOM 2941 C C . ILE A 1 373 ? 10.074 -17.362 1.945 1.00 83.75 373 ILE A C 1
ATOM 2943 O O . ILE A 1 373 ? 9.044 -16.999 2.515 1.00 83.75 373 ILE A O 1
ATOM 2947 N N . PHE A 1 374 ? 11.285 -17.042 2.396 1.00 84.19 374 PHE A N 1
ATOM 2948 C CA . PHE A 1 374 ? 11.512 -16.246 3.591 1.00 84.19 374 PHE A CA 1
ATOM 2949 C C . PHE A 1 374 ? 10.878 -14.845 3.516 1.00 84.19 374 PHE A C 1
ATOM 2951 O O . PHE A 1 374 ? 10.277 -14.379 4.484 1.00 84.19 374 PHE A O 1
ATOM 2958 N N . MET A 1 375 ? 10.949 -14.178 2.363 1.00 86.69 375 MET A N 1
ATOM 2959 C CA . MET A 1 375 ? 10.310 -12.874 2.154 1.00 86.69 375 MET A CA 1
ATOM 2960 C C . MET A 1 375 ? 8.783 -12.951 2.197 1.00 86.69 375 MET A C 1
ATOM 2962 O O . MET A 1 375 ? 8.153 -12.098 2.824 1.00 86.69 375 MET A O 1
ATOM 2966 N N . SER A 1 376 ? 8.195 -13.982 1.587 1.00 86.00 376 SER A N 1
ATOM 2967 C CA . SER A 1 376 ? 6.756 -14.256 1.674 1.00 86.00 376 SER A CA 1
ATOM 2968 C C . SER A 1 376 ? 6.319 -14.482 3.124 1.00 86.00 376 SER A C 1
ATOM 2970 O O . SER A 1 376 ? 5.331 -13.893 3.566 1.00 86.00 376 SER A O 1
ATOM 2972 N N . PHE A 1 377 ? 7.110 -15.236 3.894 1.00 86.19 377 PHE A N 1
ATOM 2973 C CA . PHE A 1 377 ? 6.880 -15.453 5.322 1.00 86.19 377 PHE A CA 1
ATOM 2974 C C . PHE A 1 377 ? 6.936 -14.153 6.140 1.00 86.19 377 PHE A C 1
ATOM 2976 O O . PHE A 1 377 ? 6.038 -13.895 6.943 1.00 86.19 377 PHE A O 1
ATOM 2983 N N . ILE A 1 378 ? 7.945 -13.296 5.926 1.00 89.31 378 ILE A N 1
ATOM 2984 C CA . ILE A 1 378 ? 8.016 -11.988 6.598 1.00 89.31 378 ILE A CA 1
ATOM 2985 C C . ILE A 1 378 ? 6.788 -11.139 6.248 1.00 89.31 378 ILE A C 1
ATOM 2987 O O . ILE A 1 378 ? 6.157 -10.589 7.151 1.00 89.31 378 ILE A O 1
ATOM 2991 N N . ALA A 1 379 ? 6.433 -11.030 4.965 1.00 91.69 379 ALA A N 1
ATOM 2992 C CA . ALA A 1 379 ? 5.281 -10.240 4.533 1.00 91.69 379 ALA A CA 1
ATOM 2993 C C . ALA A 1 379 ? 3.977 -10.731 5.182 1.00 91.69 379 ALA A C 1
ATOM 2995 O O . ALA A 1 379 ? 3.153 -9.916 5.605 1.00 91.69 379 ALA A O 1
ATOM 2996 N N . GLY A 1 380 ? 3.817 -12.052 5.303 1.00 90.25 380 GLY A N 1
ATOM 2997 C CA . GLY A 1 380 ? 2.662 -12.663 5.950 1.00 90.25 380 GLY A CA 1
ATOM 2998 C C . GLY A 1 380 ? 2.609 -12.387 7.447 1.00 90.25 380 GLY A C 1
ATOM 2999 O O . GLY A 1 380 ? 1.571 -11.959 7.948 1.00 90.25 380 GLY A O 1
ATOM 3000 N N . ASN A 1 381 ? 3.737 -12.518 8.151 1.00 90.00 381 ASN A N 1
ATOM 3001 C CA . ASN A 1 381 ? 3.820 -12.188 9.577 1.00 90.00 381 ASN A CA 1
ATOM 3002 C C . ASN A 1 381 ? 3.486 -10.722 9.854 1.00 90.00 381 ASN A C 1
ATOM 3004 O O . ASN A 1 381 ? 2.754 -10.439 10.798 1.00 90.00 381 ASN A O 1
ATOM 3008 N N . ILE A 1 382 ? 3.981 -9.795 9.030 1.00 93.69 382 ILE A N 1
ATOM 3009 C CA . ILE A 1 382 ? 3.688 -8.366 9.189 1.00 93.69 382 ILE A CA 1
ATOM 3010 C C . ILE A 1 382 ? 2.190 -8.105 9.065 1.00 93.69 382 ILE A C 1
ATOM 3012 O O . ILE A 1 382 ? 1.620 -7.425 9.919 1.00 93.69 382 ILE A O 1
ATOM 3016 N N . LEU A 1 383 ? 1.549 -8.660 8.032 1.00 94.38 383 LEU A N 1
ATOM 3017 C CA . LEU A 1 383 ? 0.111 -8.500 7.833 1.00 94.38 383 LEU A CA 1
ATOM 3018 C C . LEU A 1 383 ? -0.681 -9.129 8.987 1.00 94.38 383 LEU A C 1
ATOM 3020 O O . LEU A 1 383 ? -1.548 -8.473 9.559 1.00 94.38 383 LEU A O 1
ATOM 3024 N N . LYS A 1 384 ? -0.339 -10.360 9.377 1.00 92.50 384 LYS A N 1
ATOM 3025 C CA . LYS A 1 384 ? -0.979 -11.088 10.479 1.00 92.50 384 LYS A CA 1
ATOM 3026 C C . LYS A 1 384 ? -0.872 -10.333 11.803 1.00 92.50 384 LYS A C 1
ATOM 3028 O O . LYS A 1 384 ? -1.887 -10.077 12.439 1.00 92.50 384 LYS A O 1
ATOM 3033 N N . ASN A 1 385 ? 0.331 -9.906 12.183 1.00 92.75 385 ASN A N 1
ATOM 3034 C CA . ASN A 1 385 ? 0.566 -9.151 13.416 1.00 92.75 385 ASN A CA 1
ATOM 3035 C C . ASN A 1 385 ? -0.132 -7.778 13.389 1.00 92.75 385 ASN A C 1
ATOM 3037 O O . ASN A 1 385 ? -0.568 -7.287 14.432 1.00 92.75 385 ASN A O 1
ATOM 3041 N N . GLY A 1 386 ? -0.256 -7.159 12.209 1.00 95.00 386 GLY A N 1
ATOM 3042 C CA . GLY A 1 386 ? -1.060 -5.954 12.002 1.00 95.00 386 GLY A CA 1
ATOM 3043 C C . GLY A 1 386 ? -2.543 -6.190 12.281 1.00 95.00 386 GLY A C 1
ATOM 3044 O O . GLY A 1 386 ? -3.137 -5.466 13.076 1.00 95.00 386 GLY A O 1
ATOM 3045 N N . ILE A 1 387 ? -3.112 -7.255 11.714 1.00 95.31 387 ILE A N 1
ATOM 3046 C CA . ILE A 1 387 ? -4.514 -7.638 11.922 1.00 95.31 387 ILE A CA 1
ATOM 3047 C C . ILE A 1 387 ? -4.775 -8.027 13.386 1.00 95.31 387 ILE A C 1
ATOM 3049 O O . ILE A 1 387 ? -5.732 -7.541 13.985 1.00 95.31 387 ILE A O 1
ATOM 3053 N N . GLU A 1 388 ? -3.910 -8.838 14.002 1.00 93.75 388 GLU A N 1
ATOM 3054 C CA . GLU A 1 388 ? -4.003 -9.185 15.430 1.00 93.75 388 GLU A CA 1
ATOM 3055 C C . GLU A 1 388 ? -3.949 -7.938 16.322 1.00 93.75 388 GLU A C 1
ATOM 3057 O O . GLU A 1 388 ? -4.620 -7.871 17.353 1.00 93.75 388 GLU A O 1
ATOM 3062 N N . ASN A 1 389 ? -3.172 -6.923 15.934 1.00 94.06 389 ASN A N 1
ATOM 3063 C CA . ASN A 1 389 ? -3.166 -5.637 16.620 1.00 94.06 389 ASN A CA 1
ATOM 3064 C C . ASN A 1 389 ? -4.502 -4.891 16.451 1.00 94.06 389 ASN A C 1
ATOM 3066 O O . ASN A 1 389 ? -4.991 -4.339 17.437 1.00 94.06 389 ASN A O 1
ATOM 3070 N N . SER A 1 390 ? -5.106 -4.916 15.257 1.00 95.31 390 SER A N 1
ATOM 3071 C CA . SER A 1 390 ? -6.426 -4.326 14.980 1.00 95.31 390 SER A CA 1
ATOM 3072 C C . SER A 1 390 ? -7.580 -5.000 15.730 1.00 95.31 390 SER A C 1
ATOM 3074 O O . SER A 1 390 ? -8.588 -4.346 15.984 1.00 95.31 390 SER A O 1
ATOM 3076 N N . LEU A 1 391 ? -7.447 -6.283 16.080 1.00 94.50 391 LEU A N 1
ATOM 3077 C CA . LEU A 1 391 ? -8.473 -7.073 16.775 1.00 94.50 391 LEU A CA 1
ATOM 3078 C C . LEU A 1 391 ? -8.536 -6.846 18.293 1.00 94.50 391 LEU A C 1
ATOM 3080 O O . LEU A 1 391 ? -9.433 -7.366 18.952 1.00 94.50 391 LEU A O 1
ATOM 3084 N N . LYS A 1 392 ? -7.592 -6.103 18.878 1.00 92.31 392 LYS A N 1
ATOM 3085 C CA . LYS A 1 392 ? -7.581 -5.855 20.326 1.00 92.31 392 LYS A CA 1
ATOM 3086 C C . LYS A 1 392 ? -8.764 -4.977 20.738 1.00 92.31 392 LYS A C 1
ATOM 3088 O O . LYS A 1 392 ? -8.969 -3.915 20.160 1.00 92.31 392 LYS A O 1
ATOM 3093 N N . GLU A 1 393 ? -9.460 -5.369 21.807 1.00 86.62 393 GLU A N 1
ATOM 3094 C CA . GLU A 1 393 ? -10.571 -4.591 22.382 1.00 86.62 393 GLU A CA 1
ATOM 3095 C C . GLU A 1 393 ? -10.136 -3.176 22.783 1.00 86.62 393 GLU A C 1
ATOM 3097 O O . GLU A 1 393 ? -10.806 -2.189 22.484 1.00 86.62 393 GLU A O 1
ATOM 3102 N N . LYS A 1 394 ? -8.969 -3.068 23.429 1.00 91.62 394 LYS A N 1
ATOM 3103 C CA . LYS A 1 394 ? -8.353 -1.784 23.756 1.00 91.62 394 LYS A CA 1
ATOM 3104 C C . LYS A 1 394 ? -7.451 -1.332 22.616 1.00 91.62 394 LYS A C 1
ATOM 3106 O O . LYS A 1 394 ? -6.496 -2.030 22.255 1.00 91.62 394 LYS A O 1
ATOM 3111 N N . PHE A 1 395 ? -7.694 -0.112 22.134 1.00 93.69 395 PHE A N 1
ATOM 3112 C CA . PHE A 1 395 ? -6.841 0.520 21.136 1.00 93.69 395 PHE A CA 1
ATOM 3113 C C . PHE A 1 395 ? -5.367 0.468 21.561 1.00 93.69 395 PHE A C 1
ATOM 3115 O O . PHE A 1 395 ? -4.985 0.920 22.643 1.00 93.69 395 PHE A O 1
ATOM 3122 N N . THR A 1 396 ? -4.542 -0.095 20.682 1.00 93.19 396 THR A N 1
ATOM 3123 C CA . THR A 1 396 ? -3.088 -0.125 20.812 1.00 93.19 396 THR A CA 1
ATOM 3124 C C . THR A 1 396 ? -2.490 0.456 19.529 1.00 93.19 396 THR A C 1
ATOM 3126 O O . THR A 1 396 ? -2.850 -0.012 18.446 1.00 93.19 396 THR A O 1
ATOM 3129 N N . PRO A 1 397 ? -1.575 1.440 19.602 1.00 94.88 397 PRO A N 1
ATOM 3130 C CA . PRO A 1 397 ? -0.911 1.979 18.418 1.00 94.88 397 PRO A CA 1
ATOM 3131 C C . PRO A 1 397 ? -0.188 0.913 17.586 1.00 94.88 397 PRO A C 1
ATOM 3133 O O . PRO A 1 397 ? 0.111 -0.180 18.081 1.00 94.88 397 PRO A O 1
ATOM 3136 N N . LEU A 1 398 ? 0.082 1.224 16.307 1.00 94.50 398 LEU A N 1
ATOM 3137 C CA . LEU A 1 398 ? 0.729 0.248 15.420 1.00 94.50 398 LEU A CA 1
ATOM 3138 C C . LEU A 1 398 ? 2.129 0.006 15.962 1.00 94.50 398 LEU A C 1
ATOM 3140 O O . LEU A 1 398 ? 2.851 0.985 16.187 1.00 94.50 398 LEU A O 1
ATOM 3144 N N . PRO A 1 399 ? 2.538 -1.253 16.151 1.00 92.62 399 PRO A N 1
ATOM 3145 C CA . PRO A 1 399 ? 3.867 -1.509 16.650 1.00 92.62 399 PRO A CA 1
ATOM 3146 C C . PRO A 1 399 ? 4.931 -1.083 15.618 1.00 92.62 399 PRO A C 1
ATOM 3148 O O . PRO A 1 399 ? 4.651 -0.886 14.424 1.00 92.62 399 PRO A O 1
ATOM 3151 N N . PRO A 1 400 ? 6.181 -0.882 16.061 1.00 91.06 400 PRO A N 1
ATOM 3152 C CA . PRO A 1 400 ? 7.294 -0.660 15.151 1.00 91.06 400 PRO A CA 1
ATOM 3153 C C . PRO A 1 400 ? 7.472 -1.857 14.206 1.00 91.06 400 PRO A C 1
ATOM 3155 O O . PRO A 1 400 ? 7.090 -2.987 14.507 1.00 91.06 400 PRO A O 1
ATOM 3158 N N . THR A 1 401 ? 8.095 -1.616 13.054 1.00 90.81 401 THR A N 1
ATOM 3159 C CA . THR A 1 401 ? 8.256 -2.632 12.001 1.00 90.81 401 THR A CA 1
ATOM 3160 C C . THR A 1 401 ? 9.020 -3.868 12.475 1.00 90.81 401 THR A C 1
ATOM 3162 O O . THR A 1 401 ? 8.679 -4.980 12.092 1.00 90.81 401 THR A O 1
ATOM 3165 N N . SER A 1 402 ? 9.984 -3.708 13.384 1.00 89.06 402 SER A N 1
ATOM 3166 C CA . SER A 1 402 ? 10.679 -4.831 14.025 1.00 89.06 402 SER A CA 1
ATOM 3167 C C . SER A 1 402 ? 9.729 -5.772 14.775 1.00 89.06 402 SER A C 1
ATOM 3169 O O . SER A 1 402 ? 9.856 -6.988 14.676 1.00 89.06 402 SER A O 1
ATOM 3171 N N . GLU A 1 403 ? 8.748 -5.238 15.499 1.00 90.00 403 GLU A N 1
ATOM 3172 C CA . GLU A 1 403 ? 7.756 -6.044 16.213 1.00 90.00 403 GLU A CA 1
ATOM 3173 C C . GLU A 1 403 ? 6.759 -6.705 15.256 1.00 90.00 403 GLU A C 1
ATOM 3175 O O . GLU A 1 403 ? 6.408 -7.867 15.463 1.00 90.00 403 GLU A O 1
ATOM 3180 N N . LEU A 1 404 ? 6.367 -6.011 14.179 1.00 91.94 404 LEU A N 1
ATOM 3181 C CA . LEU A 1 404 ? 5.531 -6.586 13.118 1.00 91.94 404 LEU A CA 1
ATOM 3182 C C . LEU A 1 404 ? 6.223 -7.757 12.406 1.00 91.94 404 LEU A C 1
ATOM 3184 O O . LEU A 1 404 ? 5.558 -8.717 12.032 1.00 91.94 404 LEU A O 1
ATOM 3188 N N . VAL A 1 405 ? 7.544 -7.703 12.231 1.00 89.75 405 VAL A N 1
ATOM 3189 C CA . VAL A 1 405 ? 8.326 -8.780 11.600 1.00 89.75 405 VAL A CA 1
ATOM 3190 C C . VAL A 1 405 ? 8.488 -9.977 12.535 1.00 89.75 405 VAL A C 1
ATOM 3192 O O . VAL A 1 405 ? 8.307 -11.120 12.119 1.00 89.75 405 VAL A O 1
ATOM 3195 N N . LEU A 1 406 ? 8.864 -9.726 13.792 1.00 83.88 406 LEU A N 1
ATOM 3196 C CA . LEU A 1 406 ? 9.306 -10.777 14.712 1.00 83.88 406 LEU A CA 1
ATOM 3197 C C . LEU A 1 406 ? 8.144 -11.509 15.402 1.00 83.88 406 LEU A C 1
ATOM 3199 O O . LEU A 1 406 ? 8.268 -12.698 15.710 1.00 83.88 406 LEU A O 1
ATOM 3203 N N . GLY A 1 407 ? 7.028 -10.817 15.653 1.00 76.56 407 GLY A N 1
ATOM 3204 C CA . GLY A 1 407 ? 5.893 -11.358 16.403 1.00 76.56 407 GLY A CA 1
ATOM 3205 C C . GLY A 1 407 ? 6.274 -11.917 17.785 1.00 76.56 407 GLY A C 1
ATOM 3206 O O . GLY A 1 407 ? 7.359 -11.667 18.318 1.00 76.56 407 GLY A O 1
ATOM 3207 N N . LYS A 1 408 ? 5.365 -12.695 18.394 1.00 68.50 408 LYS A N 1
ATOM 3208 C CA . LYS A 1 408 ? 5.618 -13.376 19.683 1.00 68.50 408 LYS A CA 1
ATOM 3209 C C . LYS A 1 408 ? 6.277 -14.752 19.528 1.00 68.50 408 LYS A C 1
ATOM 3211 O O . LYS A 1 408 ? 7.163 -15.076 20.308 1.00 68.50 408 LYS A O 1
ATOM 3216 N N . LYS A 1 409 ? 5.860 -15.552 18.537 1.00 64.31 409 LYS A N 1
ATOM 3217 C CA . LYS A 1 409 ? 6.251 -16.973 18.405 1.00 64.31 409 LYS A CA 1
ATOM 3218 C C . LYS A 1 409 ? 7.649 -17.200 17.811 1.00 64.31 409 LYS A C 1
ATOM 3220 O O . LYS A 1 409 ? 8.269 -18.202 18.127 1.00 64.31 409 LYS A O 1
ATOM 3225 N N . ASN A 1 410 ? 8.163 -16.268 17.003 1.00 63.75 410 ASN A N 1
ATOM 3226 C CA . ASN A 1 410 ? 9.394 -16.463 16.218 1.00 63.75 410 ASN A CA 1
ATOM 3227 C C . ASN A 1 410 ? 10.523 -15.493 16.611 1.00 63.75 410 ASN A C 1
ATOM 3229 O O . ASN A 1 410 ? 11.482 -15.290 15.865 1.00 63.75 410 ASN A O 1
ATOM 3233 N N . ARG A 1 411 ? 10.404 -14.872 17.792 1.00 67.88 411 ARG A N 1
ATOM 3234 C CA . ARG A 1 411 ? 11.182 -13.691 18.183 1.00 67.88 411 ARG A CA 1
ATOM 3235 C C . ARG A 1 411 ? 12.673 -13.955 18.409 1.00 67.88 411 ARG A C 1
ATOM 3237 O O . ARG A 1 411 ? 13.451 -13.010 18.306 1.00 67.88 411 ARG A O 1
ATOM 3244 N N . GLU A 1 412 ? 13.074 -15.177 18.746 1.00 69.44 412 GLU A N 1
ATOM 3245 C CA . GLU A 1 412 ? 14.483 -15.510 19.013 1.00 69.44 412 GLU A CA 1
ATOM 3246 C C . GLU A 1 412 ? 15.217 -15.965 17.746 1.00 69.44 412 GLU A C 1
ATOM 3248 O O . GLU A 1 412 ? 16.270 -15.415 17.434 1.00 69.44 412 GLU A O 1
ATOM 3253 N N . GLY A 1 413 ? 14.621 -16.855 16.942 1.00 70.56 413 GLY A N 1
ATOM 3254 C CA . GLY A 1 413 ? 15.233 -17.341 15.695 1.00 70.56 413 GLY A CA 1
ATOM 3255 C C . GLY A 1 413 ? 15.307 -16.295 14.573 1.00 70.56 413 GLY A C 1
ATOM 3256 O O . GLY A 1 413 ? 16.284 -16.248 13.832 1.00 70.56 413 GLY A O 1
ATOM 3257 N N . MET A 1 414 ? 14.311 -15.407 14.464 1.00 79.31 414 MET A N 1
ATOM 3258 C CA . MET A 1 414 ? 14.242 -14.407 13.382 1.00 79.31 414 MET A CA 1
ATOM 3259 C C . MET A 1 414 ? 15.034 -13.130 13.664 1.00 79.31 414 MET A C 1
ATOM 3261 O O . MET A 1 414 ? 15.329 -12.368 12.741 1.00 79.31 414 MET A O 1
ATOM 3265 N N . ARG A 1 415 ? 15.368 -12.867 14.934 1.00 84.88 415 ARG A N 1
ATOM 3266 C CA . ARG A 1 415 ? 15.981 -11.599 15.345 1.00 84.88 415 ARG A CA 1
ATOM 3267 C C . ARG A 1 415 ? 17.361 -11.412 14.739 1.00 84.88 415 ARG A C 1
ATOM 3269 O O . ARG A 1 415 ? 17.597 -10.377 14.127 1.00 84.88 415 ARG A O 1
ATOM 3276 N N . GLY A 1 416 ? 18.223 -12.425 14.837 1.00 86.38 416 GLY A N 1
ATOM 3277 C CA . GLY A 1 416 ? 19.571 -12.355 14.269 1.00 86.38 416 GLY A CA 1
ATOM 3278 C C . GLY A 1 416 ? 19.554 -12.100 12.760 1.00 86.38 416 GLY A C 1
ATOM 3279 O O . GLY A 1 416 ? 20.333 -11.295 12.255 1.00 86.38 416 GLY A O 1
ATOM 3280 N N . LEU A 1 417 ? 18.609 -12.714 12.040 1.00 87.00 417 LEU A N 1
ATOM 3281 C CA . LEU A 1 417 ? 18.461 -12.516 10.600 1.00 87.00 417 LEU A CA 1
ATOM 3282 C C . LEU A 1 417 ? 17.928 -11.117 10.261 1.00 87.00 417 LEU A C 1
ATOM 3284 O O . LEU A 1 417 ? 18.480 -10.458 9.383 1.00 87.00 417 LEU A O 1
ATOM 3288 N N . PHE A 1 418 ? 16.916 -10.621 10.978 1.00 88.69 418 PHE A N 1
ATOM 3289 C CA . PHE A 1 418 ? 16.407 -9.261 10.778 1.00 88.69 418 PHE A CA 1
ATOM 3290 C C . PHE A 1 418 ? 17.473 -8.193 11.082 1.00 88.69 418 PHE A C 1
ATOM 3292 O O . PHE A 1 418 ? 17.669 -7.270 10.290 1.00 88.69 418 PHE A O 1
ATOM 3299 N N . GLU A 1 419 ? 18.232 -8.356 12.168 1.00 90.25 419 GLU A N 1
ATOM 3300 C CA . GLU A 1 419 ? 19.368 -7.489 12.506 1.00 90.25 419 GLU A CA 1
ATOM 3301 C C . GLU A 1 419 ? 20.467 -7.551 11.437 1.00 90.25 419 GLU A C 1
ATOM 3303 O O . GLU A 1 419 ? 21.045 -6.525 11.064 1.00 90.25 419 GLU A O 1
ATOM 3308 N N . GLN A 1 420 ? 20.740 -8.736 10.884 1.00 91.62 420 GLN A N 1
ATOM 3309 C CA . GLN A 1 420 ? 21.677 -8.879 9.774 1.00 91.62 420 GLN A CA 1
ATOM 3310 C C . GLN A 1 420 ? 21.177 -8.154 8.518 1.00 91.62 420 GLN A C 1
ATOM 3312 O O . GLN A 1 420 ? 21.956 -7.463 7.859 1.00 91.62 420 GLN A O 1
ATOM 3317 N N . MET A 1 421 ? 19.882 -8.236 8.205 1.00 92.56 421 MET A N 1
ATOM 3318 C CA . MET A 1 421 ? 19.284 -7.498 7.089 1.00 92.56 421 MET A CA 1
ATOM 3319 C C . MET A 1 421 ? 19.360 -5.980 7.297 1.00 92.56 421 MET A C 1
ATOM 3321 O O . MET A 1 421 ? 19.625 -5.255 6.336 1.00 92.56 421 MET A O 1
ATOM 3325 N N . GLN A 1 422 ? 19.199 -5.489 8.528 1.00 92.00 422 GLN A N 1
ATOM 3326 C CA . GLN A 1 422 ? 19.395 -4.072 8.870 1.00 92.00 422 GLN A CA 1
ATOM 3327 C C . GLN A 1 422 ? 20.845 -3.618 8.654 1.00 92.00 422 GLN A C 1
ATOM 3329 O O . GLN A 1 422 ? 21.094 -2.568 8.048 1.00 92.00 422 GLN A O 1
ATOM 3334 N N . LYS A 1 423 ? 21.820 -4.426 9.093 1.00 93.94 423 LYS A N 1
ATOM 3335 C CA . LYS A 1 423 ? 23.252 -4.172 8.850 1.00 93.94 423 LYS A CA 1
ATOM 3336 C C . LYS A 1 423 ? 23.560 -4.139 7.351 1.00 93.94 423 LYS A C 1
ATOM 3338 O O . LYS A 1 423 ? 24.200 -3.199 6.872 1.00 93.94 423 LYS A O 1
ATOM 3343 N N . ASN A 1 424 ? 23.042 -5.112 6.600 1.00 93.75 424 ASN A N 1
ATOM 3344 C CA . ASN A 1 424 ? 23.170 -5.165 5.143 1.00 93.75 424 ASN A CA 1
ATOM 3345 C C . ASN A 1 424 ? 22.540 -3.929 4.479 1.00 93.75 424 ASN A C 1
ATOM 3347 O O . ASN A 1 424 ? 23.138 -3.358 3.571 1.00 93.75 424 ASN A O 1
ATOM 3351 N N . GLY A 1 425 ? 21.374 -3.479 4.956 1.00 89.88 425 GLY A N 1
ATOM 3352 C CA . GLY A 1 425 ? 20.676 -2.295 4.447 1.00 89.88 425 GLY A CA 1
ATOM 3353 C C . GLY A 1 425 ? 21.452 -1.005 4.671 1.00 89.88 425 GLY A C 1
ATOM 3354 O O . GLY A 1 425 ? 21.576 -0.191 3.758 1.00 89.88 425 GLY A O 1
ATOM 3355 N N . THR A 1 426 ? 22.056 -0.858 5.849 1.00 89.25 426 THR A N 1
ATOM 3356 C CA . THR A 1 426 ? 22.906 0.294 6.188 1.00 89.25 426 THR A CA 1
ATOM 3357 C C . THR A 1 426 ? 24.122 0.366 5.264 1.00 89.25 426 THR A C 1
ATOM 3359 O O . THR A 1 426 ? 24.390 1.412 4.669 1.00 89.25 426 THR A O 1
ATOM 3362 N N . LYS A 1 427 ? 24.821 -0.763 5.077 1.00 91.06 427 LYS A N 1
ATOM 3363 C CA . LYS A 1 427 ? 25.960 -0.860 4.154 1.00 91.06 427 LYS A CA 1
ATOM 3364 C C . LYS A 1 427 ? 25.544 -0.555 2.714 1.00 91.06 427 LYS A C 1
ATOM 3366 O O . LYS A 1 427 ? 26.175 0.261 2.049 1.00 91.06 427 LYS A O 1
ATOM 3371 N N . PHE A 1 428 ? 24.454 -1.167 2.260 1.00 87.62 428 PHE A N 1
ATOM 3372 C CA . PHE A 1 428 ? 23.920 -0.963 0.919 1.00 87.62 428 PHE A CA 1
ATOM 3373 C C . PHE A 1 428 ? 23.578 0.510 0.656 1.00 87.62 428 PHE A C 1
ATOM 3375 O O . PHE A 1 428 ? 23.949 1.052 -0.382 1.00 87.62 428 PHE A O 1
ATOM 3382 N N . MET A 1 429 ? 22.943 1.198 1.609 1.00 84.50 429 MET A N 1
ATOM 3383 C CA . MET A 1 429 ? 22.636 2.622 1.460 1.00 84.50 429 MET A CA 1
ATOM 3384 C C . MET A 1 429 ? 23.885 3.499 1.438 1.00 84.50 429 MET A C 1
ATOM 3386 O O . MET A 1 429 ? 23.929 4.447 0.656 1.00 84.50 429 MET A O 1
ATOM 3390 N N . ALA A 1 430 ? 24.914 3.186 2.228 1.00 85.94 430 ALA A N 1
ATOM 3391 C CA . ALA A 1 430 ? 26.188 3.903 2.159 1.00 85.94 430 ALA A CA 1
ATOM 3392 C C . ALA A 1 430 ? 26.797 3.831 0.746 1.00 85.94 430 ALA A C 1
ATOM 3394 O O . ALA A 1 430 ? 27.244 4.850 0.208 1.00 85.94 430 ALA A O 1
ATOM 3395 N N . ASP A 1 431 ? 26.730 2.661 0.107 1.00 86.19 431 ASP A N 1
ATOM 3396 C CA . ASP A 1 431 ? 27.191 2.487 -1.270 1.00 86.19 431 ASP A CA 1
ATOM 3397 C C . ASP A 1 431 ? 26.320 3.248 -2.282 1.00 86.19 431 ASP A C 1
ATOM 3399 O O . ASP A 1 431 ? 26.848 3.883 -3.200 1.00 86.19 431 ASP A O 1
ATOM 3403 N N . VAL A 1 432 ? 24.996 3.239 -2.096 1.00 81.88 432 VAL A N 1
ATOM 3404 C CA . VAL A 1 432 ? 24.048 4.011 -2.916 1.00 81.88 432 VAL A CA 1
ATOM 3405 C C . VAL A 1 432 ? 24.335 5.511 -2.818 1.00 81.88 432 VAL A C 1
ATOM 3407 O O . VAL A 1 432 ? 24.380 6.190 -3.845 1.00 81.88 432 VAL A O 1
ATOM 3410 N N . TYR A 1 433 ? 24.571 6.042 -1.615 1.00 81.06 433 TYR A N 1
ATOM 3411 C CA . TYR A 1 433 ? 24.904 7.455 -1.416 1.00 81.06 433 TYR A CA 1
ATOM 3412 C C . TYR A 1 433 ? 26.247 7.823 -2.036 1.00 81.06 433 TYR A C 1
ATOM 3414 O O . TYR A 1 433 ? 26.365 8.879 -2.664 1.00 81.06 433 TYR A O 1
ATOM 3422 N N . LYS A 1 434 ? 27.255 6.953 -1.903 1.00 84.00 434 LYS A N 1
ATOM 3423 C CA . LYS A 1 434 ? 28.553 7.144 -2.555 1.00 84.00 434 LYS A CA 1
ATOM 3424 C C . LYS A 1 434 ? 28.390 7.210 -4.073 1.00 84.00 434 LYS A C 1
ATOM 3426 O O . LYS A 1 434 ? 28.823 8.182 -4.685 1.00 84.00 434 LYS A O 1
ATOM 3431 N N . PHE A 1 435 ? 27.679 6.246 -4.656 1.00 80.69 435 PHE A N 1
ATOM 3432 C CA . PHE A 1 435 ? 27.358 6.237 -6.081 1.00 80.69 435 PHE A CA 1
ATOM 3433 C C . PHE A 1 435 ? 26.611 7.504 -6.517 1.00 80.69 435 PHE A C 1
ATOM 3435 O O . PHE A 1 435 ? 26.975 8.120 -7.518 1.00 80.69 435 PHE A O 1
ATOM 3442 N N . ALA A 1 436 ? 25.605 7.932 -5.752 1.00 75.19 436 ALA A N 1
ATOM 3443 C CA . ALA A 1 436 ? 24.853 9.146 -6.046 1.00 75.19 436 ALA A CA 1
ATOM 3444 C C . ALA A 1 436 ? 25.743 10.396 -6.064 1.00 75.19 436 ALA A C 1
ATOM 3446 O O . ALA A 1 436 ? 25.646 11.221 -6.976 1.00 75.19 436 ALA A O 1
ATOM 3447 N N . LYS A 1 437 ? 26.650 10.509 -5.088 1.00 75.38 437 LYS A N 1
ATOM 3448 C CA . LYS A 1 437 ? 27.629 11.597 -4.989 1.00 75.38 437 LYS A CA 1
ATOM 3449 C C . LYS A 1 437 ? 28.603 11.597 -6.168 1.00 75.38 437 LYS A C 1
ATOM 3451 O O . LYS A 1 437 ? 28.905 12.667 -6.694 1.00 75.38 437 LYS A O 1
ATOM 3456 N N . ASP A 1 438 ? 29.073 10.427 -6.587 1.00 78.50 438 ASP A N 1
ATOM 3457 C CA . ASP A 1 438 ? 30.016 10.291 -7.700 1.00 78.50 438 ASP A CA 1
ATOM 3458 C C . ASP A 1 438 ? 29.357 10.669 -9.036 1.00 78.50 438 ASP A C 1
ATOM 3460 O O . ASP A 1 438 ? 29.890 11.508 -9.765 1.00 78.50 438 ASP A O 1
ATOM 3464 N N . VAL A 1 439 ? 28.138 10.180 -9.299 1.00 74.31 439 VAL A N 1
ATOM 3465 C CA . VAL A 1 439 ? 27.345 10.583 -10.476 1.00 74.31 439 VAL A CA 1
ATOM 3466 C C . VAL A 1 439 ? 27.105 12.093 -10.483 1.00 74.31 439 VAL A C 1
ATOM 3468 O O . VAL A 1 439 ? 27.256 12.744 -11.516 1.00 74.31 439 VAL A O 1
ATOM 3471 N N . HIS A 1 440 ? 26.765 12.678 -9.332 1.00 71.12 440 HIS A N 1
ATOM 3472 C CA . HIS A 1 440 ? 26.545 14.117 -9.227 1.00 71.12 440 HIS A CA 1
ATOM 3473 C C . HIS A 1 440 ? 27.811 14.913 -9.588 1.00 71.12 440 HIS A C 1
ATOM 3475 O O . HIS A 1 440 ? 27.750 15.807 -10.435 1.00 71.12 440 HIS A O 1
ATOM 3481 N N . LYS A 1 441 ? 28.975 14.541 -9.039 1.00 71.94 441 LYS A N 1
ATOM 3482 C CA . LYS A 1 441 ? 30.266 15.168 -9.379 1.00 71.94 441 LYS A CA 1
ATOM 3483 C C . LYS A 1 441 ? 30.564 15.102 -10.878 1.00 71.94 441 LYS A C 1
ATOM 3485 O O . LYS A 1 441 ? 30.903 16.122 -11.472 1.00 71.94 441 LYS A O 1
ATOM 3490 N N . GLU A 1 442 ? 30.388 13.941 -11.507 1.00 68.62 442 GLU A N 1
ATOM 3491 C CA . GLU A 1 442 ? 30.628 13.767 -12.947 1.00 68.62 442 GLU A CA 1
ATOM 3492 C C . GLU A 1 442 ? 29.701 14.641 -13.808 1.00 68.62 442 GLU A C 1
ATOM 3494 O O . GLU A 1 442 ? 30.136 15.215 -14.809 1.00 68.62 442 GLU A O 1
ATOM 3499 N N . THR A 1 443 ? 28.435 14.795 -13.406 1.00 61.47 443 THR A N 1
ATOM 3500 C CA . THR A 1 443 ? 27.475 15.655 -14.122 1.00 61.47 443 THR A CA 1
ATOM 3501 C C . THR A 1 443 ? 27.751 17.152 -13.961 1.00 61.47 443 THR A C 1
ATOM 3503 O O . THR A 1 443 ? 27.437 17.922 -14.868 1.00 61.47 443 THR A O 1
ATOM 3506 N N . HIS A 1 444 ? 28.377 17.572 -12.856 1.00 53.56 444 HIS A N 1
ATOM 3507 C CA . HIS A 1 444 ? 28.766 18.968 -12.628 1.00 53.56 444 HIS A CA 1
ATOM 3508 C C . HIS A 1 444 ? 30.093 19.349 -13.293 1.00 53.56 444 HIS A C 1
ATOM 3510 O O . HIS A 1 444 ? 30.235 20.491 -13.719 1.00 53.56 444 HIS A O 1
ATOM 3516 N N . ILE A 1 445 ? 31.020 18.403 -13.466 1.00 50.56 445 ILE A N 1
ATOM 3517 C CA . ILE A 1 445 ? 32.273 18.623 -14.214 1.00 50.56 445 ILE A CA 1
ATOM 3518 C C . ILE A 1 445 ? 32.009 18.752 -15.728 1.00 50.56 445 ILE A C 1
ATOM 3520 O O . ILE A 1 445 ? 32.763 19.412 -16.437 1.00 50.56 445 ILE A O 1
ATOM 3524 N N . LYS A 1 446 ? 30.918 18.161 -16.237 1.00 42.41 446 LYS A N 1
ATOM 3525 C CA . LYS A 1 446 ? 30.580 18.138 -17.672 1.00 42.41 446 LYS A CA 1
ATOM 3526 C C . LYS A 1 446 ? 29.607 19.217 -18.148 1.00 42.41 446 LYS A C 1
ATOM 3528 O O . LYS A 1 446 ? 29.263 19.201 -19.327 1.00 42.41 446 LYS A O 1
ATOM 3533 N N . ARG A 1 447 ? 29.152 20.155 -17.307 1.00 34.88 447 ARG A N 1
ATOM 3534 C CA . ARG A 1 447 ? 28.450 21.340 -17.831 1.00 34.88 447 ARG A CA 1
ATOM 3535 C C . ARG A 1 447 ? 29.503 22.274 -18.430 1.00 34.88 447 ARG A C 1
ATOM 3537 O O . ARG A 1 447 ? 30.296 22.813 -17.660 1.00 34.88 447 ARG A O 1
ATOM 3544 N N . PRO A 1 448 ? 29.533 22.502 -19.758 1.00 38.84 448 PRO A N 1
ATOM 3545 C CA . PRO A 1 448 ? 30.312 23.605 -20.283 1.00 38.84 448 PRO A CA 1
ATOM 3546 C C . PRO A 1 448 ? 29.752 24.856 -19.617 1.00 38.84 448 PRO A C 1
ATOM 3548 O O . PRO A 1 448 ? 28.543 25.100 -19.663 1.00 38.84 448 PRO A O 1
ATOM 3551 N N . ILE A 1 449 ? 30.614 25.638 -18.977 1.00 40.00 449 ILE A N 1
ATOM 3552 C CA . ILE A 1 449 ? 30.305 27.041 -18.744 1.00 40.00 449 ILE A CA 1
ATOM 3553 C C . ILE A 1 449 ? 30.088 27.594 -20.150 1.00 40.00 449 ILE A C 1
ATOM 3555 O O . ILE A 1 449 ? 31.047 27.743 -20.907 1.00 40.00 449 ILE A O 1
ATOM 3559 N N . LEU A 1 450 ? 28.829 27.803 -20.538 1.00 35.94 450 LEU A N 1
ATOM 3560 C CA . LEU A 1 450 ? 28.501 28.637 -21.683 1.00 35.94 450 LEU A CA 1
ATOM 3561 C C . LEU A 1 450 ? 29.071 30.010 -21.337 1.00 35.94 450 LEU A C 1
ATOM 3563 O O . LEU A 1 450 ? 28.448 30.792 -20.625 1.00 35.94 450 LEU A O 1
ATOM 3567 N N . LYS A 1 451 ? 30.312 30.258 -21.764 1.00 37.19 451 LYS A N 1
ATOM 3568 C CA . LYS A 1 451 ? 30.863 31.600 -21.846 1.00 37.19 451 LYS A CA 1
ATOM 3569 C C . LYS A 1 451 ? 29.974 32.314 -22.850 1.00 37.19 451 LYS A C 1
ATOM 3571 O O . LYS A 1 451 ? 30.066 32.052 -24.045 1.00 37.19 451 LYS A O 1
ATOM 3576 N N . THR A 1 452 ? 29.063 33.134 -22.350 1.00 33.38 452 THR A N 1
ATOM 3577 C CA . THR A 1 452 ? 28.307 34.088 -23.150 1.00 33.38 452 THR A CA 1
ATOM 3578 C C . THR A 1 452 ? 29.321 34.924 -23.934 1.00 33.38 452 THR A C 1
ATOM 3580 O O . THR A 1 452 ? 30.161 35.572 -23.302 1.00 33.38 452 THR A O 1
ATOM 3583 N N . PRO A 1 453 ? 29.315 34.902 -25.277 1.00 39.66 453 PRO A N 1
ATOM 3584 C CA . PRO A 1 453 ? 30.091 35.857 -26.043 1.00 39.66 453 PRO A CA 1
ATOM 3585 C C . PRO A 1 453 ? 29.429 37.227 -25.878 1.00 39.66 453 PRO A C 1
ATOM 3587 O O . PRO A 1 453 ? 28.250 37.391 -26.167 1.00 39.66 453 PRO A O 1
ATOM 3590 N N . GLU A 1 454 ? 30.204 38.160 -25.335 1.00 41.41 454 GLU A N 1
ATOM 3591 C CA . GLU A 1 454 ? 30.185 39.591 -25.643 1.00 41.41 454 GLU A CA 1
ATOM 3592 C C . GLU A 1 454 ? 28.817 40.291 -25.733 1.00 41.41 454 GLU A C 1
ATOM 3594 O O . GLU A 1 454 ? 28.232 40.461 -26.794 1.00 41.41 454 GLU A O 1
ATOM 3599 N N . LEU A 1 455 ? 28.398 40.869 -24.606 1.00 38.09 455 LEU A N 1
ATOM 3600 C CA . LEU A 1 455 ? 27.770 42.191 -24.606 1.00 38.09 455 LEU A CA 1
ATOM 3601 C C . LEU A 1 455 ? 28.780 43.174 -24.004 1.00 38.09 455 LEU A C 1
ATOM 3603 O O . LEU A 1 455 ? 28.742 43.499 -22.818 1.00 38.09 455 LEU A O 1
ATOM 3607 N N . LYS A 1 456 ? 29.746 43.595 -24.825 1.00 38.62 456 LYS A N 1
ATOM 3608 C CA . LYS A 1 456 ? 30.526 44.811 -24.590 1.00 38.62 456 LYS A CA 1
ATOM 3609 C C . LYS A 1 456 ? 30.091 45.849 -25.622 1.00 38.62 456 LYS A C 1
ATOM 3611 O O . LYS A 1 456 ? 30.506 45.740 -26.763 1.00 38.62 456 LYS A O 1
ATOM 3616 N N . ARG A 1 457 ? 29.341 46.830 -25.109 1.00 37.44 457 ARG A N 1
ATOM 3617 C CA . ARG A 1 457 ? 29.043 48.176 -25.632 1.00 37.44 457 ARG A CA 1
ATOM 3618 C C . ARG A 1 457 ? 28.358 48.291 -26.986 1.00 37.44 457 ARG A C 1
ATOM 3620 O O . ARG A 1 457 ? 28.972 47.931 -28.005 1.00 37.44 457 ARG A O 1
#

Sequence (457 aa):
MSHSSIIQRVPKTPDNRYGIKRVEFIPGDEVCVLYLGGNDTTTTRAANGNAKIIEQDILPDLSAQIQVYVAQYMVDTGDMAVEWESNFSKYGHNFLGSPRAYNSVWITKQNFKRIFNNDVLPRVVGRSGRPLSINSAKEKLDKLSLVFDGDFKALRSKMALELQATLMECGVNIADSKALIQIIINNSISAKDFDTQYIDELFENAILPRISDNGSKLPLDVAMSRARKINIVAHCHGAYVAQKLEEKTKDKMRELGYSPTETNQILSQVLVVAHAPVIPLGVSKFRIISFTTARDFFAQRPNNWVKKYVRYKQTKEKTIGTDWLQPCFLSGHNGDVFIIRNAFNSLENGRPSPGEHRSARYVAAEGQNDIGIFMSFIAGNILKNGIENSLKEKFTPLPPTSELVLGKKNREGMRGLFEQMQKNGTKFMADVYKFAKDVHKETHIKRPILKTPELKR

Radius of gyration: 25.22 Å; chains: 1; bounding box: 58×72×74 Å

pLDDT: mean 75.62, std 18.36, range [27.03, 98.31]

Foldseek 3Di:
DWDKWKKKAADDDPVRNLRIDTDQFDALQAQAEEEQEAVQQQDSNSQSVLQVQCCPQFVPPDPDDHIYMYIHTDDDPQLLVQVLQVVQVVVPFHFDDGDDDDQEAEDDPVCPVVCCVPPQCCLQAPPVLAGDDLVSSLVSLVSYAYEYHDPLVVVLVVSLVVQQVVCVVSVNDNVSSVVSSVSNNVSYDYSVVVVVPSLVSCLVRYPQSLQDDPLAGDDLLSSLLSLLSYEYEEAECRLVSVQSSLVVQVVSCVVNPHDPVSSLSNQCNYHYEYELYQDQAQPGSHQYAYEAELQPPVSQTGPPLLNVLSVCCCPVVVPLFPVVQDFAFDDHNRHGYTYYGAQFDDDDVSHRPPCRRVLSHQADDVRGDPVNRVSSVQSSQLSNVSSVQSPDPDNDGRDPSLCSRCPDPRNPVCVVVNVVNHVSNVVSVVSSVVVVVVVVVVVVVPDPPPPPPDPDD

Secondary structure (DSSP, 8-state):
----EEEEE----SS-TT-EEEES---TTS-EEEEE-GGGGSSHHHHHHHHHHHHHHTGGGSSS--EEEEEE----HHHHHHHHHHHHHHTT---------SSEEEE-TTTHHHHIIIIIHHHHB-TTSPBPPHHHHHHHHTT-EEEE-S-HHHHHHHHHHHHHHHHHHTT--HHHHHHHHHHHHHTEEEHHHHHHHHHHHHIIIIIGGGTEETTEEPPHHHHHHHHHTEEEEEETHHHHHHHHHHHHHHHHHHHTT--HHHHHHHHTT-EEEEES--S-SS--SSEEEEEEETT-STT--TT-HHHHHHHHHHHHS--SS-TT---EEE-GGG-EEEEES-SBS-EETTEE-TTTTS---SSPPTTB-HHHHHHHHHHHHHHHHHHHHHT-SS--PPPPHHHHHHTTTTTTHHHHHHHHHHHHHHHHHHHHHHHHHHHHHHHHHTS----------